Protein AF-A0A7S1WSU9-F1 (afdb_monomer)

Radius of gyration: 31.74 Å; Cα contacts (8 Å, |Δi|>4): 449; chains: 1; bounding box: 96×99×98 Å

Secondary structure (DSSP, 8-state):
------------PPPPPP---------------------------------------------------PPP---------HHHHHHHHHHHHHHHHHHHHHHT-PPPPPPP---------------TT------EEEEEEEEHHHHHHHHHHHHHIIIIITS---TTS--B-TTS-BS--TTHHHHHHHHTTS--GGGS-HHHHHHHHTTGGGS-HHHHHHHHHHHTT-----GGGHHHHHHHHHHHHHHHHHHHHHHB-SSSPPPS-HHHHHHHHHHHHHHHHHHHHHHTT--EEE--S-SSPPPPPPSEEEEE--GGGSGGG--EEEEETTTTEEEEEPSSS--HHHH--SS-EEEEEE--BSSGGG-EEEEEEEEE-TTTS-HHHHHH--HHHHHHHHHHHHHHHHHHHHHHH--

pLDDT: mean 78.35, std 23.26, range [27.81, 98.62]

Structure (mmCIF, N/CA/C/O backbone):
data_AF-A0A7S1WSU9-F1
#
_entry.id   AF-A0A7S1WSU9-F1
#
loop_
_atom_site.group_PDB
_atom_site.id
_atom_site.type_symbol
_atom_site.label_atom_id
_atom_site.label_alt_id
_atom_site.label_comp_id
_atom_site.label_asym_id
_atom_site.label_entity_id
_atom_site.label_seq_id
_atom_site.pdbx_PDB_ins_code
_atom_site.Cartn_x
_atom_site.Cartn_y
_atom_site.Cartn_z
_atom_site.occupancy
_atom_site.B_iso_or_equiv
_atom_site.auth_seq_id
_atom_site.auth_comp_id
_atom_site.auth_asym_id
_atom_site.auth_atom_id
_atom_site.pdbx_PDB_model_num
ATOM 1 N N . ALA A 1 1 ? 26.981 -63.687 -6.842 1.00 51.62 1 ALA A N 1
ATOM 2 C CA . ALA A 1 1 ? 25.520 -63.887 -6.883 1.00 51.62 1 ALA A CA 1
ATOM 3 C C . ALA A 1 1 ? 24.915 -63.196 -5.669 1.00 51.62 1 ALA A C 1
ATOM 5 O O . ALA A 1 1 ? 25.117 -63.660 -4.559 1.00 51.62 1 ALA A O 1
ATOM 6 N N . GLY A 1 2 ? 24.281 -62.041 -5.862 1.00 40.28 2 GLY A N 1
ATOM 7 C CA . GLY A 1 2 ? 23.704 -61.245 -4.779 1.00 40.28 2 GLY A CA 1
ATOM 8 C C . GLY A 1 2 ? 22.573 -60.402 -5.342 1.00 40.28 2 GLY A C 1
ATOM 9 O O . GLY A 1 2 ? 22.814 -59.341 -5.904 1.00 40.28 2 GLY A O 1
ATOM 10 N N . GLY A 1 3 ? 21.357 -60.942 -5.284 1.00 40.66 3 GLY A N 1
ATOM 11 C CA . GLY A 1 3 ? 20.139 -60.265 -5.708 1.00 40.66 3 GLY A CA 1
ATOM 12 C C . GLY A 1 3 ? 19.454 -59.625 -4.507 1.00 40.66 3 GLY A C 1
ATOM 13 O O . GLY A 1 3 ? 18.991 -60.333 -3.620 1.00 40.66 3 GLY A O 1
ATOM 14 N N . GLY A 1 4 ? 19.369 -58.297 -4.503 1.00 46.44 4 GLY A N 1
ATOM 15 C CA . GLY A 1 4 ? 18.530 -57.521 -3.595 1.00 46.44 4 GLY A CA 1
ATOM 16 C C . GLY A 1 4 ? 17.688 -56.551 -4.415 1.00 46.44 4 GLY A C 1
ATOM 17 O O . GLY A 1 4 ? 18.179 -55.511 -4.843 1.00 46.44 4 GLY A O 1
ATOM 18 N N . ARG A 1 5 ? 16.433 -56.921 -4.692 1.00 44.88 5 ARG A N 1
ATOM 19 C CA . ARG A 1 5 ? 15.434 -56.055 -5.334 1.00 44.88 5 ARG A CA 1
ATOM 20 C C . ARG A 1 5 ? 14.827 -55.134 -4.275 1.00 44.88 5 ARG A C 1
ATOM 22 O O . ARG A 1 5 ? 14.141 -55.616 -3.380 1.00 44.88 5 ARG A O 1
ATOM 29 N N . ALA A 1 6 ? 15.046 -53.829 -4.409 1.00 50.38 6 ALA A N 1
ATOM 30 C CA . ALA A 1 6 ? 14.305 -52.804 -3.683 1.00 50.38 6 ALA A CA 1
ATOM 31 C C . ALA A 1 6 ? 13.064 -52.392 -4.493 1.00 50.38 6 ALA A C 1
ATOM 33 O O . ALA A 1 6 ? 13.149 -52.120 -5.691 1.00 50.38 6 ALA A O 1
ATOM 34 N N . ALA A 1 7 ? 11.908 -52.390 -3.831 1.00 46.94 7 ALA A N 1
ATOM 35 C CA . ALA A 1 7 ? 10.624 -51.984 -4.383 1.00 46.94 7 ALA A CA 1
ATOM 36 C C . ALA A 1 7 ? 10.522 -50.451 -4.453 1.00 46.94 7 ALA A C 1
ATOM 38 O O . ALA A 1 7 ? 10.742 -49.764 -3.458 1.00 46.94 7 ALA A O 1
ATOM 39 N N . VAL A 1 8 ? 10.154 -49.922 -5.622 1.00 48.97 8 VAL A N 1
ATOM 40 C CA . VAL A 1 8 ? 9.833 -48.504 -5.828 1.00 48.97 8 VAL A CA 1
ATOM 41 C C . VAL A 1 8 ? 8.315 -48.343 -5.748 1.00 48.97 8 VAL A C 1
ATOM 43 O O . VAL A 1 8 ? 7.575 -48.843 -6.593 1.00 48.97 8 VAL A O 1
ATOM 46 N N . SER A 1 9 ? 7.859 -47.658 -4.700 1.00 47.06 9 SER A N 1
ATOM 47 C CA . SER A 1 9 ? 6.469 -47.259 -4.480 1.00 47.06 9 SER A CA 1
ATOM 48 C C . SER A 1 9 ? 6.135 -46.038 -5.343 1.00 47.06 9 SER A C 1
ATOM 50 O O . SER A 1 9 ? 6.586 -44.929 -5.064 1.00 47.06 9 SER A O 1
ATOM 52 N N . SER A 1 10 ? 5.334 -46.244 -6.389 1.00 40.59 10 SER A N 1
ATOM 53 C CA . SER A 1 10 ? 4.757 -45.188 -7.227 1.00 40.59 10 SER A CA 1
ATOM 54 C C . SER A 1 10 ? 3.541 -44.572 -6.524 1.00 40.59 10 SER A C 1
ATOM 56 O O . SER A 1 10 ? 2.475 -45.185 -6.451 1.00 40.59 10 SER A O 1
ATOM 58 N N . ALA A 1 11 ? 3.703 -43.360 -5.988 1.00 42.50 11 ALA A N 1
ATOM 59 C CA . ALA A 1 11 ? 2.599 -42.551 -5.483 1.00 42.50 11 ALA A CA 1
ATOM 60 C C . ALA A 1 11 ? 1.941 -41.790 -6.646 1.00 42.50 11 ALA A C 1
ATOM 62 O O . ALA A 1 11 ? 2.574 -41.027 -7.374 1.00 42.50 11 ALA A O 1
ATOM 63 N N . LYS A 1 12 ? 0.649 -42.058 -6.825 1.00 41.09 12 LYS A N 1
ATOM 64 C CA . LYS A 1 12 ? -0.222 -41.602 -7.909 1.00 41.09 12 LYS A CA 1
ATOM 65 C C . LYS A 1 12 ? -0.785 -40.218 -7.555 1.00 41.09 12 LYS A C 1
ATOM 67 O O . LYS A 1 12 ? -1.520 -40.095 -6.580 1.00 41.09 12 LYS A O 1
ATOM 72 N N . ALA A 1 13 ? -0.444 -39.188 -8.329 1.00 42.59 13 ALA A N 1
ATOM 73 C CA . ALA A 1 13 ? -0.986 -37.836 -8.165 1.00 42.59 13 ALA A CA 1
ATOM 74 C C . ALA A 1 13 ? -2.451 -37.745 -8.659 1.00 42.59 13 ALA A C 1
ATOM 76 O O . ALA A 1 13 ? -2.798 -38.398 -9.652 1.00 42.59 13 ALA A O 1
ATOM 77 N N . PRO A 1 14 ? -3.322 -36.948 -8.010 1.00 44.00 14 PRO A N 1
ATOM 78 C CA . PRO A 1 14 ? -4.717 -36.811 -8.409 1.00 44.00 14 PRO A CA 1
ATOM 79 C C . PRO A 1 14 ? -4.870 -35.831 -9.581 1.00 44.00 14 PRO A C 1
ATOM 81 O O . PRO A 1 14 ? -4.397 -34.697 -9.545 1.00 44.00 14 PRO A O 1
ATOM 84 N N . ARG A 1 15 ? -5.574 -36.282 -10.625 1.00 36.00 15 ARG A N 1
ATOM 85 C CA . ARG A 1 15 ? -6.076 -35.449 -11.725 1.00 36.00 15 ARG A CA 1
ATOM 86 C C . ARG A 1 15 ? -7.131 -34.483 -11.182 1.00 36.00 15 ARG A C 1
ATOM 88 O O . ARG A 1 15 ? -8.187 -34.930 -10.742 1.00 36.00 15 ARG A O 1
ATOM 95 N N . VAL A 1 16 ? -6.864 -33.182 -11.254 1.00 39.72 16 VAL A N 1
ATOM 96 C CA . VAL A 1 16 ? -7.870 -32.141 -11.011 1.00 39.72 16 VAL A CA 1
ATOM 97 C C . VAL A 1 16 ? -8.612 -31.868 -12.319 1.00 39.72 16 VAL A C 1
ATOM 99 O O . VAL A 1 16 ? -8.013 -31.599 -13.357 1.00 39.72 16 VAL A O 1
ATOM 102 N N . SER A 1 17 ? -9.930 -32.022 -12.240 1.00 37.47 17 SER A N 1
ATOM 103 C CA . SER A 1 17 ? -10.919 -31.823 -13.295 1.00 37.47 17 SER A CA 1
ATOM 104 C C . SER A 1 17 ? -11.050 -30.343 -13.654 1.00 37.47 17 SER A C 1
ATOM 106 O O . SER A 1 17 ? -11.324 -29.519 -12.784 1.00 37.47 17 SER A O 1
ATOM 108 N N . VAL A 1 18 ? -10.912 -30.023 -14.940 1.00 40.66 18 VAL A N 1
ATOM 109 C CA . VAL A 1 18 ? -11.215 -28.707 -15.516 1.00 40.66 18 VAL A CA 1
ATOM 110 C C . VAL A 1 18 ? -12.736 -28.566 -15.616 1.00 40.66 18 VAL A C 1
ATOM 112 O O . VAL A 1 18 ? -13.380 -29.343 -16.315 1.00 40.66 18 VAL A O 1
ATOM 115 N N . TYR A 1 19 ? -13.313 -27.598 -14.903 1.00 39.81 19 TYR A N 1
ATOM 116 C CA . TYR A 1 19 ? -14.682 -27.133 -15.129 1.00 39.81 19 TYR A CA 1
ATOM 117 C C . TYR A 1 19 ? -14.634 -25.940 -16.092 1.00 39.81 19 TYR A C 1
ATOM 119 O O . TYR A 1 19 ? -14.207 -24.849 -15.717 1.00 39.81 19 TYR A O 1
ATOM 127 N N . GLU A 1 20 ? -15.077 -26.149 -17.332 1.00 37.12 20 GLU A N 1
ATOM 128 C CA . GLU A 1 20 ? -15.452 -25.072 -18.250 1.00 37.12 20 GLU A CA 1
ATOM 129 C C . GLU A 1 20 ? -16.800 -24.487 -17.809 1.00 37.12 20 GLU A C 1
ATOM 131 O O . GLU A 1 20 ? -17.837 -25.147 -17.885 1.00 37.12 20 GLU A O 1
ATOM 136 N N . ALA A 1 21 ? -16.802 -23.230 -17.366 1.00 37.34 21 ALA A N 1
ATOM 137 C CA . ALA A 1 21 ? -18.024 -22.464 -17.162 1.00 37.34 21 ALA A CA 1
ATOM 138 C C . ALA A 1 21 ? -18.241 -21.526 -18.356 1.00 37.34 21 ALA A C 1
ATOM 140 O O . ALA A 1 21 ? -17.674 -20.439 -18.445 1.00 37.34 21 ALA A O 1
ATOM 141 N N . SER A 1 22 ? -19.098 -21.970 -19.275 1.00 39.56 22 SER A N 1
ATOM 142 C CA . SER A 1 22 ? -19.767 -21.120 -20.257 1.00 39.56 22 SER A CA 1
ATOM 143 C C . SER A 1 22 ? -20.692 -20.134 -19.545 1.00 39.56 22 SER A C 1
ATOM 145 O O . SER A 1 22 ? -21.674 -20.560 -18.938 1.00 39.56 22 SER A O 1
ATOM 147 N N . LEU A 1 23 ? -20.456 -18.826 -19.679 1.00 37.09 23 LEU A N 1
ATOM 148 C CA . LEU A 1 23 ? -21.467 -17.819 -19.357 1.00 37.09 23 LEU A CA 1
ATOM 149 C C . LEU A 1 23 ? -21.648 -16.817 -20.493 1.00 37.09 23 LEU A C 1
ATOM 151 O O . LEU A 1 23 ? -20.719 -16.242 -21.056 1.00 37.09 23 LEU A O 1
ATOM 155 N N . ARG A 1 24 ? -22.926 -16.717 -20.845 1.00 36.41 24 ARG A N 1
ATOM 156 C CA . ARG A 1 24 ? -23.523 -16.060 -21.993 1.00 36.41 24 ARG A CA 1
ATOM 157 C C . ARG A 1 24 ? -23.464 -14.542 -21.853 1.00 36.41 24 ARG A C 1
ATOM 159 O O . ARG A 1 24 ? -23.697 -13.995 -20.780 1.00 36.41 24 ARG A O 1
ATOM 166 N N . ARG A 1 25 ? -23.254 -13.884 -22.994 1.00 37.94 25 ARG A N 1
ATOM 167 C CA . ARG A 1 25 ? -23.571 -12.470 -23.219 1.00 37.94 25 ARG A CA 1
ATOM 168 C C . ARG A 1 25 ? -25.071 -12.247 -22.993 1.00 37.94 25 ARG A C 1
ATOM 170 O O . ARG A 1 25 ? -25.874 -12.980 -23.567 1.00 37.94 25 ARG A O 1
ATOM 177 N N . SER A 1 26 ? -25.424 -11.214 -22.235 1.00 32.56 26 SER A N 1
ATOM 178 C CA . SER A 1 26 ? -26.741 -10.573 -22.295 1.00 32.56 26 SER A CA 1
ATOM 179 C C . SER A 1 26 ? -26.560 -9.063 -22.471 1.00 32.56 26 SER A C 1
ATOM 181 O O . SER A 1 26 ? -25.598 -8.519 -21.926 1.00 32.56 26 SER A O 1
ATOM 183 N N . PRO A 1 27 ? -27.428 -8.413 -23.264 1.00 50.19 27 PRO A N 1
ATOM 184 C CA . PRO A 1 27 ? -27.171 -7.094 -23.815 1.00 50.19 27 PRO A CA 1
ATOM 185 C C . PRO A 1 27 ? -27.695 -5.952 -22.940 1.00 50.19 27 PRO A C 1
ATOM 187 O O . PRO A 1 27 ? -28.527 -6.124 -22.049 1.00 50.19 27 PRO A O 1
ATOM 190 N N . GLU A 1 28 ? -27.162 -4.788 -23.284 1.00 40.19 28 GLU A N 1
ATOM 191 C CA . GLU A 1 28 ? -27.501 -3.424 -22.901 1.00 40.19 28 GLU A CA 1
ATOM 192 C C . GLU A 1 28 ? -29.002 -3.184 -22.668 1.00 40.19 28 GLU A C 1
ATOM 194 O O . GLU A 1 28 ? -29.852 -3.542 -23.485 1.00 40.19 28 GLU A O 1
ATOM 199 N N . ARG A 1 29 ? -29.318 -2.500 -21.562 1.00 39.53 29 ARG A N 1
ATOM 200 C CA . ARG A 1 29 ? -30.569 -1.755 -21.408 1.00 39.53 29 ARG A CA 1
ATOM 201 C C . ARG A 1 29 ? -30.262 -0.291 -21.124 1.00 39.53 29 ARG A C 1
ATOM 203 O O . ARG A 1 29 ? -29.767 0.056 -20.055 1.00 39.53 29 ARG A O 1
ATOM 210 N N . ASP A 1 30 ? -30.588 0.518 -22.124 1.00 41.75 30 ASP A N 1
ATOM 211 C CA . ASP A 1 30 ? -30.981 1.918 -22.018 1.00 41.75 30 ASP A CA 1
ATOM 212 C C . ASP A 1 30 ? -32.154 2.069 -21.041 1.00 41.75 30 ASP A C 1
ATOM 214 O O . ASP A 1 30 ? -33.203 1.467 -21.256 1.00 41.75 30 ASP A O 1
ATOM 218 N N . GLU A 1 31 ? -32.019 2.933 -20.036 1.00 42.06 31 GLU A N 1
ATOM 219 C CA . GLU A 1 31 ? -33.160 3.532 -19.331 1.00 42.06 31 GLU A CA 1
ATOM 220 C C . GLU A 1 31 ? -32.867 5.015 -19.050 1.00 42.06 31 GLU A C 1
ATOM 222 O O . GLU A 1 31 ? -32.390 5.425 -17.992 1.00 42.06 31 GLU A O 1
ATOM 227 N N . ARG A 1 32 ? -33.174 5.848 -20.051 1.00 39.38 32 ARG A N 1
ATOM 228 C CA . ARG A 1 32 ? -33.708 7.196 -19.826 1.00 39.38 32 ARG A CA 1
ATOM 229 C C . ARG A 1 32 ? -35.211 7.046 -19.607 1.00 39.38 32 ARG A C 1
ATOM 231 O O . ARG A 1 32 ? -35.855 6.477 -20.479 1.00 39.38 32 ARG A O 1
ATOM 238 N N . LEU A 1 33 ? -35.742 7.594 -18.511 1.00 41.19 33 LEU A N 1
ATOM 239 C CA . LEU A 1 33 ? -37.009 8.348 -18.417 1.00 41.19 33 LEU A CA 1
ATOM 240 C C . LEU A 1 33 ? -37.431 8.490 -16.944 1.00 41.19 33 LEU A C 1
ATOM 242 O O . LEU A 1 33 ? -37.894 7.554 -16.302 1.00 41.19 33 LEU A O 1
ATOM 246 N N . THR A 1 34 ? -37.295 9.707 -16.425 1.00 45.00 34 THR A N 1
ATOM 247 C CA . THR A 1 34 ? -38.042 10.218 -15.269 1.00 45.00 34 THR A CA 1
ATOM 248 C C . THR A 1 34 ? -39.538 10.307 -15.580 1.00 45.00 34 THR A C 1
ATOM 250 O O . THR A 1 34 ? -39.889 10.704 -16.695 1.00 45.00 34 THR A O 1
ATOM 253 N N . PRO A 1 35 ? -40.406 10.123 -14.571 1.00 47.28 35 PRO A N 1
ATOM 254 C CA . PRO A 1 35 ? -41.520 11.055 -14.425 1.00 47.28 35 PRO A CA 1
ATOM 255 C C . PRO A 1 35 ? -41.752 11.539 -12.981 1.00 47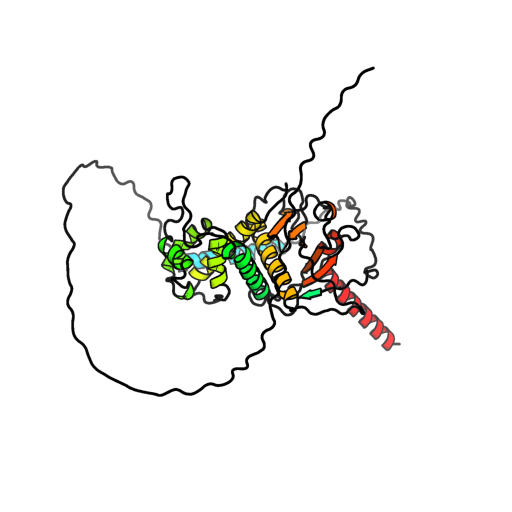.28 35 PRO A C 1
ATOM 257 O O . PRO A 1 35 ? -41.783 10.772 -12.025 1.00 47.28 35 PRO A O 1
ATOM 260 N N . GLU A 1 36 ? -41.881 12.864 -12.900 1.00 33.22 36 GLU A N 1
ATOM 261 C CA . GLU A 1 36 ? -42.784 13.703 -12.095 1.00 33.22 36 GLU A CA 1
ATOM 262 C C . GLU A 1 36 ? -43.545 13.107 -10.885 1.00 33.22 36 GLU A C 1
ATOM 264 O O . GLU A 1 36 ? -44.280 12.125 -10.957 1.00 33.22 36 GLU A O 1
ATOM 269 N N . LEU A 1 37 ? -43.431 13.857 -9.783 1.00 41.12 37 LEU A N 1
ATOM 270 C CA . LEU A 1 37 ? -44.185 13.811 -8.524 1.00 41.12 37 LEU A CA 1
ATOM 271 C C . LEU A 1 37 ? -45.710 13.964 -8.690 1.00 41.12 37 LEU A C 1
ATOM 273 O O . LEU A 1 37 ? -46.165 14.729 -9.539 1.00 41.12 37 LEU A O 1
ATOM 277 N N . PRO A 1 38 ? -46.478 13.517 -7.678 1.00 41.94 38 PRO A N 1
ATOM 278 C CA . PRO A 1 38 ? -47.632 14.269 -7.203 1.00 41.94 38 PRO A CA 1
ATOM 279 C C . PRO A 1 38 ? -47.446 14.785 -5.767 1.00 41.94 38 PRO A C 1
ATOM 281 O O . PRO A 1 38 ? -47.090 14.064 -4.837 1.00 41.94 38 PRO A O 1
ATOM 284 N N . LYS A 1 39 ? -47.744 16.078 -5.608 1.00 40.47 39 LYS A N 1
ATOM 285 C CA . LYS A 1 39 ? -47.887 16.819 -4.349 1.00 40.47 39 LYS A CA 1
ATOM 286 C C . LYS A 1 39 ? -49.215 16.469 -3.669 1.00 40.47 39 LYS A C 1
ATOM 288 O O . LYS A 1 39 ? -50.248 16.781 -4.245 1.00 40.47 39 LYS A O 1
ATOM 293 N N . VAL A 1 40 ? -49.195 15.975 -2.431 1.00 36.59 40 VAL A N 1
ATOM 294 C CA . VAL A 1 40 ? -50.286 16.046 -1.425 1.00 36.59 40 VAL A CA 1
ATOM 295 C C . VAL A 1 40 ? -49.617 15.785 -0.062 1.00 36.59 40 VAL A C 1
ATOM 297 O O . VAL A 1 40 ? -48.761 14.919 0.012 1.00 36.59 40 VAL A O 1
ATOM 300 N N . GLY A 1 41 ? -49.861 16.439 1.069 1.00 32.16 41 GLY A N 1
ATOM 301 C CA . GLY A 1 41 ? -50.737 17.527 1.477 1.00 32.16 41 GLY A CA 1
ATOM 302 C C . GLY A 1 41 ? -50.373 17.861 2.935 1.00 32.16 41 GLY A C 1
ATOM 303 O O . GLY A 1 41 ? -49.947 16.994 3.697 1.00 32.16 41 GLY A O 1
ATOM 304 N N . ARG A 1 42 ? -50.483 19.138 3.309 1.00 35.50 42 ARG A N 1
ATOM 305 C CA . ARG A 1 42 ? -50.337 19.625 4.690 1.00 35.50 42 ARG A CA 1
ATOM 306 C C . ARG A 1 42 ? -51.431 19.022 5.573 1.00 35.50 42 ARG A C 1
ATOM 308 O O . ARG A 1 42 ? -52.602 19.198 5.255 1.00 35.50 42 ARG A O 1
ATOM 315 N N . LEU A 1 43 ? -51.058 18.483 6.732 1.00 38.41 43 LEU A N 1
ATOM 316 C CA . LEU A 1 43 ? -51.929 18.438 7.905 1.00 38.41 43 LEU A CA 1
ATOM 317 C C . LEU A 1 43 ? -51.164 18.914 9.143 1.00 38.41 43 LEU A C 1
ATOM 319 O O . LEU A 1 43 ? -50.037 18.512 9.417 1.00 38.41 43 LEU A O 1
ATOM 323 N N . THR A 1 44 ? -51.806 19.851 9.825 1.00 37.53 44 THR A N 1
ATOM 324 C CA . THR A 1 44 ? -51.458 20.503 11.087 1.00 37.53 44 THR A CA 1
ATOM 325 C C . THR A 1 44 ? -52.113 19.788 12.275 1.00 37.53 44 THR A C 1
ATOM 327 O O . THR A 1 44 ? -53.089 19.070 12.080 1.00 37.53 44 THR A O 1
ATOM 330 N N . THR A 1 45 ? -51.664 20.142 13.493 1.00 34.62 45 THR A N 1
ATOM 331 C CA . THR A 1 45 ? -52.182 19.800 14.850 1.00 34.62 45 THR A CA 1
ATOM 332 C C . THR A 1 45 ? -51.751 18.428 15.385 1.00 34.62 45 THR A C 1
ATOM 334 O O . THR A 1 45 ? -51.662 17.481 14.624 1.00 34.62 45 THR A O 1
ATOM 337 N N . GLY A 1 46 ? -51.444 18.195 16.663 1.00 29.28 46 GLY A N 1
ATOM 338 C CA . GLY A 1 46 ? -51.305 18.996 17.884 1.00 29.28 46 GLY A CA 1
ATOM 339 C C . GLY A 1 46 ? -50.861 18.024 19.003 1.00 29.28 46 GLY A C 1
ATOM 340 O O . GLY A 1 46 ? -51.304 16.884 19.029 1.00 29.28 46 GLY A O 1
ATOM 341 N N . SER A 1 47 ? -49.818 18.348 19.773 1.00 35.81 47 SER A N 1
ATOM 342 C CA . SER A 1 47 ? -49.840 18.484 21.243 1.00 35.81 47 SER A CA 1
ATOM 343 C C . SER A 1 47 ? -50.811 17.563 22.002 1.00 35.81 47 SER A C 1
ATOM 345 O O . SER A 1 47 ? -51.986 17.904 22.067 1.00 35.81 47 SER A O 1
ATOM 347 N N . VAL A 1 48 ? -50.295 16.508 22.664 1.00 35.66 48 VAL A N 1
ATOM 348 C CA . VAL A 1 48 ? -50.720 16.049 24.011 1.00 35.66 48 VAL A CA 1
ATOM 349 C C . VAL A 1 48 ? -49.551 15.351 24.747 1.00 35.66 48 VAL A C 1
ATOM 351 O O . VAL A 1 48 ? -49.005 14.357 24.281 1.00 35.66 48 VAL A O 1
ATOM 354 N N . GLN A 1 49 ? -49.178 15.953 25.885 1.00 31.25 49 GLN A N 1
ATOM 355 C CA . GLN A 1 49 ? -48.709 15.426 27.187 1.00 31.25 49 GLN A CA 1
ATOM 356 C C . GLN A 1 49 ? -48.312 13.936 27.310 1.00 31.25 49 GLN A C 1
ATOM 358 O O . GLN A 1 49 ? -49.061 13.034 26.967 1.00 31.25 49 GLN A O 1
ATOM 363 N N . ALA A 1 50 ? -47.092 13.630 27.766 1.00 31.12 50 ALA A N 1
ATOM 364 C CA . ALA A 1 50 ? -46.666 13.558 29.176 1.00 31.12 50 ALA A CA 1
ATOM 365 C C . ALA A 1 50 ? -47.329 12.420 29.973 1.00 31.12 50 ALA A C 1
ATOM 367 O O . ALA A 1 50 ? -48.464 12.568 30.400 1.00 31.12 50 ALA A O 1
ATOM 368 N N . GLN A 1 51 ? -46.581 11.331 30.214 1.00 30.48 51 GLN A N 1
ATOM 369 C CA . GLN A 1 51 ? -46.660 10.452 31.398 1.00 30.48 51 GLN A CA 1
ATOM 370 C C . GLN A 1 51 ? -45.701 9.254 31.240 1.00 30.48 51 GLN A C 1
ATOM 372 O O . GLN A 1 51 ? -46.031 8.268 30.589 1.00 30.48 51 GLN A O 1
ATOM 377 N N . ARG A 1 52 ? -44.519 9.313 31.865 1.00 31.34 52 ARG A N 1
ATOM 378 C CA . ARG A 1 52 ? -43.922 8.163 32.573 1.00 31.34 52 ARG A CA 1
ATOM 379 C C . ARG A 1 52 ? -42.689 8.607 33.347 1.00 31.34 52 ARG A C 1
ATOM 381 O O . ARG A 1 52 ? -41.608 8.790 32.801 1.00 31.34 52 ARG A O 1
ATOM 388 N N . ALA A 1 53 ? -42.915 8.802 34.636 1.00 31.17 53 ALA A N 1
ATOM 389 C CA . ALA A 1 53 ? -41.907 9.034 35.643 1.00 31.17 53 ALA A CA 1
ATOM 390 C C . ALA A 1 53 ? -41.731 7.738 36.459 1.00 31.17 53 ALA A C 1
ATOM 392 O O . ALA A 1 53 ? -42.710 7.043 36.716 1.00 31.17 53 ALA A O 1
ATOM 393 N N . LEU A 1 54 ? -40.487 7.499 36.882 1.00 30.08 54 LEU A N 1
ATOM 394 C CA . LEU A 1 54 ? -40.083 6.827 38.125 1.00 30.08 54 LEU A CA 1
ATOM 395 C C . LEU A 1 54 ? -40.360 5.321 38.283 1.00 30.08 54 LEU A C 1
ATOM 397 O O . LEU A 1 54 ? -41.446 4.905 38.666 1.00 30.08 54 LEU A O 1
ATOM 401 N N . ALA A 1 55 ? -39.292 4.530 38.157 1.00 31.69 55 ALA A N 1
ATOM 402 C CA . ALA A 1 55 ? -38.965 3.449 39.092 1.00 31.69 55 ALA A CA 1
ATOM 403 C C . ALA A 1 55 ? -37.513 3.009 38.846 1.00 31.69 55 ALA A C 1
ATOM 405 O O . ALA A 1 55 ? -37.232 2.490 37.773 1.00 31.69 55 ALA A O 1
ATOM 406 N N . TYR A 1 56 ? -36.614 3.278 39.798 1.00 30.45 56 TYR A N 1
ATOM 407 C CA . TYR A 1 56 ? -35.544 2.390 40.296 1.00 30.45 56 TYR A CA 1
ATOM 408 C C . TYR A 1 56 ? -34.450 3.204 41.006 1.00 30.45 56 TYR A C 1
ATOM 410 O O . TYR A 1 56 ? -33.373 3.457 40.479 1.00 30.45 56 TYR A O 1
ATOM 418 N N . GLU A 1 57 ? -34.730 3.569 42.254 1.00 31.67 57 GLU A N 1
ATOM 419 C CA . GLU A 1 57 ? -33.712 3.714 43.292 1.00 31.67 57 GLU A CA 1
ATOM 420 C C . GLU A 1 57 ? -34.203 2.921 44.502 1.00 31.67 57 GLU A C 1
ATOM 422 O O . GLU A 1 57 ? -35.322 3.138 44.961 1.00 31.67 57 GLU A O 1
ATOM 427 N N . SER A 1 58 ? -33.374 1.986 44.974 1.00 29.19 58 SER A N 1
ATOM 428 C CA . SER A 1 58 ? -33.192 1.593 46.381 1.00 29.19 58 SER A CA 1
ATOM 429 C C . SER A 1 58 ? -32.876 0.100 46.498 1.00 29.19 58 SER A C 1
ATOM 431 O O . SER A 1 58 ? -33.769 -0.741 46.463 1.00 29.19 58 SER A O 1
ATOM 433 N N . ALA A 1 59 ? -31.590 -0.212 46.664 1.00 31.31 59 ALA A N 1
ATOM 434 C CA . ALA A 1 59 ? -31.111 -1.140 47.689 1.00 31.31 59 ALA A CA 1
ATOM 435 C C . ALA A 1 59 ? -29.574 -1.135 47.695 1.00 31.31 59 ALA A C 1
ATOM 437 O O . ALA A 1 59 ? -28.957 -1.612 46.748 1.00 31.31 59 ALA A O 1
ATOM 438 N N . CYS A 1 60 ? -28.989 -0.539 48.744 1.00 27.81 60 CYS A N 1
ATOM 439 C CA . CYS A 1 60 ? -27.835 -1.035 49.517 1.00 27.81 60 CYS A CA 1
ATOM 440 C C . CYS A 1 60 ? -27.178 0.113 50.315 1.00 27.81 60 CYS A C 1
ATOM 442 O O . CYS A 1 60 ? -26.273 0.800 49.852 1.00 27.81 60 CYS A O 1
ATOM 444 N N . LYS A 1 61 ? -27.636 0.285 51.559 1.00 32.81 61 LYS A N 1
ATOM 445 C CA . LYS A 1 61 ? -26.845 0.730 52.725 1.00 32.81 61 LYS A CA 1
ATOM 446 C C . LYS A 1 61 ? -26.929 -0.456 53.705 1.00 32.81 61 LYS A C 1
ATOM 448 O O . LYS A 1 61 ? -27.982 -1.083 53.742 1.00 32.81 61 LYS A O 1
ATOM 453 N N . THR A 1 62 ? -25.878 -0.924 54.379 1.00 34.28 62 THR A N 1
ATOM 454 C CA . THR A 1 62 ? -25.151 -0.286 55.500 1.00 34.28 62 THR A CA 1
ATOM 455 C C . THR A 1 62 ? -23.929 -1.168 55.875 1.00 34.28 62 THR A C 1
ATOM 457 O O . THR A 1 62 ? -24.098 -2.374 56.002 1.00 34.28 62 THR A O 1
ATOM 460 N N . THR A 1 63 ? -22.684 -0.646 55.910 1.00 40.28 63 THR A N 1
ATOM 461 C CA . THR A 1 63 ? -21.852 -0.215 57.090 1.00 40.28 63 THR A CA 1
ATOM 462 C C . THR A 1 63 ? -20.700 -1.206 57.431 1.00 40.28 63 THR A C 1
ATOM 464 O O . THR A 1 63 ? -20.680 -2.283 56.849 1.00 40.28 63 THR A O 1
ATOM 467 N N . PRO A 1 64 ? -19.730 -0.898 58.328 1.00 48.88 64 PRO A N 1
ATOM 468 C CA . PRO A 1 64 ? -18.581 -0.011 58.089 1.00 48.88 64 PRO A CA 1
ATOM 469 C C . PRO A 1 64 ? -17.226 -0.634 58.534 1.00 48.88 64 PRO A C 1
ATOM 471 O O . PRO A 1 64 ? -17.182 -1.609 59.276 1.00 48.88 64 PRO A O 1
ATOM 474 N N . GLY A 1 65 ? -16.099 -0.026 58.151 1.00 35.62 65 GLY A N 1
ATOM 475 C CA . GLY A 1 65 ? -14.778 -0.399 58.673 1.00 35.62 65 GLY A CA 1
ATOM 476 C C . GLY A 1 65 ? -13.711 0.625 58.302 1.00 35.62 65 GLY A C 1
ATOM 477 O O . GLY A 1 65 ? -13.235 0.648 57.172 1.00 35.62 65 GLY A O 1
ATOM 478 N N . ALA A 1 66 ? -13.390 1.502 59.250 1.00 35.47 66 ALA A N 1
ATOM 479 C CA . ALA A 1 66 ? -12.431 2.589 59.122 1.00 35.47 66 ALA A CA 1
ATOM 480 C C . ALA A 1 66 ? -10.981 2.100 59.276 1.00 35.47 66 ALA A C 1
ATOM 482 O O . ALA A 1 66 ? -10.670 1.396 60.233 1.00 35.47 66 ALA A O 1
ATOM 483 N N . VAL A 1 67 ? -10.088 2.551 58.389 1.00 46.47 67 VAL A N 1
ATOM 484 C CA . VAL A 1 67 ? -8.664 2.753 58.696 1.00 46.47 67 VAL A CA 1
ATOM 485 C C . VAL A 1 67 ? -8.255 4.090 58.090 1.00 46.47 67 VAL A C 1
ATOM 487 O O . VAL A 1 67 ? -8.232 4.278 56.875 1.00 46.47 67 VAL A O 1
ATOM 490 N N . GLU A 1 68 ? -7.986 5.024 58.987 1.00 40.66 68 GLU A N 1
ATOM 491 C CA . GLU A 1 68 ? -7.559 6.393 58.757 1.00 40.66 68 GLU A CA 1
ATOM 492 C C . GLU A 1 68 ? -6.096 6.397 58.280 1.00 40.66 68 GLU A C 1
ATOM 494 O O . GLU A 1 68 ? -5.195 5.939 58.985 1.00 40.66 68 GLU A O 1
ATOM 499 N N . LYS A 1 69 ? -5.850 6.874 57.054 1.00 43.38 69 LYS A N 1
ATOM 500 C CA . LYS A 1 69 ? -4.513 7.251 56.580 1.00 43.38 69 LYS A CA 1
ATOM 501 C C . LYS A 1 69 ? -4.555 8.681 56.057 1.00 43.38 69 LYS A C 1
ATOM 503 O O . LYS A 1 69 ? -5.342 9.025 55.180 1.00 43.38 69 LYS A O 1
ATOM 508 N N . THR A 1 70 ? -3.687 9.481 56.651 1.00 42.34 70 THR A N 1
ATOM 509 C CA . THR A 1 70 ? -3.390 10.891 56.415 1.00 42.34 70 THR A CA 1
ATOM 510 C C . THR A 1 70 ? -3.170 11.198 54.923 1.00 42.34 70 THR A C 1
ATOM 512 O O . THR A 1 70 ? -2.428 10.458 54.271 1.00 42.34 70 THR A O 1
ATOM 515 N N . PRO A 1 71 ? -3.746 12.278 54.355 1.00 42.31 71 PRO A N 1
ATOM 516 C CA . PRO A 1 71 ? -3.502 12.648 52.964 1.00 42.31 71 PRO A CA 1
ATOM 517 C C . PRO A 1 71 ? -2.141 13.332 52.818 1.00 42.31 71 PRO A C 1
ATOM 519 O O . PRO A 1 71 ? -1.884 14.375 53.415 1.00 42.31 71 PRO A O 1
ATOM 522 N N . GLN A 1 72 ? -1.284 12.745 51.989 1.00 40.44 72 GLN A N 1
ATOM 523 C CA . GLN A 1 72 ? -0.057 13.358 51.498 1.00 40.44 72 GLN A CA 1
ATOM 524 C C . GLN A 1 72 ? -0.430 14.374 50.406 1.00 40.44 72 GLN A C 1
ATOM 526 O O . GLN A 1 72 ? -1.112 14.025 49.439 1.00 40.44 72 GLN A O 1
ATOM 531 N N . GLU A 1 73 ? -0.030 15.636 50.584 1.00 38.00 73 GLU A N 1
ATOM 532 C CA . GLU A 1 73 ? -0.254 16.721 49.625 1.00 38.00 73 GLU A CA 1
ATOM 533 C C . GLU A 1 73 ? 0.296 16.357 48.241 1.00 38.00 73 GLU A C 1
ATOM 535 O O . GLU A 1 73 ? 1.501 16.210 48.035 1.00 38.00 73 GLU A O 1
ATOM 540 N N . VAL A 1 74 ? -0.610 16.237 47.271 1.00 42.53 74 VAL A N 1
ATOM 541 C CA . VAL A 1 74 ? -0.271 16.133 45.852 1.00 42.53 74 VAL A CA 1
ATOM 542 C C . VAL A 1 74 ? -0.092 17.558 45.318 1.00 42.53 74 VAL A C 1
ATOM 544 O O . VAL A 1 74 ? -1.007 18.375 45.474 1.00 42.53 74 VAL A O 1
ATOM 547 N N . PRO A 1 75 ? 1.045 17.898 44.683 1.00 38.50 75 PRO A N 1
ATOM 548 C CA . PRO A 1 75 ? 1.261 19.235 44.151 1.00 38.50 75 PRO A CA 1
ATOM 549 C C . PRO A 1 75 ? 0.205 19.556 43.088 1.00 38.50 75 PRO A C 1
ATOM 551 O O . PRO A 1 75 ? 0.006 18.807 42.129 1.00 38.50 75 PRO A O 1
ATOM 554 N N . LYS A 1 76 ? -0.484 20.689 43.271 1.00 38.19 76 LYS A N 1
ATOM 555 C CA . LYS A 1 76 ? -1.422 21.267 42.301 1.00 38.19 76 LYS A CA 1
ATOM 556 C C . LYS A 1 76 ? -0.696 21.497 40.975 1.00 38.19 76 LYS A C 1
ATOM 558 O O . LYS A 1 76 ? -0.023 22.508 40.795 1.00 38.19 76 LYS A O 1
ATOM 563 N N . VAL A 1 77 ? -0.864 20.577 40.029 1.00 43.44 77 VAL A N 1
ATOM 564 C CA . VAL A 1 77 ? -0.482 20.801 38.634 1.00 43.44 77 VAL A CA 1
ATOM 565 C C . VAL A 1 77 ? -1.443 21.846 38.078 1.00 43.44 77 VAL A C 1
ATOM 567 O O . VAL A 1 77 ? -2.634 21.585 37.889 1.00 43.44 77 VAL A O 1
ATOM 570 N N . ALA A 1 78 ? -0.936 23.062 37.884 1.00 47.41 78 ALA A N 1
ATOM 571 C CA . ALA A 1 78 ? -1.680 24.151 37.277 1.00 47.41 78 ALA A CA 1
ATOM 572 C C . ALA A 1 78 ? -2.180 23.703 35.895 1.00 47.41 78 ALA A C 1
ATOM 574 O O . ALA A 1 78 ? -1.389 23.401 35.002 1.00 47.41 78 ALA A O 1
ATOM 575 N N . ARG A 1 79 ? -3.506 23.647 35.720 1.00 43.28 79 ARG A N 1
ATOM 576 C CA . ARG A 1 79 ? -4.133 23.500 34.403 1.00 43.28 79 ARG A CA 1
ATOM 577 C C . ARG A 1 79 ? -3.770 24.734 33.581 1.00 43.28 79 ARG A C 1
ATOM 579 O O . ARG A 1 79 ? -4.415 25.771 33.706 1.00 43.28 79 ARG A O 1
ATOM 586 N N . MET A 1 80 ? -2.717 24.631 32.775 1.00 46.38 80 MET A N 1
ATOM 587 C CA . MET A 1 80 ? -2.400 25.644 31.775 1.00 46.38 80 MET A CA 1
ATOM 588 C C . MET A 1 80 ? -3.577 25.728 30.803 1.00 46.38 80 MET A C 1
ATOM 590 O O . MET A 1 80 ? -4.051 24.708 30.298 1.00 46.38 80 MET A O 1
ATOM 594 N N . SER A 1 81 ? -4.094 26.937 30.583 1.00 56.16 81 SER A N 1
ATOM 595 C CA . SER A 1 81 ? -5.154 27.148 29.600 1.00 56.16 81 SER A CA 1
ATOM 596 C C . SER A 1 81 ? -4.633 26.778 28.209 1.00 56.16 81 SER A C 1
ATOM 598 O O . SER A 1 81 ? -3.452 26.958 27.904 1.00 56.16 81 SER A O 1
ATOM 600 N N . VAL A 1 82 ? -5.514 26.262 27.351 1.00 52.34 82 VAL A N 1
ATOM 601 C CA . VAL A 1 82 ? -5.167 25.803 25.993 1.00 52.34 82 VAL A CA 1
ATOM 602 C C . VAL A 1 82 ? -4.454 26.900 25.180 1.00 52.34 82 VAL A C 1
ATOM 604 O O . VAL A 1 82 ? -3.556 26.597 24.398 1.00 52.34 82 VAL A O 1
ATOM 607 N N . GLY A 1 83 ? -4.755 28.179 25.441 1.00 62.00 83 GLY A N 1
ATOM 608 C CA . GLY A 1 83 ? -4.064 29.312 24.814 1.00 62.00 83 GLY A CA 1
ATOM 609 C C . GLY A 1 83 ? -2.588 29.458 25.214 1.00 62.00 83 GLY A C 1
ATOM 610 O O . GLY A 1 83 ? -1.763 29.839 24.387 1.00 62.00 83 GLY A O 1
ATOM 611 N N . SER A 1 84 ? -2.220 29.091 26.446 1.00 64.81 84 SER A N 1
ATOM 612 C CA . SER A 1 84 ? -0.832 29.166 26.929 1.00 64.81 84 SER A CA 1
ATOM 613 C C . SER A 1 84 ? 0.055 28.078 26.311 1.00 64.81 84 SER A C 1
ATOM 615 O O . SER A 1 84 ? 1.202 28.343 25.951 1.00 64.81 84 SER A O 1
ATOM 617 N N . ALA A 1 85 ? -0.492 26.878 26.089 1.00 54.88 85 ALA A N 1
ATOM 618 C CA . ALA A 1 85 ? 0.222 25.799 25.403 1.00 54.88 85 ALA A CA 1
ATOM 619 C C . ALA A 1 85 ? 0.493 26.128 23.919 1.00 54.88 85 ALA A C 1
ATOM 621 O O . ALA A 1 85 ? 1.564 25.817 23.398 1.00 54.88 85 ALA A O 1
ATOM 622 N N . GLN A 1 86 ? -0.444 26.808 23.248 1.00 60.47 86 GLN A N 1
ATOM 623 C CA . GLN A 1 86 ? -0.285 27.242 21.854 1.00 60.47 86 GLN A CA 1
ATOM 624 C C . GLN A 1 86 ? 0.773 28.344 21.693 1.00 60.47 86 GLN A C 1
ATOM 626 O O . GLN A 1 86 ? 1.569 28.291 20.753 1.00 60.47 86 GLN A O 1
ATOM 631 N N . GLN A 1 87 ? 0.836 29.306 22.622 1.00 75.19 87 GLN A N 1
ATOM 632 C CA . GLN A 1 87 ? 1.896 30.322 22.627 1.00 75.19 87 GLN A CA 1
ATOM 633 C C . GLN A 1 87 ? 3.282 29.707 22.853 1.00 75.19 87 GLN A C 1
ATOM 635 O O . GLN A 1 87 ? 4.200 30.003 22.087 1.00 75.19 87 GLN A O 1
ATOM 640 N N . ALA A 1 88 ? 3.416 28.793 23.820 1.00 72.38 88 ALA A N 1
ATOM 641 C CA . ALA A 1 88 ? 4.682 28.114 24.101 1.00 72.38 88 ALA A CA 1
ATOM 642 C C . ALA A 1 88 ? 5.192 27.304 22.893 1.00 72.38 88 ALA A C 1
ATOM 644 O O . ALA A 1 88 ? 6.384 27.316 22.581 1.00 72.38 88 ALA A O 1
ATOM 645 N N . TYR A 1 89 ? 4.287 26.648 22.159 1.00 65.19 89 TYR A N 1
ATOM 646 C CA . TYR A 1 89 ? 4.642 25.919 20.940 1.00 65.19 89 TYR A CA 1
ATOM 647 C C . TYR A 1 89 ? 5.089 26.855 19.804 1.00 65.19 89 TYR A C 1
ATOM 649 O O . TYR A 1 89 ? 6.105 26.605 19.150 1.00 65.19 89 TYR A O 1
ATOM 657 N N . GLY A 1 90 ? 4.379 27.969 19.598 1.00 78.38 90 GLY A N 1
ATOM 658 C CA . GLY A 1 90 ? 4.743 28.971 18.592 1.00 78.38 90 GLY A CA 1
ATOM 659 C C . GLY A 1 90 ? 6.093 29.648 18.863 1.00 78.38 90 GLY A C 1
ATOM 660 O O . GLY A 1 90 ? 6.820 29.972 17.921 1.00 78.38 90 GLY A O 1
ATOM 661 N N . GLU A 1 91 ? 6.456 29.842 20.131 1.00 81.12 91 GLU A N 1
ATOM 662 C CA . GLU A 1 91 ? 7.776 30.352 20.526 1.00 81.12 91 GLU A CA 1
ATOM 663 C C . GLU A 1 91 ? 8.888 29.316 20.339 1.00 81.12 91 GLU A C 1
ATOM 665 O O . GLU A 1 91 ? 9.957 29.660 19.830 1.00 81.12 91 GLU A O 1
ATOM 670 N N . ALA A 1 92 ? 8.632 28.042 20.651 1.00 77.00 92 ALA A N 1
ATOM 671 C CA . ALA A 1 92 ? 9.600 26.966 20.438 1.00 77.00 92 ALA A CA 1
ATOM 672 C C . ALA A 1 92 ? 9.971 26.796 18.951 1.00 77.00 92 ALA A C 1
ATOM 674 O O . ALA A 1 92 ? 11.145 26.610 18.624 1.00 77.00 92 ALA A O 1
ATOM 675 N N . ILE A 1 93 ? 9.001 26.923 18.036 1.00 73.69 93 ILE A N 1
ATOM 676 C CA . ILE A 1 93 ? 9.266 26.876 16.587 1.00 73.69 93 ILE A CA 1
ATOM 677 C C . ILE A 1 93 ? 10.098 28.078 16.130 1.00 73.69 93 ILE A C 1
ATOM 679 O O . ILE A 1 93 ? 11.081 27.892 15.409 1.00 73.69 93 ILE A O 1
ATOM 683 N N . ARG A 1 94 ? 9.752 29.297 16.567 1.00 85.00 94 ARG A N 1
ATOM 684 C CA . ARG A 1 94 ? 10.521 30.508 16.226 1.00 85.00 94 ARG A CA 1
ATOM 685 C C . ARG A 1 94 ? 11.964 30.423 16.715 1.00 85.00 94 ARG A C 1
ATOM 687 O O . ARG A 1 94 ? 12.875 30.759 15.963 1.00 85.00 94 ARG A O 1
ATOM 694 N N . ARG A 1 95 ? 12.182 29.907 17.927 1.00 86.50 95 ARG A N 1
ATOM 695 C CA . ARG A 1 95 ? 13.522 29.707 18.491 1.00 86.50 95 ARG A CA 1
ATOM 696 C C . ARG A 1 95 ? 14.351 28.725 17.662 1.00 86.50 95 ARG A C 1
ATOM 698 O O . ARG A 1 95 ? 15.492 29.022 17.332 1.00 86.50 95 ARG A O 1
ATOM 705 N N . ARG A 1 96 ? 13.753 27.612 17.228 1.00 74.19 96 ARG A N 1
ATOM 706 C CA . ARG A 1 96 ? 14.430 26.616 16.382 1.00 74.19 96 ARG A CA 1
ATOM 707 C C . ARG A 1 96 ? 14.779 27.158 14.992 1.00 74.19 96 ARG A C 1
ATOM 709 O O . ARG A 1 96 ? 15.823 26.817 14.446 1.00 74.19 96 ARG A O 1
ATOM 716 N N . GLN A 1 97 ? 13.924 28.012 14.425 1.00 76.06 97 GLN A N 1
ATOM 717 C CA . GLN A 1 97 ? 14.193 28.693 13.153 1.00 76.06 97 GLN A CA 1
ATOM 718 C C . GLN A 1 97 ? 15.309 29.739 13.282 1.00 76.06 97 GLN A C 1
ATOM 720 O O . GLN A 1 97 ? 16.147 29.841 12.390 1.00 76.06 97 GLN A O 1
ATOM 725 N N . GLN A 1 98 ? 15.359 30.472 14.397 1.00 81.75 98 GLN A N 1
ATOM 726 C CA . GLN A 1 98 ? 16.454 31.402 14.688 1.00 81.75 98 GLN A CA 1
ATOM 727 C C . GLN A 1 98 ? 17.783 30.665 14.900 1.00 81.75 98 GLN A C 1
ATOM 729 O O . GLN A 1 98 ? 18.781 31.049 14.301 1.00 81.75 98 GLN A O 1
ATOM 734 N N . GLU A 1 99 ? 17.789 29.562 15.655 1.00 79.44 99 GLU A N 1
ATOM 735 C CA . GLU A 1 99 ? 18.979 28.721 15.858 1.00 79.44 99 GLU A CA 1
ATOM 736 C C . GLU A 1 99 ? 19.493 28.119 14.536 1.00 79.44 99 GLU A C 1
ATOM 738 O O . GLU A 1 99 ? 20.695 28.139 14.271 1.00 79.44 99 GLU A O 1
ATOM 743 N N . ALA A 1 100 ? 18.595 27.659 13.657 1.00 70.25 100 ALA A N 1
ATOM 744 C CA . ALA A 1 100 ? 18.964 27.157 12.331 1.00 70.25 100 ALA A CA 1
ATOM 745 C C . ALA A 1 100 ? 19.545 28.253 11.418 1.00 70.25 100 ALA A C 1
ATOM 747 O O . ALA A 1 100 ? 20.493 27.998 10.676 1.00 70.25 100 ALA A O 1
ATOM 748 N N . ALA A 1 101 ? 19.017 29.479 11.490 1.00 71.38 101 ALA A N 1
ATOM 749 C CA . ALA A 1 101 ? 19.544 30.615 10.736 1.00 71.38 101 ALA A CA 1
ATOM 750 C C . ALA A 1 101 ? 20.927 31.060 11.248 1.00 71.38 101 ALA A C 1
ATOM 752 O O . ALA A 1 101 ? 21.795 31.404 10.448 1.00 71.38 101 ALA A O 1
ATOM 753 N N . SER A 1 102 ? 21.168 31.001 12.562 1.00 76.12 102 SER A N 1
ATOM 754 C CA . SER A 1 102 ? 22.473 31.325 13.156 1.00 76.12 102 SER A CA 1
ATOM 755 C C . SER A 1 102 ? 23.570 30.320 12.787 1.00 76.12 102 SER A C 1
ATOM 757 O O . SER A 1 102 ? 24.724 30.714 12.642 1.00 76.12 102 SER A O 1
ATOM 759 N N . LEU A 1 103 ? 23.226 29.046 12.572 1.00 74.25 103 LEU A N 1
ATOM 760 C CA . LEU A 1 103 ? 24.184 28.010 12.157 1.00 74.25 103 LEU A CA 1
ATOM 761 C C . LEU A 1 103 ? 24.662 28.154 10.702 1.00 74.25 103 LEU A C 1
ATOM 763 O O . LEU A 1 103 ? 25.722 27.639 10.359 1.00 74.25 103 LEU A O 1
ATOM 767 N N . LEU A 1 104 ? 23.918 28.870 9.854 1.00 69.12 104 LEU A N 1
ATOM 768 C CA . LEU A 1 104 ? 24.258 29.080 8.440 1.00 69.12 104 LEU A CA 1
ATOM 769 C C . LEU A 1 104 ? 25.011 30.398 8.172 1.00 69.12 104 LEU A C 1
ATOM 771 O O . LEU A 1 104 ? 25.413 30.640 7.037 1.00 69.12 104 LEU A O 1
ATOM 775 N N . GLY A 1 105 ? 25.203 31.250 9.188 1.00 52.59 105 GLY A N 1
ATOM 776 C CA . GLY A 1 105 ? 25.725 32.617 9.028 1.00 52.59 105 GLY A CA 1
ATOM 777 C C . GLY A 1 105 ? 27.155 32.875 9.519 1.00 52.59 105 GLY A C 1
ATOM 778 O O . GLY A 1 105 ? 27.581 34.028 9.531 1.00 52.59 105 GLY A O 1
ATOM 779 N N . GLY A 1 106 ? 27.901 31.858 9.960 1.00 58.75 106 GLY A N 1
ATOM 780 C CA . GLY A 1 106 ? 29.264 32.042 10.472 1.00 58.75 106 GLY A CA 1
ATOM 781 C C . GLY A 1 106 ? 30.331 32.071 9.362 1.00 58.75 106 GLY A C 1
ATOM 782 O O . GLY A 1 106 ? 30.314 31.190 8.502 1.00 58.75 106 GLY A O 1
ATOM 783 N N . PRO A 1 107 ? 31.295 33.015 9.367 1.00 49.66 107 PRO A N 1
ATOM 784 C CA . PRO A 1 107 ? 32.460 32.950 8.486 1.00 49.66 107 PRO A CA 1
ATOM 785 C C . PRO A 1 107 ? 33.306 31.713 8.833 1.00 49.66 107 PRO A C 1
ATOM 787 O O . PRO A 1 107 ? 33.754 31.559 9.969 1.00 49.66 107 PRO A O 1
ATOM 790 N N . SER A 1 108 ? 33.497 30.813 7.862 1.00 42.88 108 SER A N 1
ATOM 791 C CA . SER A 1 108 ? 34.273 29.582 8.043 1.00 42.88 108 SER A CA 1
ATOM 792 C C . SER A 1 108 ? 35.724 29.884 8.447 1.00 42.88 108 SER A C 1
ATOM 794 O O . SER A 1 108 ? 36.419 30.583 7.707 1.00 42.88 108 SER A O 1
ATOM 796 N N . PRO A 1 109 ? 36.228 29.327 9.563 1.00 50.16 109 PRO A N 1
ATOM 797 C CA . PRO A 1 109 ? 37.658 29.311 9.830 1.00 50.16 109 PRO A CA 1
ATOM 798 C C . PRO A 1 109 ? 38.332 28.347 8.844 1.00 50.16 109 PRO A C 1
ATOM 800 O O . PRO A 1 109 ? 37.814 27.266 8.558 1.00 50.16 109 PRO A O 1
ATOM 803 N N . GLY A 1 110 ? 39.459 28.781 8.277 1.00 50.72 110 GLY A N 1
ATOM 804 C CA . GLY A 1 110 ? 40.185 28.078 7.222 1.00 50.72 110 GLY A CA 1
ATOM 805 C C . GLY A 1 110 ? 40.536 26.642 7.604 1.00 50.72 110 GLY A C 1
ATOM 806 O O . GLY A 1 110 ? 41.294 26.409 8.541 1.00 50.72 110 GLY A O 1
ATOM 807 N N . PHE A 1 111 ? 39.997 25.689 6.844 1.00 48.47 111 PHE A N 1
ATOM 808 C CA . PHE A 1 111 ? 40.376 24.286 6.924 1.00 48.47 111 PHE A CA 1
ATOM 809 C C . PHE A 1 111 ? 41.577 24.012 6.019 1.00 48.47 111 PHE A C 1
ATOM 811 O O . PHE A 1 111 ? 41.548 24.253 4.809 1.00 48.47 111 PHE A O 1
ATOM 818 N N . GLU A 1 112 ? 42.635 23.501 6.642 1.00 46.22 112 GLU A N 1
ATOM 819 C CA . GLU A 1 112 ? 43.820 22.963 5.991 1.00 46.22 112 GLU A CA 1
ATOM 820 C C . GLU A 1 112 ? 43.471 21.794 5.062 1.00 46.22 112 GLU A C 1
ATOM 822 O O . GLU A 1 112 ? 42.634 20.936 5.347 1.00 46.22 112 GLU A O 1
ATOM 827 N N . LYS A 1 113 ? 44.160 21.783 3.920 1.00 51.22 113 LYS A N 1
ATOM 828 C CA . LYS A 1 113 ? 44.031 20.821 2.827 1.00 51.22 113 LYS A CA 1
ATOM 829 C C . LYS A 1 113 ? 44.406 19.410 3.288 1.00 51.22 113 LYS A C 1
ATOM 831 O O . LYS A 1 113 ? 45.580 19.050 3.292 1.00 51.22 113 LYS A O 1
ATOM 836 N N . THR A 1 114 ? 43.414 18.580 3.588 1.00 51.09 114 THR A N 1
ATOM 837 C CA . THR A 1 114 ? 43.589 17.120 3.612 1.00 51.09 114 THR A CA 1
ATOM 838 C C . THR A 1 114 ? 43.403 16.576 2.187 1.00 51.09 114 THR A C 1
ATOM 840 O O . THR A 1 114 ? 42.414 16.927 1.537 1.00 51.09 114 THR A O 1
ATOM 843 N N . PRO A 1 115 ? 44.326 15.757 1.648 1.00 48.66 115 PRO A N 1
ATOM 844 C CA . PRO A 1 115 ? 44.189 15.212 0.302 1.00 48.66 115 PRO A CA 1
ATOM 845 C C . PRO A 1 115 ? 43.039 14.187 0.251 1.00 48.66 115 PRO A C 1
ATOM 847 O O . PRO A 1 115 ? 42.911 13.367 1.164 1.00 48.66 115 PRO A O 1
ATOM 850 N N . PRO A 1 116 ? 42.195 14.200 -0.797 1.00 53.12 116 PRO A N 1
ATOM 851 C CA . PRO A 1 116 ? 41.074 13.279 -0.901 1.00 53.12 116 PRO A CA 1
ATOM 852 C C . PRO A 1 116 ? 41.585 11.875 -1.236 1.00 53.12 116 PRO A C 1
ATOM 854 O O . PRO A 1 116 ? 42.115 11.628 -2.320 1.00 53.12 116 PRO A O 1
ATOM 857 N N . LEU A 1 117 ? 41.395 10.936 -0.309 1.00 48.94 117 LEU A N 1
ATOM 858 C CA . LEU A 1 117 ? 41.492 9.511 -0.606 1.00 48.94 117 LEU A CA 1
ATOM 859 C C . LEU A 1 117 ? 40.403 9.154 -1.625 1.00 48.94 117 LEU A C 1
ATOM 861 O O . LEU A 1 117 ? 39.208 9.343 -1.389 1.00 48.94 117 LEU A O 1
ATOM 865 N N . GLY A 1 118 ? 40.854 8.684 -2.786 1.00 43.38 118 GLY A N 1
ATOM 866 C CA . GLY A 1 118 ? 40.042 8.414 -3.961 1.00 43.38 118 GLY A CA 1
ATOM 867 C C . GLY A 1 118 ? 38.935 7.399 -3.700 1.00 43.38 118 GLY A C 1
ATOM 868 O O . GLY A 1 118 ? 39.162 6.192 -3.671 1.00 43.38 118 GLY A O 1
ATOM 869 N N . ARG A 1 119 ? 37.696 7.888 -3.618 1.00 47.41 119 ARG A N 1
ATOM 870 C CA . ARG A 1 119 ? 36.529 7.098 -4.010 1.00 47.41 119 ARG A CA 1
ATOM 871 C C . ARG A 1 119 ? 36.523 7.038 -5.533 1.00 47.41 119 ARG A C 1
ATOM 873 O O . ARG A 1 119 ? 36.003 7.937 -6.192 1.00 47.41 119 ARG A O 1
ATOM 880 N N . SER A 1 120 ? 37.138 5.987 -6.071 1.00 42.25 120 SER A N 1
ATOM 881 C CA . SER A 1 120 ? 37.077 5.590 -7.479 1.00 42.25 120 SER A CA 1
ATOM 882 C C . SER A 1 120 ? 35.624 5.370 -7.903 1.00 42.25 120 SER A C 1
ATOM 884 O O . SER A 1 120 ? 35.104 4.259 -7.896 1.00 42.25 120 SER A O 1
ATOM 886 N N . SER A 1 121 ? 34.956 6.458 -8.271 1.00 44.62 121 SER A N 1
ATOM 887 C CA . SER A 1 121 ? 33.671 6.462 -8.957 1.00 44.62 121 SER A CA 1
ATOM 888 C C . SER A 1 121 ? 33.911 6.193 -10.441 1.00 44.62 121 SER A C 1
ATOM 890 O O . SER A 1 121 ? 33.700 7.036 -11.304 1.00 44.62 121 SER A O 1
ATOM 892 N N . LEU A 1 122 ? 34.336 4.969 -10.760 1.00 47.69 122 LEU A N 1
ATOM 893 C CA . LEU A 1 122 ? 34.246 4.429 -12.116 1.00 47.69 122 LEU A CA 1
ATOM 894 C C . LEU A 1 122 ? 32.775 4.107 -12.441 1.00 47.69 122 LEU A C 1
ATOM 896 O O . LEU A 1 122 ? 32.436 2.982 -12.794 1.00 47.69 122 LEU A O 1
ATOM 900 N N . ARG A 1 123 ? 31.873 5.092 -12.337 1.00 50.62 123 ARG A N 1
ATOM 901 C CA . ARG A 1 123 ? 30.588 5.036 -13.042 1.00 50.62 123 ARG A CA 1
ATOM 902 C C . ARG A 1 123 ? 30.892 5.422 -14.482 1.00 50.62 123 ARG A C 1
ATOM 904 O O . ARG A 1 123 ? 30.753 6.574 -14.879 1.00 50.62 123 ARG A O 1
ATOM 911 N N . ARG A 1 124 ? 31.423 4.439 -15.216 1.00 44.78 124 ARG A N 1
ATOM 912 C CA . ARG A 1 124 ? 31.595 4.457 -16.669 1.00 44.78 124 ARG A CA 1
ATOM 913 C C . ARG A 1 124 ? 30.291 5.000 -17.253 1.00 44.78 124 ARG A C 1
ATOM 915 O O . ARG A 1 124 ? 29.245 4.383 -17.064 1.00 44.78 124 ARG A O 1
ATOM 922 N N . GLY A 1 125 ? 30.356 6.191 -17.846 1.00 44.44 125 GLY A N 1
ATOM 923 C CA . GLY A 1 125 ? 29.233 6.825 -18.519 1.00 44.44 125 GLY A CA 1
ATOM 924 C C . GLY A 1 125 ? 28.808 5.937 -19.674 1.00 44.44 125 GLY A C 1
ATOM 925 O O . GLY A 1 125 ? 29.366 6.026 -20.757 1.00 44.44 125 GLY A O 1
ATOM 926 N N . LEU A 1 126 ? 27.887 5.018 -19.405 1.00 52.41 126 LEU A N 1
ATOM 927 C CA . LEU A 1 126 ? 27.119 4.367 -20.447 1.00 52.41 126 LEU A CA 1
ATOM 928 C C . LEU A 1 126 ? 26.243 5.465 -21.036 1.00 52.41 126 LEU A C 1
ATOM 930 O O . LEU A 1 126 ? 25.381 6.022 -20.345 1.00 52.41 126 LEU A O 1
ATOM 934 N N . ASP A 1 127 ? 26.559 5.835 -22.272 1.00 52.94 127 ASP A N 1
ATOM 935 C CA . ASP A 1 127 ? 25.854 6.852 -23.029 1.00 52.94 127 ASP A CA 1
ATOM 936 C C . ASP A 1 127 ? 24.351 6.584 -22.949 1.00 52.94 127 ASP A C 1
ATOM 938 O O . ASP A 1 127 ? 23.855 5.511 -23.292 1.00 52.94 127 ASP A O 1
ATOM 942 N N . ALA A 1 128 ? 23.595 7.578 -22.4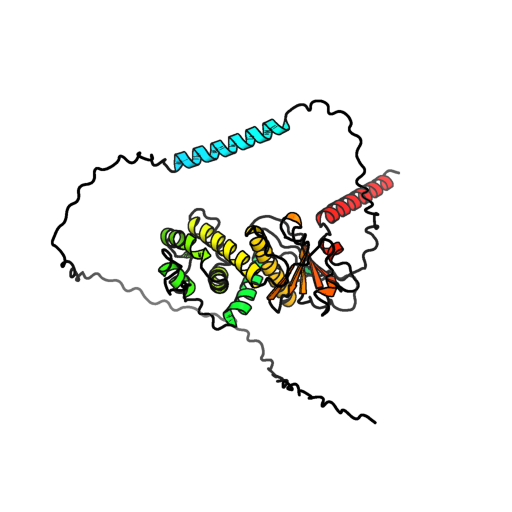81 1.00 55.03 128 ALA A N 1
ATOM 943 C CA . ALA A 1 128 ? 22.150 7.486 -22.266 1.00 55.03 128 ALA A CA 1
ATOM 944 C C . ALA A 1 128 ? 21.331 7.241 -23.559 1.00 55.03 128 ALA A C 1
ATOM 946 O O . ALA A 1 128 ? 20.097 7.206 -23.490 1.00 55.03 128 ALA A O 1
ATOM 947 N N . SER A 1 129 ? 22.026 7.094 -24.692 1.00 55.25 129 SER A N 1
ATOM 948 C CA . SER A 1 129 ? 21.540 6.929 -26.059 1.00 55.25 129 SER A CA 1
ATOM 949 C C . SER A 1 129 ? 21.187 5.481 -26.415 1.00 55.25 129 SER A C 1
ATOM 951 O O . SER A 1 129 ? 20.307 5.277 -27.243 1.00 55.25 129 SER A O 1
ATOM 953 N N . GLU A 1 130 ? 21.790 4.469 -25.787 1.00 64.69 130 GLU A N 1
ATOM 954 C CA . GLU A 1 130 ? 21.470 3.061 -26.081 1.00 64.69 130 GLU A CA 1
ATOM 955 C C . GLU A 1 130 ? 20.432 2.519 -25.102 1.00 64.69 130 GLU A C 1
ATOM 957 O O . GLU A 1 130 ? 20.664 1.591 -24.327 1.00 64.69 130 GLU A O 1
ATOM 962 N N . ARG A 1 131 ? 19.248 3.133 -25.096 1.00 65.50 131 ARG A N 1
ATOM 963 C CA . ARG A 1 131 ? 18.105 2.461 -24.481 1.00 65.50 131 ARG A CA 1
ATOM 964 C C . ARG A 1 131 ? 17.586 1.445 -25.485 1.00 65.50 131 ARG A C 1
ATOM 966 O O . ARG A 1 131 ? 17.262 1.858 -26.597 1.00 65.50 131 ARG A O 1
ATOM 973 N N . PRO A 1 132 ? 17.439 0.164 -25.111 1.00 72.44 132 PRO A N 1
ATOM 974 C CA . PRO A 1 132 ? 16.565 -0.701 -25.879 1.00 72.44 132 PRO A CA 1
ATOM 975 C C . PRO A 1 132 ? 15.196 -0.021 -25.929 1.00 72.44 132 PRO A C 1
ATOM 977 O O . PRO A 1 132 ? 14.698 0.472 -24.909 1.00 72.44 132 PRO A O 1
ATOM 980 N N . ASP A 1 133 ? 14.651 0.085 -27.135 1.00 78.19 133 ASP A N 1
ATOM 981 C CA . ASP A 1 133 ? 13.398 0.770 -27.417 1.00 78.19 133 ASP A CA 1
ATOM 982 C C . ASP A 1 133 ? 12.251 -0.083 -26.860 1.00 78.19 133 ASP A C 1
ATOM 984 O O . ASP A 1 133 ? 11.664 -0.929 -27.532 1.00 78.19 133 ASP A O 1
ATOM 988 N N . ARG A 1 134 ? 12.055 0.015 -25.542 1.00 83.81 134 ARG A N 1
ATOM 989 C CA . ARG A 1 134 ? 11.144 -0.845 -24.792 1.00 83.81 134 ARG A CA 1
ATOM 990 C C . ARG A 1 134 ? 9.757 -0.213 -24.742 1.00 83.81 134 ARG A C 1
ATOM 992 O O . ARG A 1 134 ? 9.641 0.983 -24.455 1.00 83.81 134 ARG A O 1
ATOM 999 N N . PRO A 1 135 ? 8.692 -1.011 -24.902 1.00 83.31 135 PRO A N 1
ATOM 1000 C CA . PRO A 1 135 ? 7.342 -0.537 -24.657 1.00 83.31 135 PRO A CA 1
ATOM 1001 C C . PRO A 1 135 ? 7.182 -0.110 -23.189 1.00 83.31 135 PRO A C 1
ATOM 1003 O O . PRO A 1 135 ? 7.308 -0.923 -22.273 1.00 83.31 135 PRO A O 1
ATOM 1006 N N . LEU A 1 136 ? 6.879 1.171 -22.960 1.00 89.56 136 LEU A N 1
ATOM 1007 C CA . LEU A 1 136 ? 6.594 1.720 -21.632 1.00 89.56 136 LEU A CA 1
ATOM 1008 C C . LEU A 1 136 ? 5.100 1.992 -21.479 1.00 89.56 136 LEU A C 1
ATOM 1010 O O . LEU A 1 136 ? 4.475 2.674 -22.296 1.00 89.56 136 LEU A O 1
ATOM 1014 N N . ARG A 1 137 ? 4.526 1.511 -20.377 1.00 91.44 137 ARG A N 1
ATOM 1015 C CA . ARG A 1 137 ? 3.146 1.834 -20.002 1.00 91.44 137 ARG A CA 1
ATOM 1016 C C . ARG A 1 137 ? 3.140 3.081 -19.133 1.00 91.44 137 ARG A C 1
ATOM 1018 O O . ARG A 1 137 ? 3.899 3.169 -18.172 1.00 91.44 137 ARG A O 1
ATOM 1025 N N . LYS A 1 138 ? 2.266 4.041 -19.438 1.00 93.00 138 LYS A N 1
ATOM 1026 C CA . LYS A 1 138 ? 2.149 5.275 -18.656 1.00 93.00 138 LYS A CA 1
ATOM 1027 C C . LYS A 1 138 ? 0.822 5.334 -17.915 1.00 93.00 138 LYS A C 1
ATOM 1029 O O . LYS A 1 138 ? -0.239 5.450 -18.535 1.00 93.00 138 LYS A O 1
ATOM 1034 N N . LEU A 1 139 ? 0.892 5.345 -16.589 1.00 94.62 139 LEU A N 1
ATOM 1035 C CA . LEU A 1 139 ? -0.225 5.685 -15.714 1.00 94.62 139 LEU A CA 1
ATOM 1036 C C . LEU A 1 139 ? -0.048 7.142 -15.275 1.00 94.62 139 LEU A C 1
ATOM 1038 O O . LEU A 1 139 ? 0.810 7.455 -14.457 1.00 94.62 139 LEU A O 1
ATOM 1042 N N . SER A 1 140 ? -0.808 8.054 -15.879 1.00 93.94 140 SER A N 1
ATOM 1043 C CA . SER A 1 140 ? -0.696 9.500 -15.635 1.00 93.94 140 SER A CA 1
ATOM 1044 C C . SER A 1 140 ? -2.070 10.160 -15.633 1.00 93.94 140 SER A C 1
ATOM 1046 O O . SER A 1 140 ? -3.046 9.554 -16.071 1.00 93.94 140 SER A O 1
ATOM 1048 N N . ASN A 1 141 ? -2.139 11.409 -15.163 1.00 91.94 141 ASN A N 1
ATOM 1049 C CA . ASN A 1 141 ? -3.382 12.177 -15.024 1.00 91.94 141 ASN A CA 1
ATOM 1050 C C . ASN A 1 141 ? -4.404 11.507 -14.090 1.00 91.94 141 ASN A C 1
ATOM 1052 O O . ASN A 1 141 ? -5.612 11.621 -14.289 1.00 91.94 141 ASN A O 1
ATOM 1056 N N . ILE A 1 142 ? -3.914 10.808 -13.067 1.00 95.06 142 ILE A N 1
ATOM 1057 C CA . ILE A 1 142 ? -4.732 10.205 -12.022 1.00 95.06 142 ILE A CA 1
ATOM 1058 C C . ILE A 1 142 ? -4.198 10.632 -10.660 1.00 95.06 142 ILE A C 1
ATOM 1060 O O . ILE A 1 142 ? -2.989 10.688 -10.453 1.00 95.06 142 ILE A O 1
ATOM 1064 N N . THR A 1 143 ? -5.090 10.972 -9.734 1.00 95.56 143 THR A N 1
ATOM 1065 C CA . THR A 1 143 ? -4.680 11.297 -8.367 1.00 95.56 143 THR A CA 1
ATOM 1066 C C . THR A 1 143 ? -4.183 10.034 -7.674 1.00 95.56 143 THR A C 1
ATOM 1068 O O . THR A 1 143 ? -4.755 8.952 -7.843 1.00 95.56 143 THR A O 1
ATOM 1071 N N . GLU A 1 144 ? -3.137 10.154 -6.861 1.00 95.31 144 GLU A N 1
ATOM 1072 C CA . GLU A 1 144 ? -2.640 9.028 -6.064 1.00 95.31 144 GLU A CA 1
ATOM 1073 C C . GLU A 1 144 ? -3.734 8.489 -5.139 1.00 95.31 144 GLU A C 1
ATOM 1075 O O . GLU A 1 144 ? -3.901 7.278 -5.031 1.00 95.31 144 GLU A O 1
ATOM 1080 N N . GLN A 1 145 ? -4.559 9.372 -4.562 1.00 94.75 145 GLN A N 1
ATOM 1081 C CA . GLN A 1 145 ? -5.694 8.980 -3.726 1.00 94.75 145 GLN A CA 1
ATOM 1082 C C . GLN A 1 145 ? -6.659 8.037 -4.457 1.00 94.75 145 GLN A C 1
ATOM 1084 O O . GLN A 1 145 ? -7.163 7.091 -3.855 1.00 94.75 145 GLN A O 1
ATOM 1089 N N . ARG A 1 146 ? -6.907 8.241 -5.758 1.00 96.12 146 ARG A N 1
ATOM 1090 C CA . ARG A 1 146 ? -7.774 7.351 -6.545 1.00 96.12 146 ARG A CA 1
ATOM 1091 C C . ARG A 1 146 ? -7.141 5.978 -6.759 1.00 96.12 146 ARG A C 1
ATOM 1093 O O . ARG A 1 146 ? -7.844 4.965 -6.708 1.00 96.12 146 ARG A O 1
ATOM 1100 N N . VAL A 1 147 ? -5.834 5.939 -6.993 1.00 97.38 147 VAL A N 1
ATOM 1101 C CA . VAL A 1 147 ? -5.091 4.681 -7.138 1.00 97.38 147 VAL A CA 1
ATOM 1102 C C . VAL A 1 147 ? -5.070 3.930 -5.811 1.00 97.38 147 VAL A C 1
ATOM 1104 O O . VAL A 1 147 ? -5.472 2.770 -5.764 1.00 97.38 147 VAL A O 1
ATOM 1107 N N . LEU A 1 148 ? -4.741 4.619 -4.718 1.00 97.19 148 LEU A N 1
ATOM 1108 C CA . LEU A 1 148 ? -4.770 4.077 -3.364 1.00 97.19 148 LEU A CA 1
ATOM 1109 C C . LEU A 1 148 ? -6.164 3.556 -2.986 1.00 97.19 148 LEU A C 1
ATOM 1111 O O . LEU A 1 148 ? -6.285 2.433 -2.502 1.00 97.19 148 LEU A O 1
ATOM 1115 N N . LYS A 1 149 ? -7.226 4.323 -3.274 1.00 97.19 149 LYS A N 1
ATOM 1116 C CA . LYS A 1 149 ? -8.625 3.904 -3.083 1.00 97.19 149 LYS A CA 1
ATOM 1117 C C . LYS A 1 149 ? -8.906 2.586 -3.801 1.00 97.19 149 LYS A C 1
ATOM 1119 O O . LYS A 1 149 ? -9.472 1.672 -3.208 1.00 97.19 149 LYS A O 1
ATOM 1124 N N . THR A 1 150 ? -8.494 2.482 -5.063 1.00 98.12 150 THR A N 1
ATOM 1125 C CA . THR A 1 150 ? -8.685 1.266 -5.868 1.00 98.12 150 THR A CA 1
ATOM 1126 C C . THR A 1 150 ? -7.943 0.077 -5.255 1.00 98.12 150 THR A C 1
ATOM 1128 O O . THR A 1 150 ? -8.518 -1.002 -5.133 1.00 98.12 150 THR A O 1
ATOM 1131 N N . GLY A 1 151 ? -6.707 0.285 -4.798 1.00 98.25 151 GLY A N 1
ATOM 1132 C CA . GLY A 1 151 ? -5.913 -0.738 -4.122 1.00 98.25 151 GLY A CA 1
ATOM 1133 C C . GLY A 1 151 ? -6.533 -1.229 -2.816 1.00 98.25 151 GLY A C 1
ATOM 1134 O O . GLY A 1 151 ? -6.644 -2.432 -2.610 1.00 98.25 151 GLY A O 1
ATOM 1135 N N . ILE A 1 152 ? -7.002 -0.317 -1.961 1.00 98.19 152 ILE A N 1
ATOM 1136 C CA . ILE A 1 152 ? -7.651 -0.663 -0.685 1.00 98.19 152 ILE A CA 1
ATOM 1137 C C . ILE A 1 152 ? -8.923 -1.477 -0.924 1.00 98.19 152 ILE A C 1
ATOM 1139 O O . ILE A 1 152 ? -9.116 -2.500 -0.272 1.00 98.19 152 ILE A O 1
ATOM 1143 N N . LEU A 1 153 ? -9.763 -1.069 -1.881 1.00 97.75 153 LEU A N 1
ATOM 1144 C CA . LEU A 1 153 ? -10.969 -1.823 -2.237 1.00 97.75 153 LEU A CA 1
ATOM 1145 C C . LEU A 1 153 ? -10.622 -3.219 -2.768 1.00 97.75 153 LEU A C 1
ATOM 1147 O O . LEU A 1 153 ? -11.285 -4.188 -2.407 1.00 97.75 153 LEU A O 1
ATOM 1151 N N . LYS A 1 154 ? -9.553 -3.343 -3.565 1.00 97.88 154 LYS A N 1
ATOM 1152 C CA . LYS A 1 154 ? -9.107 -4.642 -4.075 1.00 97.88 154 LYS A CA 1
ATOM 1153 C C . LYS A 1 154 ? -8.543 -5.546 -2.974 1.00 97.88 154 LYS A C 1
ATOM 1155 O O . LYS A 1 154 ? -8.843 -6.736 -2.954 1.00 97.88 154 LYS A O 1
ATOM 1160 N N . MET A 1 155 ? -7.784 -4.992 -2.025 1.00 97.75 155 MET A N 1
ATOM 1161 C CA . MET A 1 155 ? -7.331 -5.730 -0.838 1.00 97.75 155 MET A CA 1
ATOM 1162 C C . MET A 1 155 ? -8.507 -6.157 0.039 1.00 97.75 155 MET A C 1
ATOM 1164 O O . MET A 1 155 ? -8.507 -7.272 0.549 1.00 97.75 155 MET A O 1
ATOM 1168 N N . GLN A 1 156 ? -9.519 -5.302 0.203 1.00 97.25 156 GLN A N 1
ATOM 1169 C CA . GLN A 1 156 ? -10.731 -5.639 0.945 1.00 97.25 156 GLN A CA 1
ATOM 1170 C C . GLN A 1 156 ? -11.489 -6.794 0.280 1.00 97.25 156 GLN A C 1
ATOM 1172 O O . GLN A 1 156 ? -11.872 -7.738 0.963 1.00 97.25 156 GLN A O 1
ATOM 1177 N N . GLU A 1 157 ? -11.669 -6.761 -1.040 1.00 96.62 157 GLU A N 1
ATOM 1178 C CA . GLU A 1 157 ? -12.284 -7.861 -1.791 1.00 96.62 157 GLU A CA 1
ATOM 1179 C C . GLU A 1 157 ? -11.525 -9.179 -1.565 1.00 96.62 157 GLU A C 1
ATOM 1181 O O . GLU A 1 157 ? -12.116 -10.178 -1.163 1.00 96.62 157 GLU A O 1
ATOM 1186 N N . ALA A 1 158 ? -10.203 -9.167 -1.741 1.00 96.06 158 ALA A N 1
ATOM 1187 C CA . ALA A 1 158 ? -9.388 -10.375 -1.659 1.00 96.06 158 ALA A CA 1
ATOM 1188 C C . ALA A 1 158 ? -9.236 -10.935 -0.233 1.00 96.06 158 ALA A C 1
ATOM 1190 O O . ALA A 1 158 ? -9.220 -12.150 -0.045 1.00 96.06 158 ALA A O 1
ATOM 1191 N N . LEU A 1 159 ? -9.107 -10.066 0.774 1.00 95.69 159 LEU A N 1
ATOM 1192 C CA . LEU A 1 159 ? -8.809 -10.470 2.153 1.00 95.69 159 LEU A CA 1
ATOM 1193 C C . LEU A 1 159 ? -10.045 -10.570 3.048 1.00 95.69 159 LEU A C 1
ATOM 1195 O O . LEU A 1 159 ? -9.949 -11.179 4.109 1.00 95.69 159 LEU A O 1
ATOM 1199 N N . VAL A 1 160 ? -11.170 -9.960 2.664 1.00 94.38 160 VAL A N 1
ATOM 1200 C CA . VAL A 1 160 ? -12.395 -9.927 3.479 1.00 94.38 160 VAL A CA 1
ATOM 1201 C C . VAL A 1 160 ? -13.543 -10.660 2.795 1.00 94.38 160 VAL A C 1
ATOM 1203 O O . VAL A 1 160 ? -14.166 -11.501 3.427 1.00 94.38 160 VAL A O 1
ATOM 1206 N N . ALA A 1 161 ? -13.831 -10.390 1.516 1.00 85.75 161 ALA A N 1
ATOM 1207 C CA . ALA A 1 161 ? -15.024 -10.953 0.868 1.00 85.75 161 ALA A CA 1
ATOM 1208 C C . ALA A 1 161 ? -14.918 -12.464 0.584 1.00 85.75 161 ALA A C 1
ATOM 1210 O O . ALA A 1 161 ? -15.936 -13.143 0.501 1.00 85.75 161 ALA A O 1
ATOM 1211 N N . GLY A 1 162 ? -13.697 -12.991 0.448 1.00 79.00 162 GLY A N 1
ATOM 1212 C CA . GLY A 1 162 ? -13.445 -14.415 0.201 1.00 79.00 162 GLY A CA 1
ATOM 1213 C C . GLY A 1 162 ? -13.209 -15.268 1.451 1.00 79.00 162 GLY A C 1
ATOM 1214 O O . GLY A 1 162 ? -12.937 -16.458 1.311 1.00 79.00 162 GLY A O 1
ATOM 1215 N N . GLN A 1 163 ? -13.250 -14.691 2.656 1.00 85.62 163 GLN A N 1
ATOM 1216 C CA . GLN A 1 163 ? -12.925 -15.395 3.901 1.00 85.62 163 GLN A CA 1
ATOM 1217 C C . GLN A 1 163 ? -14.086 -15.293 4.896 1.00 85.62 163 GLN A C 1
ATOM 1219 O O . GLN A 1 163 ? -14.713 -14.245 5.013 1.00 85.62 163 GLN A O 1
ATOM 1224 N N . ASP A 1 164 ? -14.344 -16.366 5.650 1.00 89.31 164 ASP A N 1
ATOM 1225 C CA . ASP A 1 164 ? -15.326 -16.388 6.747 1.00 89.31 164 ASP A CA 1
ATOM 1226 C C . ASP A 1 164 ? -14.767 -15.669 7.991 1.00 89.31 164 ASP A C 1
ATOM 1228 O O . ASP A 1 164 ? -14.557 -16.246 9.057 1.00 89.31 164 ASP A O 1
ATOM 1232 N N . VAL A 1 165 ? -14.390 -14.400 7.818 1.00 91.56 165 VAL A N 1
ATOM 1233 C CA . VAL A 1 165 ? -13.825 -13.559 8.875 1.00 91.56 165 VAL A CA 1
ATOM 1234 C C . VAL A 1 165 ? -14.933 -12.671 9.419 1.00 91.56 165 VAL A C 1
ATOM 1236 O O . VAL A 1 165 ? -15.418 -11.765 8.741 1.00 91.56 165 VAL A O 1
ATOM 1239 N N . SER A 1 166 ? -15.302 -12.892 10.680 1.00 93.19 166 SER A N 1
ATOM 1240 C CA . SER A 1 166 ? -16.269 -12.055 11.392 1.00 93.19 166 SER A CA 1
ATOM 1241 C C . SER A 1 166 ? -15.681 -10.667 11.672 1.00 93.19 166 SER A C 1
ATOM 1243 O O . SER A 1 166 ? -15.052 -10.412 12.698 1.00 93.19 166 SER A O 1
ATOM 1245 N N . VAL A 1 167 ? -15.874 -9.733 10.737 1.00 95.56 167 VAL A N 1
ATOM 1246 C CA . VAL A 1 167 ? -15.379 -8.347 10.844 1.00 95.56 167 VAL A CA 1
ATOM 1247 C C . VAL A 1 167 ? -15.977 -7.617 12.055 1.00 95.56 167 VAL A C 1
ATOM 1249 O O . VAL A 1 167 ? -15.328 -6.742 12.628 1.00 95.56 167 VAL A O 1
ATOM 1252 N N . ALA A 1 168 ? -17.193 -7.975 12.471 1.00 95.62 168 ALA A N 1
ATOM 1253 C CA . ALA A 1 168 ? -17.883 -7.350 13.599 1.00 95.62 168 ALA A CA 1
ATOM 1254 C C . ALA A 1 168 ? -17.323 -7.772 14.971 1.00 95.62 168 ALA A C 1
ATOM 1256 O O . ALA A 1 168 ? -17.456 -7.027 15.946 1.00 95.62 168 ALA A O 1
ATOM 1257 N N . GLU A 1 169 ? -16.675 -8.936 15.065 1.00 96.19 169 GLU A N 1
ATOM 1258 C CA . GLU A 1 169 ? -16.167 -9.462 16.330 1.00 96.19 169 GLU A CA 1
ATOM 1259 C C . GLU A 1 169 ? -14.867 -8.779 16.757 1.00 96.19 169 GLU A C 1
ATOM 1261 O O . GLU A 1 169 ? -13.820 -8.878 16.116 1.00 96.19 169 GLU A O 1
ATOM 1266 N N . LEU A 1 170 ? -14.919 -8.074 17.887 1.00 96.88 170 LEU A N 1
ATOM 1267 C CA . LEU A 1 170 ? -13.748 -7.380 18.412 1.00 96.88 170 LEU A CA 1
ATOM 1268 C C . LEU A 1 170 ? -12.702 -8.367 18.963 1.00 96.88 170 LEU A C 1
ATOM 1270 O O . LEU A 1 170 ? -13.064 -9.334 19.641 1.00 96.88 170 LEU A O 1
ATOM 1274 N N . PRO A 1 171 ? -11.398 -8.093 18.762 1.00 95.69 171 PRO A N 1
ATOM 1275 C CA . PRO A 1 171 ? -10.323 -8.956 19.238 1.00 95.69 171 PRO A CA 1
ATOM 1276 C C . PRO A 1 171 ? -10.364 -9.208 20.751 1.00 95.69 171 PRO A C 1
ATOM 1278 O O . PRO A 1 171 ? -10.467 -8.281 21.565 1.00 95.69 171 PRO A O 1
ATOM 1281 N N . ARG A 1 172 ? -10.191 -10.476 21.132 1.00 96.75 172 ARG A N 1
ATOM 1282 C CA . ARG A 1 172 ? -10.082 -10.928 22.526 1.00 96.75 172 ARG A CA 1
ATOM 1283 C C . ARG A 1 172 ? -8.655 -11.379 22.847 1.00 96.75 172 ARG A C 1
ATOM 1285 O O . ARG A 1 172 ? -7.865 -11.719 21.965 1.00 96.75 172 ARG A O 1
ATOM 1292 N N . GLY A 1 173 ? -8.279 -11.294 24.118 1.00 95.19 173 GLY A N 1
ATOM 1293 C CA . GLY A 1 173 ? -7.035 -11.850 24.645 1.00 95.19 173 GLY A CA 1
ATOM 1294 C C . GLY A 1 173 ? -7.080 -13.380 24.741 1.00 95.19 173 GLY A C 1
ATOM 1295 O O . GLY A 1 173 ? -8.143 -13.970 24.555 1.00 95.19 173 GLY A O 1
ATOM 1296 N N . PRO A 1 174 ? -5.955 -14.029 25.094 1.00 95.00 174 PRO A N 1
ATOM 1297 C CA . PRO A 1 174 ? -5.896 -15.486 25.261 1.00 95.00 174 PRO A CA 1
ATOM 1298 C C . PRO A 1 174 ? -6.860 -16.012 26.340 1.00 95.00 174 PRO A C 1
ATOM 1300 O O . PRO A 1 174 ? -7.327 -17.137 26.243 1.00 95.00 174 PRO A O 1
ATOM 1303 N N . GLY A 1 175 ? -7.210 -15.188 27.336 1.00 95.19 175 GLY A N 1
ATOM 1304 C CA . GLY A 1 175 ? -8.215 -15.508 28.360 1.00 95.19 175 GLY A CA 1
ATOM 1305 C C . GLY A 1 175 ? -9.646 -15.068 28.024 1.00 95.19 175 GLY A C 1
ATOM 1306 O O . GLY A 1 175 ? -10.465 -14.950 28.927 1.00 95.19 175 GLY A O 1
ATOM 1307 N N . GLY A 1 176 ? -9.949 -14.707 26.772 1.00 94.88 176 GLY A N 1
ATOM 1308 C CA . GLY A 1 176 ? -11.286 -14.258 26.348 1.00 94.88 176 GLY A CA 1
ATOM 1309 C C . GLY A 1 176 ? -11.662 -12.819 26.737 1.00 94.88 176 GLY A C 1
ATOM 1310 O O . GLY A 1 176 ? -12.671 -12.295 26.249 1.00 94.88 176 GLY A O 1
ATOM 1311 N N . ALA A 1 177 ? -10.844 -12.154 27.561 1.00 94.50 177 ALA A N 1
ATOM 1312 C CA . ALA A 1 177 ? -11.023 -10.752 27.931 1.00 94.50 177 ALA A CA 1
ATOM 1313 C C . ALA A 1 177 ? -10.961 -9.828 26.692 1.00 94.50 177 ALA A C 1
ATOM 1315 O O . ALA A 1 177 ? -10.117 -10.052 25.816 1.00 94.50 177 ALA A O 1
ATOM 1316 N N . PRO A 1 178 ? -11.812 -8.790 26.589 1.00 94.31 178 PRO A N 1
ATOM 1317 C CA . PRO A 1 178 ? -11.760 -7.834 25.482 1.00 94.31 178 PRO A CA 1
ATOM 1318 C C . PRO A 1 178 ? -10.417 -7.092 25.453 1.00 94.31 178 PRO A C 1
ATOM 1320 O O . PRO A 1 178 ? -9.973 -6.594 26.486 1.00 94.31 178 PRO A O 1
ATOM 1323 N N . LYS A 1 179 ? -9.770 -6.991 24.282 1.00 94.69 179 LYS A N 1
ATOM 1324 C CA . LYS A 1 179 ? -8.575 -6.131 24.123 1.00 94.69 179 LYS A CA 1
ATOM 1325 C C . LYS A 1 179 ? -8.935 -4.657 23.947 1.00 94.69 179 LYS A C 1
ATOM 1327 O O . LYS A 1 179 ? -8.150 -3.790 24.306 1.00 94.69 179 LYS A O 1
ATOM 1332 N N . VAL A 1 180 ? -10.102 -4.411 23.362 1.00 91.44 180 VAL A N 1
ATOM 1333 C CA . VAL A 1 180 ? -10.670 -3.085 23.122 1.00 91.44 180 VAL A CA 1
ATOM 1334 C C . VAL A 1 180 ? -11.445 -2.676 24.368 1.00 91.44 180 VAL A C 1
ATOM 1336 O O . VAL A 1 180 ? -12.373 -3.385 24.764 1.00 91.44 180 VAL A O 1
ATOM 1339 N N . LEU A 1 181 ? -11.063 -1.560 24.985 1.00 91.50 181 LEU A N 1
ATOM 1340 C CA . LEU A 1 181 ? -11.625 -1.138 26.267 1.00 91.50 181 LEU A CA 1
ATOM 1341 C C . LEU A 1 181 ? -12.681 -0.047 26.068 1.00 91.50 181 LEU A C 1
ATOM 1343 O O . LEU A 1 181 ? -13.882 -0.312 26.150 1.00 91.50 181 LEU A O 1
ATOM 1347 N N . GLN A 1 182 ? -12.235 1.177 25.796 1.00 91.69 182 GLN A N 1
ATOM 1348 C CA . GLN A 1 182 ? -13.067 2.381 25.854 1.00 91.69 182 GLN A CA 1
ATOM 1349 C C . GLN A 1 182 ? -13.952 2.526 24.613 1.00 91.69 182 GLN A C 1
ATOM 1351 O O . GLN A 1 182 ? -15.129 2.859 24.723 1.00 91.69 182 GLN A O 1
ATOM 1356 N N . GLY A 1 183 ? -13.414 2.206 23.437 1.00 94.06 183 GLY A N 1
ATOM 1357 C CA . GLY A 1 183 ? -14.087 2.355 22.152 1.00 94.06 183 GLY A CA 1
ATOM 1358 C C . GLY A 1 183 ? -14.901 1.148 21.699 1.00 94.06 183 GLY A C 1
ATOM 1359 O O . GLY A 1 183 ? -15.316 1.119 20.545 1.00 94.06 183 GLY A O 1
ATOM 1360 N N . SER A 1 184 ? -15.119 0.134 22.542 1.00 95.88 184 SER A N 1
ATOM 1361 C CA . SER A 1 184 ? -15.704 -1.152 22.118 1.00 95.88 184 SER A CA 1
ATOM 1362 C C . SER A 1 184 ? -17.082 -1.010 21.464 1.00 95.88 184 SER A C 1
ATOM 1364 O O . SER A 1 184 ? -17.281 -1.466 20.341 1.00 95.88 184 SER A O 1
ATOM 1366 N N . SER A 1 185 ? -18.019 -0.315 22.113 1.00 96.88 185 SER A N 1
ATOM 1367 C CA . SER A 1 185 ? -19.365 -0.079 21.568 1.00 96.88 185 SER A CA 1
ATOM 1368 C C . SER A 1 185 ? -19.326 0.715 20.257 1.00 96.88 185 SER A C 1
ATOM 1370 O O . SER A 1 185 ? -20.002 0.362 19.289 1.00 96.88 185 SER A O 1
ATOM 1372 N N . PHE A 1 186 ? -18.487 1.754 20.198 1.00 97.62 186 PHE A N 1
ATOM 1373 C CA . PHE A 1 186 ? -18.301 2.576 19.003 1.00 97.62 186 PHE A CA 1
ATOM 1374 C C . PHE A 1 186 ? -17.740 1.758 17.832 1.00 97.62 186 PHE A C 1
ATOM 1376 O O . PHE A 1 186 ? -18.333 1.739 16.754 1.00 97.62 186 PHE A O 1
ATOM 1383 N N . LEU A 1 187 ? -16.635 1.041 18.051 1.00 97.94 187 LEU A N 1
ATOM 1384 C CA . LEU A 1 187 ? -15.974 0.228 17.031 1.00 97.94 187 LEU A CA 1
ATOM 1385 C C . LEU A 1 187 ? -16.865 -0.922 16.567 1.00 97.94 187 LEU A C 1
ATOM 1387 O O . LEU A 1 187 ? -16.931 -1.174 15.369 1.00 97.94 187 LEU A O 1
ATOM 1391 N N . HIS A 1 188 ? -17.602 -1.571 17.471 1.00 97.44 188 HIS A N 1
ATOM 1392 C CA . HIS A 1 188 ? -18.557 -2.616 17.104 1.00 97.44 188 HIS A CA 1
ATOM 1393 C C . HIS A 1 188 ? -19.659 -2.075 16.185 1.00 97.44 188 HIS A C 1
ATOM 1395 O O . HIS A 1 188 ? -19.929 -2.662 15.137 1.00 97.44 188 HIS A O 1
ATOM 1401 N N . LYS A 1 189 ? -20.277 -0.935 16.532 1.00 97.62 189 LYS A N 1
ATOM 1402 C CA . LYS A 1 189 ? -21.295 -0.289 15.684 1.00 97.62 189 LYS A CA 1
ATOM 1403 C C . LYS A 1 189 ? -20.718 0.142 14.339 1.00 97.62 189 LYS A C 1
ATOM 1405 O O . LYS A 1 189 ? -21.353 -0.076 13.308 1.00 97.62 189 LYS A O 1
ATOM 1410 N N . LEU A 1 190 ? -19.511 0.711 14.344 1.00 97.25 190 LEU A N 1
ATOM 1411 C CA . LEU A 1 190 ? -18.807 1.108 13.130 1.00 97.25 190 LEU A CA 1
ATOM 1412 C C . LEU A 1 190 ? -18.544 -0.113 12.241 1.00 97.25 190 LEU A C 1
ATOM 1414 O O . LEU A 1 190 ? -18.894 -0.089 11.068 1.00 97.25 190 LEU A O 1
ATOM 1418 N N . LEU A 1 191 ? -17.991 -1.206 12.766 1.00 97.25 191 LEU A N 1
ATOM 1419 C CA . LEU A 1 191 ? -17.689 -2.434 12.014 1.00 97.25 191 LEU A CA 1
ATOM 1420 C C . LEU A 1 191 ? -18.948 -3.169 11.535 1.00 97.25 191 LEU A C 1
ATOM 1422 O O . LEU A 1 191 ? -18.956 -3.672 10.417 1.00 97.25 191 LEU A O 1
ATOM 1426 N N . SER A 1 192 ? -20.025 -3.135 12.319 1.00 96.75 192 SER A N 1
ATOM 1427 C CA . SER A 1 192 ? -21.331 -3.728 11.982 1.00 96.75 192 SER A CA 1
ATOM 1428 C C . SER A 1 192 ? -22.174 -2.871 11.032 1.00 96.75 192 SER A C 1
ATOM 1430 O O . SER A 1 192 ? -23.339 -3.178 10.798 1.00 96.75 192 SER A O 1
ATOM 1432 N N . ASN A 1 193 ? -21.620 -1.769 10.520 1.00 95.75 193 ASN A N 1
ATOM 1433 C CA . ASN A 1 193 ? -22.315 -0.826 9.642 1.00 95.75 193 ASN A CA 1
ATOM 1434 C C . ASN A 1 193 ? -23.593 -0.212 10.248 1.00 95.75 193 ASN A C 1
ATOM 1436 O O . ASN A 1 193 ? -24.511 0.169 9.530 1.00 95.75 193 ASN A O 1
ATOM 1440 N N . GLN A 1 194 ? -23.644 -0.099 11.576 1.00 97.31 194 GLN A N 1
ATOM 1441 C CA . GLN A 1 194 ? -24.733 0.554 12.312 1.00 97.31 194 GLN A CA 1
ATOM 1442 C C . GLN A 1 194 ? -24.470 2.050 12.535 1.00 97.31 194 GLN A C 1
ATOM 1444 O O . GLN A 1 194 ? -25.327 2.762 13.051 1.00 97.31 194 GLN A O 1
ATOM 1449 N N . LEU A 1 195 ? -23.262 2.516 12.211 1.00 96.75 195 LEU A N 1
ATOM 1450 C CA . LEU A 1 195 ? -22.808 3.876 12.457 1.00 96.75 195 LEU A CA 1
ATOM 1451 C C . LEU A 1 195 ? -21.886 4.341 11.326 1.00 96.75 195 LEU A C 1
ATOM 1453 O O . LEU A 1 195 ? -20.969 3.619 10.932 1.00 96.75 195 LEU A O 1
ATOM 1457 N N . GLU A 1 196 ? -22.097 5.566 10.848 1.00 96.12 196 GLU A N 1
ATOM 1458 C CA . GLU A 1 196 ? -21.210 6.237 9.898 1.00 96.12 196 GLU A CA 1
ATOM 1459 C C . GLU A 1 196 ? -20.297 7.231 10.616 1.00 96.12 196 GLU A C 1
ATOM 1461 O O . GLU A 1 196 ? -20.778 8.110 11.331 1.00 96.12 196 GLU A O 1
ATOM 1466 N N . LEU A 1 197 ? -18.985 7.170 10.352 1.00 95.69 197 LEU A N 1
ATOM 1467 C CA . LEU A 1 197 ? -17.981 8.024 11.007 1.00 95.69 197 LEU A CA 1
ATOM 1468 C C . LEU A 1 197 ? -18.296 9.533 10.915 1.00 95.69 197 LEU A C 1
ATOM 1470 O O . LEU A 1 197 ? -17.977 10.298 11.827 1.00 95.69 197 LEU A O 1
ATOM 1474 N N . LYS A 1 198 ? -18.947 9.965 9.826 1.00 93.81 198 LYS A N 1
ATOM 1475 C CA . LYS A 1 198 ? -19.297 11.374 9.585 1.00 93.81 198 LYS A CA 1
ATOM 1476 C C . LYS A 1 198 ? -20.265 11.918 10.642 1.00 93.81 198 LYS A C 1
ATOM 1478 O O . LYS A 1 198 ? -20.123 13.066 11.054 1.00 93.81 198 LYS A O 1
ATOM 1483 N N . GLY A 1 199 ? -21.202 11.090 11.106 1.00 93.00 199 GLY A N 1
ATOM 1484 C CA . GLY A 1 199 ? -22.241 11.464 12.073 1.00 93.00 199 GLY A CA 1
ATOM 1485 C C . GLY A 1 199 ? -21.852 11.280 13.542 1.00 93.00 199 GLY A C 1
ATOM 1486 O O . GLY A 1 199 ? -22.640 11.606 14.425 1.00 93.00 199 GLY A O 1
ATOM 1487 N N . CYS A 1 200 ? -20.660 10.754 13.826 1.00 95.06 200 CYS A N 1
ATOM 1488 C CA . CYS A 1 200 ? -20.242 10.419 15.187 1.00 95.06 200 CYS A CA 1
ATOM 1489 C C . CYS A 1 200 ? -19.849 11.644 16.016 1.00 95.06 200 CYS A C 1
ATOM 1491 O O . CYS A 1 200 ? -19.325 12.621 15.476 1.00 95.06 200 CYS A O 1
ATOM 1493 N N . MET A 1 201 ? -20.019 11.551 17.337 1.00 95.56 201 MET A N 1
ATOM 1494 C CA . MET A 1 201 ? -19.510 12.544 18.286 1.00 95.56 201 MET A CA 1
ATOM 1495 C C . MET A 1 201 ? -17.982 12.466 18.386 1.00 95.56 201 MET A C 1
ATOM 1497 O O . MET A 1 201 ? -17.409 11.378 18.404 1.00 95.56 201 MET A O 1
ATOM 1501 N N . GLU A 1 202 ? -17.313 13.620 18.485 1.00 95.62 202 GLU A N 1
ATOM 1502 C CA . GLU A 1 202 ? -15.842 13.690 18.575 1.00 95.62 202 GLU A CA 1
ATOM 1503 C C . GLU A 1 202 ? -15.303 12.932 19.799 1.00 95.62 202 GLU A C 1
ATOM 1505 O O . GLU A 1 202 ? -14.250 12.305 19.720 1.00 95.62 202 GLU A O 1
ATOM 1510 N N . THR A 1 203 ? -16.049 12.933 20.909 1.00 96.31 203 THR A N 1
ATOM 1511 C CA . THR A 1 203 ? -15.701 12.216 22.145 1.00 96.31 203 THR A CA 1
ATOM 1512 C C . THR A 1 203 ? -15.634 10.707 21.941 1.00 96.31 203 THR A C 1
ATOM 1514 O O . THR A 1 203 ? -14.691 10.068 22.407 1.00 96.31 203 THR A O 1
ATOM 1517 N N . ASP A 1 204 ? -16.593 10.141 21.205 1.00 97.00 204 ASP A N 1
ATOM 1518 C CA . ASP A 1 204 ? -16.648 8.703 20.937 1.00 97.00 204 ASP A CA 1
ATOM 1519 C C . ASP A 1 204 ? -15.484 8.295 20.031 1.00 97.00 204 ASP A C 1
ATOM 1521 O O . ASP A 1 204 ? -14.770 7.333 20.321 1.00 97.00 204 ASP A O 1
ATOM 1525 N N . VAL A 1 205 ? -15.237 9.086 18.981 1.00 97.00 205 VAL A N 1
ATOM 1526 C CA . VAL A 1 205 ? -14.126 8.880 18.042 1.00 97.00 205 VAL A CA 1
ATOM 1527 C C . VAL A 1 205 ? -12.778 8.937 18.768 1.00 97.00 205 VAL A C 1
ATOM 1529 O O . VAL A 1 205 ? -11.953 8.037 18.601 1.00 97.00 205 VAL A O 1
ATOM 1532 N N . ALA A 1 206 ? -12.569 9.950 19.615 1.00 96.31 206 ALA A N 1
ATOM 1533 C CA . ALA A 1 206 ? -11.341 10.108 20.390 1.00 96.31 206 ALA A CA 1
ATOM 1534 C C . ALA A 1 206 ? -11.130 8.950 21.380 1.00 96.31 206 ALA A C 1
ATOM 1536 O O . ALA A 1 206 ? -10.023 8.419 21.481 1.00 96.31 206 ALA A O 1
ATOM 1537 N N . SER A 1 207 ? -12.192 8.504 22.065 1.00 96.50 207 SER A N 1
ATOM 1538 C CA . SER A 1 207 ? -12.118 7.382 23.015 1.00 96.50 207 SER A CA 1
ATOM 1539 C C . SER A 1 207 ? -11.713 6.060 22.348 1.00 96.50 207 SER A C 1
ATOM 1541 O O . SER A 1 207 ? -11.002 5.253 22.944 1.00 96.50 207 SER A O 1
ATOM 1543 N N . ALA A 1 208 ? -12.098 5.861 21.084 1.00 97.50 208 ALA A N 1
ATOM 1544 C CA . ALA A 1 208 ? -11.789 4.655 20.326 1.00 97.50 208 ALA A CA 1
ATOM 1545 C C . ALA A 1 208 ? -10.407 4.666 19.659 1.00 97.50 208 ALA A C 1
ATOM 1547 O O . ALA A 1 208 ? -9.931 3.614 19.231 1.00 97.50 208 ALA A O 1
ATOM 1548 N N . GLN A 1 209 ? -9.745 5.822 19.559 1.00 97.06 209 GLN A N 1
ATOM 1549 C CA . GLN A 1 209 ? -8.504 5.965 18.793 1.00 97.06 209 GLN A CA 1
ATOM 1550 C C . GLN A 1 209 ? -7.378 5.060 19.317 1.00 97.06 209 GLN A C 1
ATOM 1552 O O . GLN A 1 209 ? -6.670 4.432 18.530 1.00 97.06 209 GLN A O 1
ATOM 1557 N N . SER A 1 210 ? -7.235 4.935 20.640 1.00 96.62 210 SER A N 1
ATOM 1558 C CA . SER A 1 210 ? -6.202 4.081 21.247 1.00 96.62 210 SER A CA 1
ATOM 1559 C C . SER A 1 210 ? -6.444 2.582 21.024 1.00 96.62 210 SER A C 1
ATOM 1561 O O . SER A 1 210 ? -5.492 1.796 21.000 1.00 96.62 210 SER A O 1
ATOM 1563 N N . ASP A 1 211 ? -7.700 2.192 20.795 1.00 97.81 211 ASP A N 1
ATOM 1564 C CA . ASP A 1 211 ? -8.108 0.807 20.585 1.00 97.81 211 ASP A CA 1
ATOM 1565 C C . ASP A 1 211 ? -7.897 0.327 19.136 1.00 97.81 211 ASP A C 1
ATOM 1567 O O . ASP A 1 211 ? -7.797 -0.880 18.892 1.00 97.81 211 ASP A O 1
ATOM 1571 N N . VAL A 1 212 ? -7.748 1.245 18.170 1.00 98.06 212 VAL A N 1
ATOM 1572 C CA . VAL A 1 212 ? -7.530 0.936 16.738 1.00 98.06 212 VAL A CA 1
ATOM 1573 C C . VAL A 1 212 ? -6.345 -0.011 16.529 1.00 98.0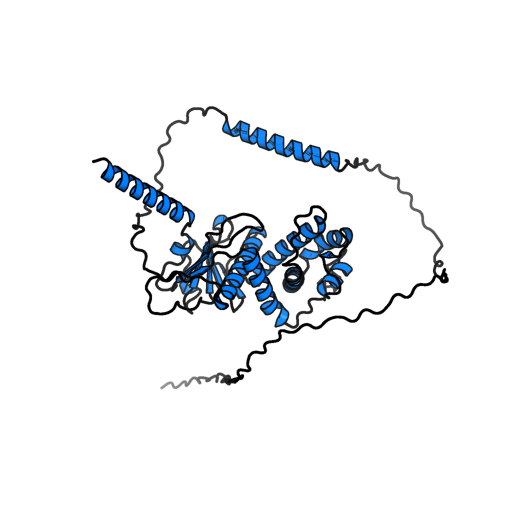6 212 VAL A C 1
ATOM 1575 O O . VAL A 1 212 ? -6.396 -0.908 15.686 1.00 98.06 212 VAL A O 1
ATOM 1578 N N . ARG A 1 213 ? -5.289 0.119 17.342 1.00 97.62 213 ARG A N 1
ATOM 1579 C CA . ARG A 1 213 ? -4.091 -0.734 17.270 1.00 97.62 213 ARG A CA 1
ATOM 1580 C C . ARG A 1 213 ? -4.377 -2.221 17.475 1.00 97.62 213 ARG A C 1
ATOM 1582 O O . ARG A 1 213 ? -3.575 -3.054 17.045 1.00 97.62 213 ARG A O 1
ATOM 1589 N N . TYR A 1 214 ? -5.487 -2.576 18.119 1.00 97.75 214 TYR A N 1
ATOM 1590 C CA . TYR A 1 214 ? -5.856 -3.967 18.376 1.00 97.75 214 TYR A CA 1
ATOM 1591 C C . TYR A 1 214 ? -6.610 -4.612 17.214 1.00 97.75 214 TYR A C 1
ATOM 1593 O O . TYR A 1 214 ? -6.549 -5.832 17.093 1.00 97.75 214 TYR A O 1
ATOM 1601 N N . LEU A 1 215 ? -7.241 -3.822 16.341 1.00 98.00 215 LEU A N 1
ATOM 1602 C CA . LEU A 1 215 ? -8.074 -4.308 15.236 1.00 98.00 215 LEU A CA 1
ATOM 1603 C C . LEU A 1 215 ? -7.280 -5.109 14.203 1.00 98.00 215 LEU A C 1
ATOM 1605 O O . LEU A 1 215 ? -6.111 -4.816 13.939 1.00 98.00 215 LEU A O 1
ATOM 1609 N N . THR A 1 216 ? -7.903 -6.114 13.597 1.00 97.69 216 THR A N 1
ATOM 1610 C CA . THR A 1 216 ? -7.269 -6.911 12.537 1.00 97.69 216 THR A CA 1
ATOM 1611 C C . THR A 1 216 ? -7.154 -6.115 11.223 1.00 97.69 216 THR A C 1
ATOM 1613 O O . THR A 1 216 ? -7.843 -5.103 11.056 1.00 97.69 216 THR A O 1
ATOM 1616 N N . PRO A 1 217 ? -6.293 -6.521 10.267 1.00 98.12 217 PRO A N 1
ATOM 1617 C CA . PRO A 1 217 ? -6.224 -5.874 8.953 1.00 98.12 217 PRO A CA 1
ATOM 1618 C C . PRO A 1 217 ? -7.573 -5.821 8.228 1.00 98.12 217 PRO A C 1
ATOM 1620 O O . PRO A 1 217 ? -7.882 -4.816 7.603 1.00 98.12 217 PRO A O 1
ATOM 1623 N N . GLU A 1 218 ? -8.400 -6.860 8.345 1.00 97.94 218 GLU A N 1
ATOM 1624 C CA . GLU A 1 218 ? -9.732 -6.959 7.732 1.00 97.94 218 GLU A CA 1
ATOM 1625 C C . GLU A 1 218 ? -10.693 -5.917 8.313 1.00 97.94 218 GLU A C 1
ATOM 1627 O O . GLU A 1 218 ? -11.418 -5.244 7.579 1.00 97.94 218 GLU A O 1
ATOM 1632 N N . GLN A 1 219 ? -10.655 -5.731 9.634 1.00 97.88 219 GLN A N 1
ATOM 1633 C CA . GLN A 1 219 ? -11.428 -4.702 10.328 1.00 97.88 219 GLN A CA 1
ATOM 1634 C C . GLN A 1 219 ? -10.990 -3.300 9.912 1.00 97.88 219 GLN A C 1
ATOM 1636 O O . GLN A 1 219 ? -11.827 -2.448 9.608 1.00 97.88 219 GLN A O 1
ATOM 1641 N N . LEU A 1 220 ? -9.677 -3.071 9.843 1.00 98.44 220 LEU A N 1
ATOM 1642 C CA . LEU A 1 220 ? -9.107 -1.801 9.400 1.00 98.44 220 LEU A CA 1
ATOM 1643 C C . LEU A 1 220 ? -9.442 -1.516 7.925 1.00 98.44 220 LEU A C 1
ATOM 1645 O O . LEU A 1 220 ? -9.834 -0.395 7.610 1.00 98.44 220 LEU A O 1
ATOM 1649 N N . LEU A 1 221 ? -9.386 -2.523 7.044 1.00 98.06 221 LEU A N 1
ATOM 1650 C CA . LEU A 1 221 ? -9.828 -2.429 5.646 1.00 98.06 221 LEU A CA 1
ATOM 1651 C C . LEU A 1 221 ? -11.319 -2.102 5.548 1.00 98.06 221 LEU A C 1
ATOM 1653 O O . LEU A 1 221 ? -11.694 -1.236 4.765 1.00 98.06 221 LEU A O 1
ATOM 1657 N N . SER A 1 222 ? -12.170 -2.736 6.359 1.00 97.12 222 SER A N 1
ATOM 1658 C CA . SER A 1 222 ? -13.613 -2.460 6.386 1.00 97.12 222 SER A CA 1
ATOM 1659 C C . SER A 1 222 ? -13.931 -1.028 6.823 1.00 97.12 222 SER A C 1
ATOM 1661 O O . SER A 1 222 ? -14.783 -0.365 6.220 1.00 97.12 222 SER A O 1
ATOM 1663 N N . ILE A 1 223 ? -13.250 -0.520 7.857 1.00 97.31 223 ILE A N 1
ATOM 1664 C CA . ILE A 1 223 ? -13.376 0.882 8.283 1.00 97.31 223 ILE A CA 1
ATOM 1665 C C . ILE A 1 223 ? -12.881 1.802 7.167 1.00 97.31 223 ILE A C 1
ATOM 1667 O O . ILE A 1 223 ? -13.568 2.761 6.798 1.00 97.31 223 ILE A O 1
ATOM 1671 N N . ARG A 1 224 ? -11.699 1.513 6.611 1.00 97.25 224 ARG A N 1
ATOM 1672 C CA . ARG A 1 224 ? -11.075 2.400 5.638 1.00 97.25 224 ARG A CA 1
ATOM 1673 C C . ARG A 1 224 ? -11.859 2.442 4.338 1.00 97.25 224 ARG A C 1
ATOM 1675 O O . ARG A 1 224 ? -12.197 3.535 3.909 1.00 97.25 224 ARG A O 1
ATOM 1682 N N . GLY A 1 225 ? -12.250 1.293 3.789 1.00 96.31 225 GLY A N 1
ATOM 1683 C CA . GLY A 1 225 ? -13.049 1.153 2.567 1.00 96.31 225 GLY A CA 1
ATOM 1684 C C . GLY A 1 225 ? -14.293 2.041 2.546 1.00 96.31 225 GLY A C 1
ATOM 1685 O O . GLY A 1 225 ? -14.558 2.721 1.556 1.00 96.31 225 GLY A O 1
ATOM 1686 N N . ARG A 1 226 ? -15.000 2.128 3.678 1.00 95.56 226 ARG A N 1
ATOM 1687 C CA . ARG A 1 226 ? -16.212 2.954 3.834 1.00 95.56 226 ARG A CA 1
ATOM 1688 C C . ARG A 1 226 ? -15.938 4.440 4.066 1.00 95.56 226 ARG A C 1
ATOM 1690 O O . ARG A 1 226 ? -16.840 5.262 3.943 1.00 95.56 226 ARG A O 1
ATOM 1697 N N . THR A 1 227 ? -14.702 4.799 4.393 1.00 95.94 227 THR A N 1
ATOM 1698 C CA . THR A 1 227 ? -14.281 6.176 4.690 1.00 95.94 227 THR A CA 1
ATOM 1699 C C . THR A 1 227 ? -13.309 6.738 3.650 1.00 95.94 227 THR A C 1
ATOM 1701 O O . THR A 1 227 ? -12.793 7.835 3.840 1.00 95.94 227 THR A O 1
ATOM 1704 N N . LEU A 1 228 ? -13.072 6.046 2.526 1.00 93.38 228 LEU A N 1
ATOM 1705 C CA . LEU A 1 228 ? -12.153 6.501 1.466 1.00 93.38 228 LEU A CA 1
ATOM 1706 C C . LEU A 1 228 ? -12.562 7.844 0.844 1.00 93.38 228 LEU A C 1
ATOM 1708 O O . LEU A 1 228 ? -11.695 8.631 0.469 1.00 93.38 228 LEU A O 1
ATOM 1712 N N . ASP A 1 229 ? -13.866 8.116 0.776 1.00 90.12 229 ASP A N 1
ATOM 1713 C CA . ASP A 1 229 ? -14.422 9.379 0.265 1.00 90.12 229 ASP A CA 1
ATOM 1714 C C . ASP A 1 229 ? -14.630 10.429 1.364 1.00 90.12 229 ASP A C 1
ATOM 1716 O O . ASP A 1 229 ? -15.150 11.518 1.119 1.00 90.12 229 ASP A O 1
ATOM 1720 N N . PHE A 1 230 ? -14.252 10.110 2.602 1.00 86.69 230 PHE A N 1
ATOM 1721 C CA . PHE A 1 230 ? -14.292 11.046 3.712 1.00 86.69 230 PHE A CA 1
ATOM 1722 C C . PHE A 1 230 ? -12.915 11.688 3.886 1.00 86.69 230 PHE A C 1
ATOM 1724 O O . PHE A 1 230 ? -12.086 11.227 4.665 1.00 86.69 230 PHE A O 1
AT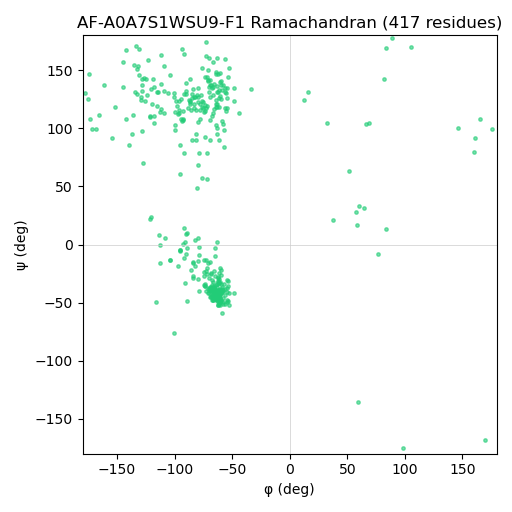OM 1731 N N . ALA A 1 231 ? -12.680 12.757 3.129 1.00 76.19 231 ALA A N 1
ATOM 1732 C CA . ALA A 1 231 ? -11.568 13.672 3.340 1.00 76.19 231 ALA A CA 1
ATOM 1733 C C . ALA A 1 231 ? -12.153 15.049 3.656 1.00 76.19 231 ALA A C 1
ATOM 1735 O O . ALA A 1 231 ? -12.767 15.680 2.796 1.00 76.19 231 ALA A O 1
ATOM 1736 N N . THR A 1 232 ? -12.009 15.502 4.900 1.00 78.56 232 THR A N 1
ATOM 1737 C CA . THR A 1 232 ? -12.445 16.841 5.305 1.00 78.56 232 THR A CA 1
ATOM 1738 C C . THR A 1 232 ? -11.257 17.639 5.811 1.00 78.56 232 THR A C 1
ATOM 1740 O O . THR A 1 232 ? -10.635 17.266 6.802 1.00 78.56 232 THR A O 1
ATOM 1743 N N . GLU A 1 233 ? -10.980 18.771 5.170 1.00 80.12 233 GLU A N 1
ATOM 1744 C CA . GLU A 1 233 ? -9.937 19.717 5.602 1.00 80.12 233 GLU A CA 1
ATOM 1745 C C . GLU A 1 233 ? -10.393 20.609 6.766 1.00 80.12 233 GLU A C 1
ATOM 1747 O O . GLU A 1 233 ? -9.627 21.425 7.272 1.00 80.12 233 GLU A O 1
ATOM 1752 N N . SER A 1 234 ? -11.648 20.466 7.206 1.00 83.44 234 SER A N 1
ATOM 1753 C CA . SER A 1 234 ? -12.179 21.272 8.300 1.00 83.44 234 SER A CA 1
ATOM 1754 C C . SER A 1 234 ? -11.539 20.892 9.634 1.00 83.44 234 SER A C 1
ATOM 1756 O O . SER A 1 234 ? -11.547 19.729 10.044 1.00 83.44 234 SER A O 1
ATOM 1758 N N . GLN A 1 235 ? -11.080 21.907 10.367 1.00 81.44 235 GLN A N 1
ATOM 1759 C CA . GLN A 1 235 ? -10.557 21.766 11.729 1.00 81.44 235 GLN A CA 1
ATOM 1760 C C . GLN A 1 235 ? -11.611 21.228 12.711 1.00 81.44 235 GLN A C 1
ATOM 1762 O O . GLN A 1 235 ? -11.264 20.569 13.689 1.00 81.44 235 GLN A O 1
ATOM 1767 N N . SER A 1 236 ? -12.901 21.428 12.413 1.00 85.38 236 SER A N 1
ATOM 1768 C CA . SER A 1 236 ? -14.030 20.881 13.183 1.00 85.38 236 SER A CA 1
ATOM 1769 C C . SER A 1 236 ? -14.131 19.350 13.152 1.00 85.38 236 SER A C 1
ATOM 1771 O O . SER A 1 236 ? -15.046 18.791 13.751 1.00 85.38 236 SER A O 1
ATOM 1773 N N . HIS A 1 237 ? -13.251 18.681 12.402 1.00 88.50 237 HIS A N 1
ATOM 1774 C CA . HIS A 1 237 ? -13.182 17.228 12.277 1.00 88.50 237 HIS A CA 1
ATOM 1775 C C . HIS A 1 237 ? -11.818 16.668 12.710 1.00 88.50 237 HIS A C 1
ATOM 1777 O O . HIS A 1 237 ? -11.448 15.565 12.308 1.00 88.50 237 HIS A O 1
ATOM 1783 N N . SER A 1 238 ? -11.065 17.409 13.532 1.00 92.31 238 SER A N 1
ATOM 1784 C CA . SER A 1 238 ? -9.711 17.028 13.959 1.00 92.31 238 SER A CA 1
ATOM 1785 C C . SER A 1 238 ? -9.640 15.633 14.597 1.00 92.31 238 SER A C 1
ATOM 1787 O O . SER A 1 238 ? -8.742 14.858 14.254 1.00 92.31 238 SER A O 1
ATOM 1789 N N . ALA A 1 239 ? -10.616 15.258 15.436 1.00 94.38 239 ALA A N 1
ATOM 1790 C CA . ALA A 1 239 ? -10.678 13.926 16.041 1.00 94.38 239 ALA A CA 1
ATOM 1791 C C . ALA A 1 239 ? -10.890 12.825 14.988 1.00 94.38 239 ALA A C 1
ATOM 1793 O O . ALA A 1 239 ? -10.271 11.765 15.055 1.00 94.38 239 ALA A O 1
ATOM 1794 N N . ARG A 1 240 ? -11.724 13.083 13.971 1.00 94.94 240 ARG A N 1
ATOM 1795 C CA . ARG A 1 240 ? -11.993 12.128 12.881 1.00 94.94 240 ARG A CA 1
ATOM 1796 C C . ARG A 1 240 ? -10.784 11.951 11.971 1.00 94.94 240 ARG A C 1
ATOM 1798 O O . ARG A 1 240 ? -10.465 10.820 11.612 1.00 94.94 240 ARG A O 1
ATOM 1805 N N . ASN A 1 241 ? -10.097 13.042 11.643 1.00 93.94 241 ASN A N 1
ATOM 1806 C CA . ASN A 1 241 ? -8.870 12.994 10.851 1.00 93.94 241 ASN A CA 1
ATOM 1807 C C . ASN A 1 241 ? -7.773 12.231 11.610 1.00 93.94 241 ASN A C 1
ATOM 1809 O O . ASN A 1 241 ? -7.213 11.286 11.067 1.00 93.94 241 ASN A O 1
ATOM 1813 N N . SER A 1 242 ? -7.576 12.530 12.900 1.00 95.44 242 SER A N 1
ATOM 1814 C CA . SER A 1 242 ? -6.616 11.818 13.762 1.00 95.44 242 SER A CA 1
ATOM 1815 C C . SER A 1 242 ? -6.940 10.323 13.891 1.00 95.44 242 SER A C 1
ATOM 1817 O O . SER A 1 242 ? -6.046 9.471 13.891 1.00 95.44 242 SER A O 1
ATOM 1819 N N . PHE A 1 243 ? -8.229 9.978 13.973 1.00 97.12 243 PHE A N 1
ATOM 1820 C CA . PHE A 1 243 ? -8.687 8.591 13.966 1.00 97.12 243 PHE A CA 1
ATOM 1821 C C . PHE A 1 243 ? -8.348 7.893 12.645 1.00 97.12 243 PHE A C 1
ATOM 1823 O O . PHE A 1 243 ? -7.780 6.803 12.674 1.00 97.12 243 PHE A O 1
ATOM 1830 N N . LEU A 1 244 ? -8.634 8.513 11.494 1.00 96.81 244 LEU A N 1
ATOM 1831 C CA . LEU A 1 244 ? -8.313 7.938 10.184 1.00 96.81 244 LEU A CA 1
ATOM 1832 C C . LEU A 1 244 ? -6.808 7.824 9.934 1.00 96.81 244 LEU A C 1
ATOM 1834 O O . LEU A 1 244 ? -6.373 6.809 9.402 1.00 96.81 244 LEU A O 1
ATOM 1838 N N . GLU A 1 245 ? -6.007 8.789 10.379 1.00 95.88 245 GLU A N 1
ATOM 1839 C CA . GLU A 1 245 ? -4.543 8.692 10.354 1.00 95.88 245 GLU A CA 1
ATOM 1840 C C . GLU A 1 245 ? -4.048 7.503 11.189 1.00 95.88 245 GLU A C 1
ATOM 1842 O O . GLU A 1 245 ? -3.160 6.760 10.771 1.00 95.88 245 GLU A O 1
ATOM 1847 N N . THR A 1 246 ? -4.660 7.274 12.356 1.00 97.81 246 THR A N 1
ATOM 1848 C CA . THR A 1 246 ? -4.348 6.122 13.216 1.00 97.81 246 THR A CA 1
ATOM 1849 C C . THR A 1 246 ? -4.763 4.802 12.555 1.00 97.81 246 THR A C 1
ATOM 1851 O O . THR A 1 246 ? -4.019 3.818 12.623 1.00 97.81 246 THR A O 1
ATOM 1854 N N . VAL A 1 247 ? -5.921 4.775 11.883 1.00 98.00 247 VAL A N 1
ATOM 1855 C CA . VAL A 1 247 ? -6.381 3.629 11.082 1.00 98.00 247 VAL A CA 1
ATOM 1856 C C . VAL A 1 247 ? -5.396 3.345 9.956 1.00 98.00 247 VAL A C 1
ATOM 1858 O O . VAL A 1 247 ? -4.928 2.215 9.874 1.00 98.00 247 VAL A O 1
ATOM 1861 N N . ASP A 1 248 ? -5.028 4.342 9.148 1.00 97.94 248 ASP A N 1
ATOM 1862 C CA . ASP A 1 248 ? -4.097 4.192 8.023 1.00 97.94 248 ASP A CA 1
ATOM 1863 C C . ASP A 1 248 ? -2.720 3.711 8.511 1.00 97.94 248 ASP A C 1
ATOM 1865 O O . ASP A 1 248 ? -2.192 2.717 7.998 1.00 97.94 248 ASP A O 1
ATOM 1869 N N . LYS A 1 249 ? -2.189 4.311 9.589 1.00 98.06 249 LYS A N 1
ATOM 1870 C CA . LYS A 1 249 ? -0.922 3.889 10.208 1.00 98.06 249 LYS A CA 1
ATOM 1871 C C . LYS A 1 249 ? -0.926 2.396 10.536 1.00 98.06 249 LYS A C 1
ATOM 1873 O O . LYS A 1 249 ? -0.005 1.668 10.153 1.00 98.06 249 LYS A O 1
ATOM 1878 N N . HIS A 1 250 ? -1.948 1.924 11.248 1.00 98.44 250 HIS A N 1
ATOM 1879 C CA . HIS A 1 250 ? -2.034 0.518 11.642 1.00 98.44 250 HIS A CA 1
ATOM 1880 C C . HIS A 1 250 ? -2.399 -0.406 10.483 1.00 98.44 250 HIS A C 1
ATOM 1882 O O . HIS A 1 250 ? -1.871 -1.517 10.423 1.00 98.44 250 HIS A O 1
ATOM 1888 N N . LEU A 1 251 ? -3.251 0.042 9.563 1.00 98.56 251 LEU A N 1
ATOM 1889 C CA . LEU A 1 251 ? -3.682 -0.716 8.396 1.00 98.56 251 LEU A CA 1
ATOM 1890 C C . LEU A 1 251 ? -2.481 -1.092 7.536 1.00 98.56 251 LEU A C 1
ATOM 1892 O O . LEU A 1 251 ? -2.208 -2.278 7.358 1.00 98.56 251 LEU A O 1
ATOM 1896 N N . PHE A 1 252 ? -1.723 -0.104 7.058 1.00 98.62 252 PHE A N 1
ATOM 1897 C CA . PHE A 1 252 ? -0.619 -0.366 6.137 1.00 98.62 252 PHE A CA 1
ATOM 1898 C C . PHE A 1 252 ? 0.536 -1.106 6.812 1.00 98.62 252 PHE A C 1
ATOM 1900 O O . PHE A 1 252 ? 1.094 -2.019 6.211 1.00 98.62 252 PHE A O 1
ATOM 1907 N N . THR A 1 253 ? 0.825 -0.810 8.084 1.00 98.44 253 THR A N 1
ATOM 1908 C CA . THR A 1 253 ? 1.830 -1.565 8.852 1.00 98.44 253 THR A CA 1
ATOM 1909 C C . THR A 1 253 ? 1.458 -3.047 8.944 1.00 98.44 253 THR A C 1
ATOM 1911 O O . THR A 1 253 ? 2.287 -3.921 8.694 1.00 98.44 253 THR A O 1
ATOM 1914 N N . LYS A 1 254 ? 0.208 -3.357 9.317 1.00 98.50 254 LYS A N 1
ATOM 1915 C CA . LYS A 1 254 ? -0.227 -4.750 9.487 1.00 98.50 254 LYS A CA 1
ATOM 1916 C C . LYS A 1 254 ? -0.407 -5.471 8.156 1.00 98.50 254 LYS A C 1
ATOM 1918 O O . LYS A 1 254 ? -0.131 -6.664 8.105 1.00 98.50 254 LYS A O 1
ATOM 1923 N N . LEU A 1 255 ? -0.839 -4.776 7.103 1.00 98.38 255 LEU A N 1
ATOM 1924 C CA . LEU A 1 255 ? -0.888 -5.338 5.755 1.00 98.38 255 LEU A CA 1
ATOM 1925 C C . LEU A 1 255 ? 0.510 -5.710 5.274 1.00 98.38 255 LEU A C 1
ATOM 1927 O O . LEU A 1 255 ? 0.714 -6.860 4.910 1.00 98.38 255 LEU A O 1
ATOM 1931 N N . ALA A 1 256 ? 1.478 -4.793 5.348 1.00 98.25 256 ALA A N 1
ATOM 1932 C CA . ALA A 1 256 ? 2.854 -5.086 4.958 1.00 98.25 256 ALA A CA 1
ATOM 1933 C C . ALA A 1 256 ? 3.390 -6.319 5.693 1.00 98.25 256 ALA A C 1
ATOM 1935 O O . ALA A 1 256 ? 3.852 -7.249 5.044 1.00 98.25 256 ALA A O 1
ATOM 1936 N N . ARG A 1 257 ? 3.223 -6.378 7.022 1.00 97.94 257 ARG A N 1
ATOM 1937 C CA . ARG A 1 257 ? 3.628 -7.539 7.829 1.00 97.94 257 ARG A CA 1
ATOM 1938 C C . ARG A 1 257 ? 2.911 -8.831 7.427 1.00 97.94 257 ARG A C 1
ATOM 1940 O O . ARG A 1 257 ? 3.543 -9.873 7.354 1.00 97.94 257 ARG A O 1
ATOM 1947 N N . ARG A 1 258 ? 1.598 -8.780 7.176 1.00 97.75 258 ARG A N 1
ATOM 1948 C CA . ARG A 1 258 ? 0.803 -9.959 6.787 1.00 97.75 258 ARG A CA 1
ATOM 1949 C C . ARG A 1 258 ? 1.213 -10.504 5.421 1.00 97.75 258 ARG A C 1
ATOM 1951 O O . ARG A 1 258 ? 1.176 -11.714 5.228 1.00 97.75 258 ARG A O 1
ATOM 1958 N N . LEU A 1 259 ? 1.525 -9.618 4.478 1.00 98.00 259 LEU A N 1
ATOM 1959 C CA . LEU A 1 259 ? 1.890 -10.005 3.118 1.00 98.00 259 LEU A CA 1
ATOM 1960 C C . LEU A 1 259 ? 3.376 -10.377 2.998 1.00 98.00 259 LEU A C 1
ATOM 1962 O O . LEU A 1 259 ? 3.750 -10.990 2.001 1.00 98.00 259 LEU A O 1
ATOM 1966 N N . LEU A 1 260 ? 4.208 -10.016 3.983 1.00 97.81 260 LEU A N 1
ATOM 1967 C CA . LEU A 1 260 ? 5.641 -10.298 3.995 1.00 97.81 260 LEU A CA 1
ATOM 1968 C C . LEU A 1 260 ? 5.913 -11.808 3.993 1.00 97.81 260 LEU A C 1
ATOM 1970 O O . LEU A 1 260 ? 5.346 -12.561 4.786 1.00 97.81 260 LEU A O 1
ATOM 1974 N N . ARG A 1 261 ? 6.806 -12.240 3.106 1.00 96.81 261 ARG A N 1
ATOM 1975 C CA . ARG A 1 261 ? 7.345 -13.600 3.015 1.00 96.81 261 ARG A CA 1
ATOM 1976 C C . ARG A 1 261 ? 8.866 -13.549 2.860 1.00 96.81 261 ARG A C 1
ATOM 1978 O O . ARG A 1 261 ? 9.440 -12.486 2.642 1.00 96.81 261 ARG A O 1
ATOM 1985 N N . GLY A 1 262 ? 9.493 -14.719 2.957 1.00 94.12 262 GLY A N 1
ATOM 1986 C CA . GLY A 1 262 ? 10.940 -14.886 2.838 1.00 94.12 262 GLY A CA 1
ATOM 1987 C C . GLY A 1 262 ? 11.642 -14.978 4.193 1.00 94.12 262 GLY A C 1
ATOM 1988 O O . GLY A 1 262 ? 11.005 -15.043 5.244 1.00 94.12 262 GLY A O 1
ATOM 1989 N N . SER A 1 263 ? 12.973 -15.034 4.150 1.00 91.69 263 SER A N 1
ATOM 1990 C CA . SER A 1 263 ? 13.835 -15.177 5.332 1.00 91.69 263 SER A CA 1
ATOM 1991 C C . SER A 1 263 ? 14.375 -13.854 5.876 1.00 91.69 263 SER A C 1
ATOM 1993 O O . SER A 1 263 ? 15.061 -13.861 6.895 1.00 91.69 263 SER A O 1
ATOM 1995 N N . VAL A 1 264 ? 14.118 -12.738 5.189 1.00 94.38 264 VAL A N 1
ATOM 1996 C CA . VAL A 1 264 ? 14.596 -11.411 5.595 1.00 94.38 264 VAL A CA 1
ATOM 1997 C C . VAL A 1 264 ? 13.893 -10.988 6.882 1.00 94.38 264 VAL A C 1
ATOM 1999 O O . VAL A 1 264 ? 12.674 -11.125 7.009 1.00 94.38 264 VAL A O 1
ATOM 2002 N N . ALA A 1 265 ? 14.664 -10.468 7.838 1.00 95.69 265 ALA A N 1
ATOM 2003 C CA . ALA A 1 265 ? 14.116 -9.975 9.093 1.00 95.69 265 ALA A CA 1
ATOM 2004 C C . ALA A 1 265 ? 13.123 -8.820 8.859 1.00 95.69 265 ALA A C 1
ATOM 2006 O O . ALA A 1 265 ? 13.261 -8.014 7.941 1.00 95.69 265 ALA A O 1
ATOM 2007 N N . GLU A 1 266 ? 12.105 -8.720 9.711 1.00 95.62 266 GLU A N 1
ATOM 2008 C CA . GLU A 1 266 ? 11.185 -7.586 9.669 1.00 95.62 266 GLU A CA 1
ATOM 2009 C C . GLU A 1 266 ? 11.914 -6.299 10.110 1.00 95.62 266 GLU A C 1
ATOM 2011 O O . GLU A 1 266 ? 12.637 -6.334 11.110 1.00 95.62 266 GLU A O 1
ATOM 2016 N N . PRO A 1 267 ? 11.719 -5.152 9.429 1.00 95.81 267 PRO A N 1
ATOM 2017 C CA . PRO A 1 267 ? 12.242 -3.876 9.905 1.00 95.81 267 PRO A CA 1
ATOM 2018 C C . PRO A 1 267 ? 11.742 -3.555 11.319 1.00 95.81 267 PRO A C 1
ATOM 2020 O O . PRO A 1 267 ? 10.540 -3.581 11.582 1.00 95.81 267 PRO A O 1
ATOM 2023 N N . GLU A 1 268 ? 12.649 -3.169 12.220 1.00 94.94 268 GLU A N 1
ATOM 2024 C CA . GLU A 1 268 ? 12.292 -2.807 13.603 1.00 94.94 268 GLU A CA 1
ATOM 2025 C C . GLU A 1 268 ? 11.363 -1.583 13.667 1.00 94.94 268 GLU A C 1
ATOM 2027 O O . GLU A 1 268 ? 10.552 -1.429 14.584 1.00 94.94 268 GLU A O 1
ATOM 2032 N N . ARG A 1 269 ? 11.482 -0.692 12.677 1.00 96.44 269 ARG A N 1
ATOM 2033 C CA . ARG A 1 269 ? 10.749 0.571 12.614 1.00 96.44 269 ARG A CA 1
ATOM 2034 C C . ARG A 1 269 ? 9.396 0.391 11.916 1.00 96.44 269 ARG A C 1
ATOM 2036 O O . ARG A 1 269 ? 9.360 0.114 10.714 1.00 96.44 269 ARG A O 1
ATOM 2043 N N . PRO A 1 270 ? 8.263 0.635 12.599 1.00 96.56 270 PRO A N 1
ATOM 2044 C CA . PRO A 1 270 ? 6.938 0.455 12.006 1.00 96.56 270 PRO A CA 1
ATOM 2045 C C . PRO A 1 270 ? 6.655 1.435 10.860 1.00 96.56 270 PRO A C 1
ATOM 2047 O O . PRO A 1 270 ? 5.832 1.138 9.996 1.00 96.56 270 PRO A O 1
ATOM 2050 N N . GLU A 1 271 ? 7.335 2.583 10.813 1.00 97.00 271 GLU A N 1
ATOM 2051 C CA . GLU A 1 271 ? 7.204 3.558 9.725 1.00 97.00 271 GLU A CA 1
ATOM 2052 C C . GLU A 1 271 ? 7.619 2.968 8.369 1.00 97.00 271 GLU A C 1
ATOM 2054 O O . GLU A 1 271 ? 7.010 3.289 7.348 1.00 97.00 271 GLU A O 1
ATOM 2059 N N . VAL A 1 272 ? 8.602 2.064 8.366 1.00 97.00 272 VAL A N 1
ATOM 2060 C CA . VAL A 1 272 ? 9.123 1.404 7.160 1.00 97.00 272 VAL A CA 1
ATOM 2061 C C . VAL A 1 272 ? 8.082 0.440 6.594 1.00 97.00 272 VAL A C 1
ATOM 2063 O O . VAL A 1 272 ? 7.774 0.461 5.401 1.00 97.00 272 VAL A O 1
ATOM 2066 N N . LEU A 1 273 ? 7.457 -0.352 7.467 1.00 97.81 273 LEU A N 1
ATOM 2067 C CA . LEU A 1 273 ? 6.354 -1.242 7.101 1.00 97.81 273 LEU A CA 1
ATOM 2068 C C . LEU A 1 273 ? 5.117 -0.469 6.661 1.00 97.81 273 LEU A C 1
ATOM 2070 O O . LEU A 1 273 ? 4.459 -0.864 5.704 1.00 97.81 273 LEU A O 1
ATOM 2074 N N . HIS A 1 274 ? 4.803 0.643 7.324 1.00 98.00 274 HIS A N 1
ATOM 2075 C CA . HIS A 1 274 ? 3.739 1.534 6.882 1.00 98.00 274 HIS A CA 1
ATOM 2076 C C . HIS A 1 274 ? 4.000 2.035 5.453 1.00 98.00 274 HIS A C 1
ATOM 2078 O O . HIS A 1 274 ? 3.126 1.911 4.594 1.00 98.00 274 HIS A O 1
ATOM 2084 N N . ALA A 1 275 ? 5.206 2.541 5.175 1.00 97.00 275 ALA A N 1
ATOM 2085 C CA . ALA A 1 275 ? 5.585 3.012 3.845 1.00 97.00 275 ALA A CA 1
ATOM 2086 C C . ALA A 1 275 ? 5.495 1.898 2.790 1.00 97.00 275 ALA A C 1
ATOM 2088 O O . ALA A 1 275 ? 4.962 2.131 1.701 1.00 97.00 275 ALA A O 1
ATOM 2089 N N . LEU A 1 276 ? 5.945 0.681 3.117 1.00 98.00 276 LEU A N 1
ATOM 2090 C CA . LEU A 1 276 ? 5.768 -0.479 2.247 1.00 98.00 276 LEU A CA 1
ATOM 2091 C C . LEU A 1 276 ? 4.282 -0.769 2.013 1.00 98.00 276 LEU A C 1
ATOM 2093 O O . LEU A 1 276 ? 3.867 -0.870 0.865 1.00 98.00 276 LEU A O 1
ATOM 2097 N N . GLY A 1 277 ? 3.461 -0.841 3.060 1.00 98.38 277 GLY A N 1
ATOM 2098 C CA . GLY A 1 277 ? 2.031 -1.135 2.945 1.00 98.38 277 GLY A CA 1
ATOM 2099 C C . GLY A 1 277 ? 1.283 -0.144 2.051 1.00 98.38 277 GLY A C 1
ATOM 2100 O O . GLY A 1 277 ? 0.453 -0.562 1.241 1.00 98.38 277 GLY A O 1
ATOM 2101 N N . VAL A 1 278 ? 1.627 1.147 2.123 1.00 98.06 278 VAL A N 1
ATOM 2102 C CA . VAL A 1 278 ? 1.115 2.166 1.192 1.00 98.06 278 VAL A CA 1
ATOM 2103 C C . VAL A 1 278 ? 1.542 1.846 -0.243 1.00 98.06 278 VAL A C 1
ATOM 2105 O O . VAL A 1 278 ? 0.693 1.817 -1.134 1.00 98.06 278 VAL A O 1
ATOM 2108 N N . ARG A 1 279 ? 2.828 1.546 -0.484 1.00 97.81 279 ARG A N 1
ATOM 2109 C CA . ARG A 1 279 ? 3.335 1.184 -1.824 1.00 97.81 279 ARG A CA 1
ATOM 2110 C C . ARG A 1 279 ? 2.650 -0.063 -2.387 1.00 97.81 279 ARG A C 1
ATOM 2112 O O . ARG A 1 279 ? 2.304 -0.057 -3.564 1.00 97.81 279 ARG A O 1
ATOM 2119 N N . LEU A 1 280 ? 2.398 -1.086 -1.567 1.00 98.56 280 LEU A N 1
ATOM 2120 C CA . LEU A 1 280 ? 1.668 -2.297 -1.972 1.00 98.56 280 LEU A CA 1
ATOM 2121 C C . LEU A 1 280 ? 0.239 -1.961 -2.414 1.00 98.56 280 LEU A C 1
ATOM 2123 O O . LEU A 1 280 ? -0.211 -2.417 -3.465 1.00 98.56 280 LEU A O 1
ATOM 2127 N N . ALA A 1 281 ? -0.466 -1.126 -1.646 1.00 98.44 281 ALA A N 1
ATOM 2128 C CA . ALA A 1 281 ? -1.816 -0.695 -1.993 1.00 98.44 281 ALA A CA 1
ATOM 2129 C C . ALA A 1 281 ? -1.834 0.138 -3.285 1.00 98.44 281 ALA A C 1
ATOM 2131 O O . ALA A 1 281 ? -2.667 -0.106 -4.157 1.00 98.44 281 ALA A O 1
ATOM 2132 N N . VAL A 1 282 ? -0.892 1.069 -3.463 1.00 98.19 282 VAL A N 1
ATOM 2133 C CA . VAL A 1 282 ? -0.778 1.853 -4.705 1.00 98.19 282 VAL A CA 1
ATOM 2134 C C . VAL A 1 282 ? -0.433 0.955 -5.898 1.00 98.19 282 VAL A C 1
ATOM 2136 O O . VAL A 1 282 ? -1.076 1.080 -6.936 1.00 98.19 282 VAL A O 1
ATOM 2139 N N . ALA A 1 283 ? 0.508 0.017 -5.763 1.00 98.25 283 ALA A N 1
ATOM 2140 C CA . ALA A 1 283 ? 0.874 -0.914 -6.834 1.00 98.25 283 ALA A CA 1
ATOM 2141 C C . ALA A 1 283 ? -0.300 -1.813 -7.247 1.00 98.25 283 ALA A C 1
ATOM 2143 O O . ALA A 1 283 ? -0.580 -1.966 -8.438 1.00 98.25 283 ALA A O 1
ATOM 2144 N N . LEU A 1 284 ? -1.052 -2.338 -6.274 1.00 98.38 284 LEU A N 1
ATOM 2145 C CA . LEU A 1 284 ? -2.258 -3.117 -6.548 1.00 98.38 284 LEU A CA 1
ATOM 2146 C C . LEU A 1 284 ? -3.328 -2.272 -7.252 1.00 98.38 284 LEU A C 1
ATOM 2148 O O . LEU A 1 284 ? -3.920 -2.710 -8.237 1.00 98.38 284 LEU A O 1
ATOM 2152 N N . GLY A 1 285 ? -3.550 -1.043 -6.779 1.00 98.31 285 GLY A N 1
ATOM 2153 C CA . GLY A 1 285 ? -4.477 -0.104 -7.404 1.00 98.31 285 GLY A CA 1
ATOM 2154 C C . GLY A 1 285 ? -4.074 0.261 -8.832 1.00 98.31 285 GLY A C 1
ATOM 2155 O O . GLY A 1 285 ? -4.929 0.324 -9.713 1.00 98.31 285 GLY A O 1
ATOM 2156 N N . ALA A 1 286 ? -2.778 0.460 -9.081 1.00 97.81 286 ALA A N 1
ATOM 2157 C CA . ALA A 1 286 ? -2.237 0.747 -10.404 1.00 97.81 286 ALA A CA 1
ATOM 2158 C C . ALA A 1 286 ? -2.449 -0.439 -11.353 1.00 97.81 286 ALA A C 1
ATOM 2160 O O . ALA A 1 286 ? -2.959 -0.244 -12.456 1.00 97.81 286 ALA A O 1
ATOM 2161 N N . SER A 1 287 ? -2.134 -1.659 -10.907 1.00 97.56 287 SER A N 1
ATOM 2162 C CA . SER A 1 287 ? -2.383 -2.898 -11.656 1.00 97.56 287 SER A CA 1
ATOM 2163 C C . SER A 1 287 ? -3.856 -3.025 -12.060 1.00 97.56 287 SER A C 1
ATOM 2165 O O . SER A 1 287 ? -4.169 -3.203 -13.238 1.00 97.56 287 SER A O 1
ATOM 2167 N N . GLU A 1 288 ? -4.775 -2.827 -11.113 1.00 97.81 288 GLU A N 1
ATOM 2168 C CA . GLU A 1 288 ? -6.218 -2.911 -11.357 1.00 97.81 288 GLU A CA 1
ATOM 2169 C C . GLU A 1 288 ? -6.719 -1.831 -12.330 1.00 97.81 288 GLU A C 1
ATOM 2171 O O . GLU A 1 288 ? -7.509 -2.106 -13.234 1.00 97.81 288 GLU A O 1
ATOM 2176 N N . LEU A 1 289 ? -6.242 -0.594 -12.196 1.00 96.81 289 LEU A N 1
ATOM 2177 C CA . LEU A 1 289 ? -6.605 0.492 -13.108 1.00 96.81 289 LEU A CA 1
ATOM 2178 C C . LEU A 1 289 ? -6.105 0.231 -14.532 1.00 96.81 289 LEU A C 1
ATOM 2180 O O . LEU A 1 289 ? -6.845 0.461 -15.490 1.00 96.81 289 LEU A O 1
ATOM 2184 N N . ILE A 1 290 ? -4.892 -0.301 -14.683 1.00 95.25 290 ILE A N 1
ATOM 2185 C CA . ILE A 1 290 ? -4.345 -0.666 -15.994 1.00 95.25 290 ILE A CA 1
ATOM 2186 C C . ILE A 1 290 ? -5.151 -1.809 -16.618 1.00 95.25 290 ILE A C 1
ATOM 2188 O O . ILE A 1 290 ? -5.491 -1.720 -17.798 1.00 95.25 290 ILE A O 1
ATOM 2192 N N . LYS A 1 291 ? -5.534 -2.828 -15.834 1.00 94.56 291 LYS A N 1
ATOM 2193 C CA . LYS A 1 291 ? -6.434 -3.910 -16.282 1.00 94.56 291 LYS A CA 1
ATOM 2194 C C . LYS A 1 291 ? -7.780 -3.367 -16.786 1.00 94.56 291 LYS A C 1
ATOM 2196 O O . LYS A 1 291 ? -8.326 -3.888 -17.752 1.00 94.56 291 LYS A O 1
ATOM 2201 N N . ARG A 1 292 ? -8.278 -2.273 -16.197 1.00 95.19 292 ARG A N 1
ATOM 2202 C CA . ARG A 1 292 ? -9.498 -1.555 -16.627 1.00 95.19 292 ARG A CA 1
ATOM 2203 C C . ARG A 1 292 ? -9.287 -0.573 -17.787 1.00 95.19 292 ARG A C 1
ATOM 2205 O O . ARG A 1 292 ? -10.213 0.160 -18.123 1.00 95.19 292 ARG A O 1
ATOM 2212 N N . GLY A 1 293 ? -8.089 -0.502 -18.365 1.00 93.19 293 GLY A N 1
ATOM 2213 C CA . GLY A 1 293 ? -7.785 0.381 -19.495 1.00 93.19 293 GLY A CA 1
ATOM 2214 C C . GLY A 1 293 ? -7.434 1.827 -19.125 1.00 93.19 293 GLY A C 1
ATOM 2215 O O . GLY A 1 293 ? -7.374 2.677 -20.007 1.00 93.19 293 GLY A O 1
ATOM 2216 N N . TRP A 1 294 ? -7.164 2.142 -17.852 1.00 89.50 294 TRP A N 1
ATOM 2217 C CA . TRP A 1 294 ? -6.750 3.488 -17.415 1.00 89.50 294 TRP A CA 1
ATOM 2218 C C . TRP A 1 294 ? -5.257 3.758 -17.660 1.00 89.50 294 TRP A C 1
ATOM 2220 O O . TRP A 1 294 ? -4.549 4.222 -16.770 1.00 89.50 294 TRP A O 1
ATOM 2230 N N . PHE A 1 295 ? -4.746 3.480 -18.855 1.00 86.56 295 PHE A N 1
ATOM 2231 C CA . PHE A 1 295 ? -3.360 3.782 -19.214 1.00 86.56 295 PHE A CA 1
ATOM 2232 C C . PHE A 1 295 ? -3.288 4.493 -20.560 1.00 86.56 295 PHE A C 1
ATOM 2234 O O . PHE A 1 295 ? -4.163 4.344 -21.411 1.00 86.56 295 PHE A O 1
ATOM 2241 N N . LYS A 1 296 ? -2.228 5.279 -20.750 1.00 79.44 296 LYS A N 1
ATOM 2242 C CA . LYS A 1 296 ? -1.848 5.770 -22.072 1.00 79.44 296 LYS A CA 1
ATOM 2243 C C . LYS A 1 296 ? -0.702 4.916 -22.577 1.00 79.44 296 LYS A C 1
ATOM 2245 O O . LYS A 1 296 ? 0.309 4.747 -21.891 1.00 79.44 296 LYS A O 1
ATOM 2250 N N . GLU A 1 297 ? -0.880 4.382 -23.769 1.00 72.94 297 GLU A N 1
ATOM 2251 C CA . GLU A 1 297 ? 0.190 3.739 -24.508 1.00 72.94 297 GLU A CA 1
ATOM 2252 C C . GLU A 1 297 ? 1.125 4.821 -25.050 1.00 72.94 297 GLU A C 1
ATOM 2254 O O . GLU A 1 297 ? 0.700 5.726 -25.770 1.00 72.94 297 GLU A O 1
ATOM 2259 N N . ILE A 1 298 ? 2.397 4.765 -24.654 1.00 68.75 298 ILE A N 1
ATOM 2260 C CA . ILE A 1 298 ? 3.443 5.502 -25.355 1.00 68.75 298 ILE A CA 1
ATOM 2261 C C . ILE A 1 298 ? 3.847 4.582 -26.501 1.00 68.75 298 ILE A C 1
ATOM 2263 O O . ILE A 1 298 ? 4.669 3.688 -26.320 1.00 68.75 298 ILE A O 1
ATOM 2267 N N . ALA A 1 299 ? 3.174 4.740 -27.641 1.00 56.56 299 ALA A N 1
ATOM 2268 C CA . ALA A 1 299 ? 3.422 3.930 -28.821 1.00 56.56 299 ALA A CA 1
ATOM 2269 C C . ALA A 1 299 ? 4.843 4.198 -29.327 1.00 56.56 299 ALA A C 1
ATOM 2271 O O . ALA A 1 299 ? 5.124 5.214 -29.959 1.00 56.56 299 ALA A O 1
ATOM 2272 N N . VAL A 1 300 ? 5.738 3.268 -29.031 1.00 60.72 300 VAL A N 1
ATOM 2273 C CA . VAL A 1 300 ? 7.052 3.172 -29.652 1.00 60.72 300 VAL A CA 1
ATOM 2274 C C . VAL A 1 300 ? 6.890 2.236 -30.843 1.00 60.72 300 VAL A C 1
ATOM 2276 O O . VAL A 1 300 ? 7.120 1.045 -30.691 1.00 60.72 300 VAL A O 1
ATOM 2279 N N . ASN A 1 301 ? 6.351 2.737 -31.965 1.00 62.59 301 ASN A N 1
ATOM 2280 C CA . ASN A 1 301 ? 6.262 2.105 -33.303 1.00 62.59 301 ASN A CA 1
ATOM 2281 C C . ASN A 1 301 ? 5.990 0.580 -33.393 1.00 62.59 301 ASN A C 1
ATOM 2283 O O . ASN A 1 301 ? 6.263 -0.048 -34.415 1.00 62.59 301 ASN A O 1
ATOM 2287 N N . SER A 1 302 ? 5.436 -0.035 -32.353 1.00 63.94 302 SER A N 1
ATOM 2288 C CA . SER A 1 302 ? 5.346 -1.481 -32.227 1.00 63.94 302 SER A CA 1
ATOM 2289 C C . SER A 1 302 ? 4.000 -1.906 -32.780 1.00 63.94 302 SER A C 1
ATOM 2291 O O . SER A 1 302 ? 2.963 -1.682 -32.168 1.00 63.94 302 SER A O 1
ATOM 2293 N N . ALA A 1 303 ? 4.011 -2.513 -33.965 1.00 76.88 303 ALA A N 1
ATOM 2294 C CA . ALA A 1 303 ? 2.807 -3.043 -34.605 1.00 76.88 303 ALA A CA 1
ATOM 2295 C C . ALA A 1 303 ? 2.166 -4.218 -33.824 1.00 76.88 303 ALA A C 1
ATOM 2297 O O . ALA A 1 303 ? 1.055 -4.633 -34.143 1.00 76.88 303 ALA A O 1
ATOM 2298 N N . GLY A 1 304 ? 2.849 -4.754 -32.804 1.00 76.25 304 GLY A N 1
ATOM 2299 C CA . GLY A 1 304 ? 2.305 -5.725 -31.856 1.00 76.25 304 GLY A CA 1
ATOM 2300 C C . GLY A 1 304 ? 1.821 -5.020 -30.591 1.00 76.25 304 GLY A C 1
ATOM 2301 O O . GLY A 1 304 ? 2.597 -4.311 -29.957 1.00 76.25 304 GLY A O 1
ATOM 2302 N N . GLY A 1 305 ? 0.547 -5.201 -30.230 1.00 79.56 305 GLY A N 1
ATOM 2303 C CA . GLY A 1 305 ? -0.032 -4.594 -29.028 1.00 79.56 305 GLY A CA 1
ATOM 2304 C C . GLY A 1 305 ? 0.777 -4.879 -27.755 1.00 79.56 305 GLY A C 1
ATOM 2305 O O . GLY A 1 305 ? 1.453 -5.902 -27.643 1.00 79.56 305 GLY A O 1
ATOM 2306 N N . LEU A 1 306 ? 0.707 -3.965 -26.785 1.00 79.25 306 LEU A N 1
ATOM 2307 C CA . LEU A 1 306 ? 1.517 -4.035 -25.567 1.00 79.25 306 LEU A CA 1
ATOM 2308 C C . LEU A 1 306 ? 1.296 -5.333 -24.767 1.00 79.25 306 LEU A C 1
ATOM 2310 O O . LEU A 1 306 ? 0.143 -5.683 -24.487 1.00 79.25 306 LEU A O 1
ATOM 2314 N N . PRO A 1 307 ? 2.369 -5.965 -24.251 1.00 84.81 307 PRO A N 1
ATOM 2315 C CA . PRO A 1 307 ? 2.252 -7.129 -23.378 1.00 84.81 307 PRO A CA 1
ATOM 2316 C C . PRO A 1 307 ? 1.457 -6.772 -22.123 1.00 84.81 307 PRO A C 1
ATOM 2318 O O . PRO A 1 307 ? 1.635 -5.685 -21.560 1.00 84.81 307 PRO A O 1
ATOM 2321 N N . GLN A 1 308 ? 0.555 -7.656 -21.695 1.00 90.88 308 GLN A N 1
ATOM 2322 C CA . GLN A 1 308 ? -0.238 -7.477 -20.476 1.00 90.88 308 GLN A CA 1
ATOM 2323 C C . GLN A 1 308 ? 0.681 -7.208 -19.274 1.00 90.88 308 GLN A C 1
ATOM 2325 O O . GLN A 1 308 ? 1.782 -7.747 -19.193 1.00 90.88 308 GLN A O 1
ATOM 2330 N N . VAL A 1 309 ? 0.242 -6.350 -18.346 1.00 94.69 309 VAL A N 1
ATOM 2331 C CA . VAL A 1 309 ? 1.024 -6.074 -17.134 1.00 94.69 309 VAL A CA 1
ATOM 2332 C C . VAL A 1 309 ? 1.138 -7.358 -16.311 1.00 94.69 309 VAL A C 1
ATOM 2334 O O . VAL A 1 309 ? 0.094 -7.930 -15.977 1.00 94.69 309 VAL A O 1
ATOM 2337 N N . PRO A 1 310 ? 2.361 -7.812 -15.986 1.00 97.00 310 PRO A N 1
ATOM 2338 C CA . PRO A 1 310 ? 2.536 -9.020 -15.201 1.00 97.00 310 PRO A CA 1
ATOM 2339 C C . PRO A 1 310 ? 2.020 -8.841 -13.767 1.00 97.00 310 PRO A C 1
ATOM 2341 O O . PRO A 1 310 ? 1.945 -7.719 -13.250 1.00 97.00 310 PRO A O 1
ATOM 2344 N N . PRO A 1 311 ? 1.677 -9.947 -13.090 1.00 97.56 311 PRO A N 1
AT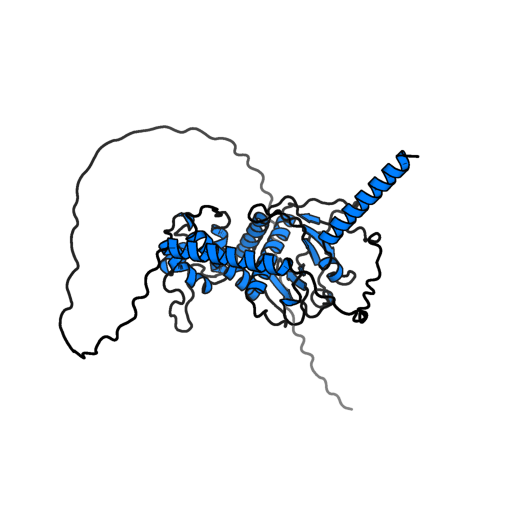OM 2345 C CA . PRO A 1 311 ? 1.200 -9.894 -11.717 1.00 97.56 311 PRO A CA 1
ATOM 2346 C C . PRO A 1 311 ? 2.313 -9.567 -10.713 1.00 97.56 311 PRO A C 1
ATOM 2348 O O . PRO A 1 311 ? 1.997 -9.058 -9.638 1.00 97.56 311 PRO A O 1
ATOM 2351 N N . CYS A 1 312 ? 3.583 -9.821 -11.052 1.00 98.19 312 CYS A N 1
ATOM 2352 C CA . CYS A 1 312 ? 4.748 -9.568 -10.204 1.00 98.19 312 CYS A CA 1
ATOM 2353 C C . CYS A 1 312 ? 5.342 -8.175 -10.460 1.00 98.19 312 CYS A C 1
ATOM 2355 O O . CYS A 1 312 ? 5.587 -7.797 -11.607 1.00 98.19 312 CYS A O 1
ATOM 2357 N N . TRP A 1 313 ? 5.558 -7.412 -9.390 1.00 98.25 313 TRP A N 1
ATOM 2358 C CA . TRP A 1 313 ? 6.040 -6.032 -9.413 1.00 98.25 313 TRP A CA 1
ATOM 2359 C C . TRP A 1 313 ? 7.307 -5.899 -8.573 1.00 98.25 313 TRP A C 1
ATOM 2361 O O . TRP A 1 313 ? 7.299 -6.275 -7.404 1.00 98.25 313 TRP A O 1
ATOM 2371 N N . ALA A 1 314 ? 8.369 -5.315 -9.121 1.00 97.88 314 ALA A N 1
ATOM 2372 C CA . ALA A 1 314 ? 9.547 -4.954 -8.343 1.00 97.88 314 ALA A CA 1
ATOM 2373 C C . ALA A 1 314 ? 9.356 -3.556 -7.750 1.00 97.88 314 ALA A C 1
ATOM 2375 O O . ALA A 1 314 ? 9.107 -2.593 -8.470 1.00 97.88 314 ALA A O 1
ATOM 2376 N N . LEU A 1 315 ? 9.469 -3.431 -6.434 1.00 97.62 315 LEU A N 1
ATOM 2377 C CA . LEU A 1 315 ? 9.314 -2.180 -5.704 1.00 97.62 315 LEU A CA 1
ATOM 2378 C C . LEU A 1 315 ? 10.645 -1.804 -5.064 1.00 97.62 315 LEU A C 1
ATOM 2380 O O . LEU A 1 315 ? 11.259 -2.616 -4.378 1.00 97.62 315 LEU A O 1
ATOM 2384 N N . LYS A 1 316 ? 11.068 -0.552 -5.239 1.00 96.69 316 LYS A N 1
ATOM 2385 C CA . LYS A 1 316 ? 12.258 -0.021 -4.570 1.00 96.69 316 LYS A CA 1
ATOM 2386 C C . LYS A 1 316 ? 12.034 0.034 -3.059 1.00 96.69 316 LYS A C 1
ATOM 2388 O O . LYS A 1 316 ? 10.969 0.470 -2.613 1.00 96.69 316 LYS A O 1
ATOM 2393 N N . LEU A 1 317 ? 13.042 -0.338 -2.283 1.00 96.06 317 LEU A N 1
ATOM 2394 C CA . LEU A 1 317 ? 13.136 -0.153 -0.835 1.00 96.06 317 LEU A CA 1
ATOM 2395 C C . LEU A 1 317 ? 14.241 0.867 -0.517 1.00 96.06 317 LEU A C 1
ATOM 2397 O O . LEU A 1 317 ? 15.049 1.214 -1.377 1.00 96.06 317 LEU A O 1
ATOM 2401 N N . LEU A 1 318 ? 14.235 1.408 0.701 1.00 93.56 318 LEU A N 1
ATOM 2402 C CA . LEU A 1 318 ? 15.299 2.295 1.175 1.00 93.56 318 LEU A CA 1
ATOM 2403 C C . LEU A 1 318 ? 16.347 1.441 1.900 1.00 93.56 318 LEU A C 1
ATOM 2405 O O . LEU A 1 318 ? 16.020 0.859 2.930 1.00 93.56 318 LEU A O 1
ATOM 2409 N N . GLU A 1 319 ? 17.572 1.369 1.362 1.00 92.00 319 GLU A N 1
ATOM 2410 C CA . GLU A 1 319 ? 18.652 0.495 1.871 1.00 92.00 319 GLU A CA 1
ATOM 2411 C C . GLU A 1 319 ? 18.908 0.701 3.371 1.00 92.00 319 GLU A C 1
ATOM 2413 O O . GLU A 1 319 ? 19.036 -0.267 4.109 1.00 92.00 319 GLU A O 1
ATOM 2418 N N . ASP A 1 320 ? 18.905 1.955 3.832 1.00 92.75 320 ASP A N 1
ATOM 2419 C CA . ASP A 1 320 ? 19.207 2.311 5.227 1.00 92.75 320 ASP A CA 1
ATOM 2420 C C . ASP A 1 320 ? 18.086 1.947 6.219 1.00 92.75 320 ASP A C 1
ATOM 2422 O O . ASP A 1 320 ? 18.277 2.005 7.434 1.00 92.75 320 ASP A O 1
ATOM 2426 N N . GLU A 1 321 ? 16.893 1.619 5.719 1.00 94.25 321 GLU A N 1
ATOM 2427 C CA . GLU A 1 321 ? 15.713 1.334 6.541 1.00 94.25 321 GLU A CA 1
ATOM 2428 C C . GLU A 1 321 ? 15.388 -0.160 6.637 1.00 94.25 321 GLU A C 1
ATOM 2430 O O . GLU A 1 321 ? 14.577 -0.555 7.480 1.00 94.25 321 GLU A O 1
ATOM 2435 N N . TRP A 1 322 ? 15.999 -0.981 5.781 1.00 95.88 322 TRP A N 1
ATOM 2436 C CA . TRP A 1 322 ? 15.738 -2.412 5.697 1.00 95.88 322 TRP A CA 1
ATOM 2437 C C . TRP A 1 322 ? 16.942 -3.233 6.171 1.00 95.88 322 TRP A C 1
ATOM 2439 O O . TRP A 1 322 ? 18.082 -2.917 5.826 1.00 95.88 322 TRP A O 1
ATOM 2449 N N . PRO A 1 323 ? 16.716 -4.313 6.939 1.00 93.88 323 PRO A N 1
ATOM 2450 C CA . PRO A 1 323 ? 17.793 -5.213 7.328 1.00 93.88 323 PRO A CA 1
ATOM 2451 C C . PRO A 1 323 ? 18.412 -5.894 6.099 1.00 93.88 323 PRO A C 1
ATOM 2453 O O . PRO A 1 323 ? 17.828 -5.923 5.013 1.00 93.88 323 PRO A O 1
ATOM 2456 N N . ASP A 1 324 ? 19.628 -6.413 6.271 1.00 92.94 324 ASP A N 1
ATOM 2457 C CA . ASP A 1 324 ? 20.383 -7.146 5.242 1.00 92.94 324 ASP A CA 1
ATOM 2458 C C . ASP A 1 324 ? 20.658 -6.351 3.949 1.00 92.94 324 ASP A C 1
ATOM 2460 O O . ASP A 1 324 ? 21.010 -6.918 2.910 1.00 92.94 324 ASP A O 1
ATOM 2464 N N . GLY A 1 325 ? 20.514 -5.021 4.012 1.00 93.25 325 GLY A N 1
ATOM 2465 C CA . GLY A 1 325 ? 20.730 -4.116 2.887 1.00 93.25 325 GLY A CA 1
ATOM 2466 C C . GLY A 1 325 ? 19.739 -4.325 1.744 1.00 93.25 325 GLY A C 1
ATOM 2467 O O . GLY A 1 325 ? 20.120 -4.150 0.588 1.00 93.25 325 GLY A O 1
ATOM 2468 N N . CYS A 1 326 ? 18.499 -4.735 2.036 1.00 96.06 326 CYS A N 1
ATOM 2469 C CA . CYS A 1 326 ? 17.488 -4.957 1.002 1.00 96.06 326 CYS A CA 1
ATOM 2470 C C . CYS A 1 326 ? 17.161 -3.651 0.264 1.00 96.06 326 CYS A C 1
ATOM 2472 O O . CYS A 1 326 ? 16.669 -2.687 0.854 1.00 96.06 326 CYS A O 1
ATOM 2474 N N . GLN A 1 327 ? 17.372 -3.638 -1.050 1.00 95.75 327 GLN A N 1
ATOM 2475 C CA . GLN A 1 327 ? 17.093 -2.474 -1.901 1.00 95.75 327 GLN A CA 1
ATOM 2476 C C . GLN A 1 327 ? 15.813 -2.615 -2.735 1.00 95.75 327 GLN A C 1
ATOM 2478 O O . GLN A 1 327 ? 15.318 -1.629 -3.287 1.00 95.75 327 GLN A O 1
ATOM 2483 N N . ALA A 1 328 ? 15.259 -3.823 -2.830 1.00 97.25 328 ALA A N 1
ATOM 2484 C CA . ALA A 1 328 ? 14.059 -4.105 -3.605 1.00 97.25 328 ALA A CA 1
ATOM 2485 C C . ALA A 1 328 ? 13.187 -5.169 -2.930 1.00 97.25 328 ALA A C 1
ATOM 2487 O O . ALA A 1 328 ? 13.671 -5.988 -2.152 1.00 97.25 328 ALA A O 1
ATOM 2488 N N . ALA A 1 329 ? 11.899 -5.163 -3.256 1.00 97.88 329 ALA A N 1
ATOM 2489 C CA . ALA A 1 329 ? 10.958 -6.225 -2.925 1.00 97.88 329 ALA A CA 1
ATOM 2490 C C . ALA A 1 329 ? 10.165 -6.639 -4.164 1.00 97.88 329 ALA A C 1
ATOM 2492 O O . ALA A 1 329 ? 9.821 -5.791 -4.989 1.00 97.88 329 ALA A O 1
ATOM 2493 N N . LEU A 1 330 ? 9.821 -7.919 -4.262 1.00 98.06 330 LEU A N 1
ATOM 2494 C CA . LEU A 1 330 ? 8.870 -8.424 -5.248 1.00 98.06 330 LEU A CA 1
ATOM 2495 C C . LEU A 1 330 ? 7.486 -8.492 -4.631 1.00 98.06 330 LEU A C 1
ATOM 2497 O O . LEU A 1 330 ? 7.306 -9.114 -3.593 1.00 98.06 330 LEU A O 1
ATOM 2501 N N . PHE A 1 331 ? 6.510 -7.860 -5.267 1.00 98.50 331 PHE A N 1
ATOM 2502 C CA . PHE A 1 331 ? 5.114 -7.885 -4.864 1.00 98.50 331 PHE A CA 1
ATOM 2503 C C . PHE A 1 331 ? 4.268 -8.583 -5.925 1.00 98.50 331 PHE A C 1
ATOM 2505 O O . PHE A 1 331 ? 4.159 -8.111 -7.057 1.00 98.50 331 PHE A O 1
ATOM 2512 N N . HIS A 1 332 ? 3.622 -9.682 -5.549 1.00 98.31 332 HIS A N 1
ATOM 2513 C CA . HIS A 1 332 ? 2.708 -10.400 -6.424 1.00 98.31 332 HIS A CA 1
ATOM 2514 C C . HIS A 1 332 ? 1.268 -9.943 -6.185 1.00 98.31 332 HIS A C 1
ATOM 2516 O O . HIS A 1 332 ? 0.648 -10.259 -5.171 1.00 98.31 332 HIS A O 1
ATOM 2522 N N . THR A 1 333 ? 0.712 -9.204 -7.141 1.00 98.12 333 THR A N 1
ATOM 2523 C CA . THR A 1 333 ? -0.592 -8.531 -7.009 1.00 98.12 333 THR A CA 1
ATOM 2524 C C . THR A 1 333 ? -1.792 -9.479 -6.949 1.00 98.12 333 THR A C 1
ATOM 2526 O O . THR A 1 333 ? -2.815 -9.109 -6.381 1.00 98.12 333 THR A O 1
ATOM 2529 N N . GLU A 1 334 ? -1.691 -10.686 -7.512 1.00 97.00 334 GLU A N 1
ATOM 2530 C CA . GLU A 1 334 ? -2.808 -11.649 -7.538 1.00 97.00 334 GLU A CA 1
ATOM 2531 C C . GLU A 1 334 ? -2.821 -12.563 -6.305 1.00 97.00 334 GLU A C 1
ATOM 2533 O O . GLU A 1 334 ? -3.839 -12.673 -5.633 1.00 97.00 334 GLU A O 1
ATOM 2538 N N . GLU A 1 335 ? -1.678 -13.154 -5.954 1.00 97.25 335 GLU A N 1
ATOM 2539 C CA . GLU A 1 335 ? -1.508 -13.965 -4.739 1.00 97.25 335 GLU A CA 1
ATOM 2540 C C . GLU A 1 335 ? -1.323 -13.161 -3.439 1.00 97.25 335 GLU A C 1
ATOM 2542 O O . GLU A 1 335 ? -1.327 -13.747 -2.357 1.00 97.25 335 GLU A O 1
ATOM 2547 N N . LEU A 1 336 ? -1.149 -11.839 -3.534 1.00 97.69 336 LEU A N 1
ATOM 2548 C CA . LEU A 1 336 ? -0.957 -10.919 -2.410 1.00 97.69 336 LEU A CA 1
ATOM 2549 C C . LEU A 1 336 ? 0.149 -11.363 -1.448 1.00 97.69 336 LEU A C 1
ATOM 2551 O O . LEU A 1 336 ? -0.083 -11.607 -0.268 1.00 97.69 336 LEU A O 1
ATOM 2555 N N . TRP A 1 337 ? 1.379 -11.415 -1.940 1.00 98.00 337 TRP A N 1
ATOM 2556 C CA . TRP A 1 337 ? 2.562 -11.556 -1.095 1.00 98.00 337 TRP A CA 1
ATOM 2557 C C . TRP A 1 337 ? 3.655 -10.596 -1.531 1.00 98.00 337 TRP A C 1
ATOM 2559 O O . TRP A 1 337 ? 3.701 -10.187 -2.692 1.00 98.00 337 TRP A O 1
ATOM 2569 N N . VAL A 1 338 ? 4.525 -10.236 -0.593 1.00 98.19 338 VAL A N 1
ATOM 2570 C CA . VAL A 1 338 ? 5.710 -9.423 -0.838 1.00 98.19 338 VAL A CA 1
ATOM 2571 C C . VAL A 1 338 ? 6.950 -10.105 -0.270 1.00 98.19 338 VAL A C 1
ATOM 2573 O O . VAL A 1 338 ? 6.948 -10.542 0.877 1.00 98.19 338 VAL A O 1
ATOM 2576 N N . GLU A 1 339 ? 8.008 -10.184 -1.066 1.00 97.88 339 GLU A N 1
ATOM 2577 C CA . GLU A 1 339 ? 9.289 -10.779 -0.690 1.00 97.88 339 GLU A CA 1
ATOM 2578 C C . GLU A 1 339 ? 10.407 -9.733 -0.827 1.00 97.88 339 GLU A C 1
ATOM 2580 O O . GLU A 1 339 ? 10.728 -9.326 -1.948 1.00 97.88 339 GLU A O 1
ATOM 2585 N N . PRO A 1 340 ? 10.982 -9.245 0.288 1.00 97.69 340 PRO A N 1
ATOM 2586 C CA . PRO A 1 340 ? 12.176 -8.409 0.261 1.00 97.69 340 PRO A CA 1
ATOM 2587 C C . PRO A 1 340 ? 13.364 -9.222 -0.242 1.00 97.69 340 PRO A C 1
ATOM 2589 O O . PRO A 1 340 ? 13.576 -10.353 0.191 1.00 97.69 340 PRO A O 1
ATOM 2592 N N . LEU A 1 341 ? 14.152 -8.636 -1.137 1.00 97.00 341 LEU A N 1
ATOM 2593 C CA . LEU A 1 341 ? 15.300 -9.310 -1.722 1.00 97.00 341 LEU A CA 1
ATOM 2594 C C . LEU A 1 341 ? 16.587 -8.899 -0.988 1.00 97.00 341 LEU A C 1
ATOM 2596 O O . LEU A 1 341 ? 16.919 -7.708 -0.996 1.00 97.00 341 LEU A O 1
ATOM 2600 N N . PRO A 1 342 ? 17.318 -9.848 -0.373 1.00 95.81 342 PRO A N 1
ATOM 2601 C CA . PRO A 1 342 ? 18.506 -9.538 0.412 1.00 95.81 342 PRO A CA 1
ATOM 2602 C C . PRO A 1 342 ? 19.687 -9.093 -0.455 1.00 95.81 342 PRO A C 1
ATOM 2604 O O . PRO A 1 342 ? 19.884 -9.566 -1.579 1.00 95.81 342 PRO A O 1
ATOM 2607 N N . GLY A 1 343 ? 20.529 -8.236 0.127 1.00 92.88 343 GLY A N 1
ATOM 2608 C CA . GLY A 1 343 ? 21.765 -7.755 -0.479 1.00 92.88 343 GLY A CA 1
ATOM 2609 C C . GLY A 1 343 ? 21.595 -6.567 -1.432 1.00 92.88 343 GLY A C 1
ATOM 2610 O O . GLY A 1 343 ? 20.500 -6.190 -1.839 1.00 92.88 343 GLY A O 1
ATOM 2611 N N . ARG A 1 344 ? 22.739 -5.981 -1.809 1.00 88.62 344 ARG A N 1
ATOM 2612 C CA . ARG A 1 344 ? 22.813 -4.783 -2.669 1.00 88.62 344 ARG A CA 1
ATOM 2613 C C . ARG A 1 344 ? 22.511 -5.046 -4.140 1.00 88.62 344 ARG A C 1
ATOM 2615 O O . ARG A 1 344 ? 22.098 -4.148 -4.855 1.00 88.62 344 ARG A O 1
ATOM 2622 N N . SER A 1 345 ? 22.760 -6.265 -4.603 1.00 88.25 345 SER A N 1
ATOM 2623 C CA . SER A 1 345 ? 22.506 -6.691 -5.981 1.00 88.25 345 SER A CA 1
ATOM 2624 C C . SER A 1 345 ? 21.656 -7.961 -5.951 1.00 88.25 345 SER A C 1
ATOM 2626 O O . SER A 1 345 ? 22.182 -9.057 -6.179 1.00 88.25 345 SER A O 1
ATOM 2628 N N . PRO A 1 346 ? 20.376 -7.848 -5.563 1.00 92.00 346 PRO A N 1
ATOM 2629 C CA . PRO A 1 346 ? 19.524 -9.010 -5.401 1.00 92.00 346 PRO A CA 1
ATOM 2630 C C . PRO A 1 346 ? 19.329 -9.740 -6.731 1.00 92.00 346 PRO A C 1
ATOM 2632 O O . PRO A 1 346 ? 19.074 -9.129 -7.770 1.00 92.00 346 PRO A O 1
ATOM 2635 N N . ASN A 1 347 ? 19.412 -11.070 -6.695 1.00 93.62 347 ASN A N 1
ATOM 2636 C CA . ASN A 1 347 ? 19.120 -11.901 -7.856 1.00 93.62 347 ASN A CA 1
ATOM 2637 C C . ASN A 1 347 ? 17.602 -12.102 -7.980 1.00 93.62 347 ASN A C 1
ATOM 2639 O O . ASN A 1 347 ? 17.038 -13.046 -7.422 1.00 93.62 347 ASN A O 1
ATOM 2643 N N . VAL A 1 348 ? 16.943 -11.202 -8.713 1.00 94.94 348 VAL A N 1
ATOM 2644 C CA . VAL A 1 348 ? 15.489 -11.248 -8.929 1.00 94.94 348 VAL A CA 1
ATOM 2645 C C . VAL A 1 348 ? 15.060 -12.559 -9.597 1.00 94.94 348 VAL A C 1
ATOM 2647 O O . VAL A 1 348 ? 14.079 -13.161 -9.168 1.00 94.94 348 VAL A O 1
ATOM 2650 N N . ALA A 1 349 ? 15.826 -13.047 -10.579 1.00 95.12 349 ALA A N 1
ATOM 2651 C CA . ALA A 1 349 ? 15.529 -14.287 -11.300 1.00 95.12 349 ALA A CA 1
ATOM 2652 C C . ALA A 1 349 ? 15.523 -15.528 -10.395 1.00 95.12 349 ALA A C 1
ATOM 2654 O O . ALA A 1 349 ? 14.759 -16.462 -10.630 1.00 95.12 349 ALA A O 1
ATOM 2655 N N . ALA A 1 350 ? 16.341 -15.533 -9.335 1.00 94.44 350 ALA A N 1
ATOM 2656 C CA . ALA A 1 350 ? 16.353 -16.624 -8.361 1.00 94.44 350 ALA A CA 1
ATOM 2657 C C . ALA A 1 350 ? 15.087 -16.664 -7.491 1.00 94.44 350 ALA A C 1
ATOM 2659 O O . ALA A 1 350 ? 14.696 -17.741 -7.049 1.00 94.44 350 ALA A O 1
ATOM 2660 N N . SER A 1 351 ? 14.456 -15.510 -7.253 1.00 93.31 351 SER A N 1
ATOM 2661 C CA . SER A 1 351 ? 13.248 -15.407 -6.418 1.00 93.31 351 SER A CA 1
ATOM 2662 C C . SER A 1 351 ? 11.972 -15.549 -7.251 1.00 93.31 351 SER A C 1
ATOM 2664 O O . SER A 1 351 ? 10.979 -16.110 -6.796 1.00 93.31 351 SER A O 1
ATOM 2666 N N . TYR A 1 352 ? 11.998 -15.083 -8.504 1.00 94.50 352 TYR A N 1
ATOM 2667 C CA . TYR A 1 352 ? 10.865 -15.160 -9.418 1.00 94.50 352 TYR A CA 1
ATOM 2668 C C . TYR A 1 352 ? 11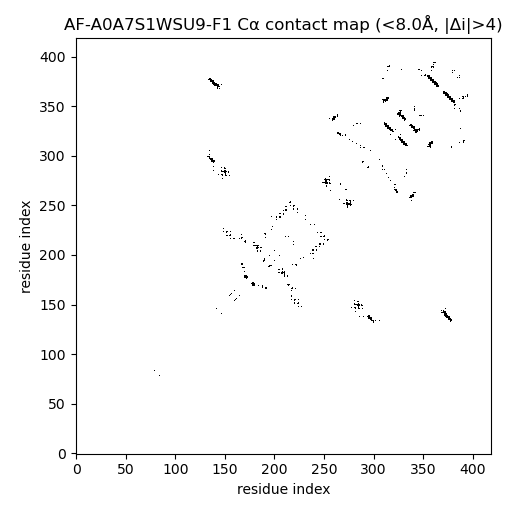.318 -15.451 -10.850 1.00 94.50 352 TYR A C 1
ATOM 2670 O O . TYR A 1 352 ? 11.850 -14.586 -11.542 1.00 94.50 352 TYR A O 1
ATOM 2678 N N . SER A 1 353 ? 11.049 -16.675 -11.306 1.00 92.44 353 SER A N 1
ATOM 2679 C CA . SER A 1 353 ? 11.368 -17.155 -12.659 1.00 92.44 353 SER A CA 1
ATOM 2680 C C . SER A 1 353 ? 10.130 -17.421 -13.524 1.00 92.44 353 SER A C 1
ATOM 2682 O O . SER A 1 353 ? 10.256 -17.814 -14.680 1.00 92.44 353 SER A O 1
ATOM 2684 N N . ALA A 1 354 ? 8.926 -17.211 -12.980 1.00 94.19 354 ALA A N 1
ATOM 2685 C CA . ALA A 1 354 ? 7.672 -17.581 -13.637 1.00 94.19 354 ALA A CA 1
ATOM 2686 C C . ALA A 1 354 ? 7.273 -16.656 -14.802 1.00 94.19 354 ALA A C 1
ATOM 2688 O O . ALA A 1 354 ? 6.380 -17.005 -15.574 1.00 94.19 354 ALA A O 1
ATOM 2689 N N . GLY A 1 355 ? 7.899 -15.485 -14.943 1.00 95.50 355 GLY A N 1
ATOM 2690 C CA . GLY A 1 355 ? 7.580 -14.556 -16.021 1.00 95.50 355 GLY A CA 1
ATOM 2691 C C . GLY A 1 355 ? 8.216 -13.176 -15.859 1.00 95.50 355 GLY A C 1
ATOM 2692 O O . GLY A 1 355 ? 9.088 -12.988 -15.008 1.00 95.50 355 GLY A O 1
ATOM 2693 N N . PRO A 1 356 ? 7.776 -12.199 -16.672 1.00 96.69 356 PRO A N 1
ATOM 2694 C CA . PRO A 1 356 ? 8.282 -10.840 -16.597 1.00 96.69 356 PRO A CA 1
ATOM 2695 C C . PRO A 1 356 ? 7.811 -10.127 -15.324 1.00 96.69 356 PRO A C 1
ATOM 2697 O O . PRO A 1 356 ? 6.814 -10.497 -14.702 1.00 96.69 356 PRO A O 1
ATOM 2700 N N . VAL A 1 357 ? 8.518 -9.061 -14.965 1.00 97.31 357 VAL A N 1
ATOM 2701 C CA . VAL A 1 357 ? 8.300 -8.256 -13.763 1.00 97.31 357 VAL A CA 1
ATOM 2702 C C . VAL A 1 357 ? 8.000 -6.812 -14.156 1.00 97.31 357 VAL A C 1
ATOM 2704 O O . VAL A 1 357 ? 8.673 -6.223 -15.002 1.00 97.31 357 VAL A O 1
ATOM 2707 N N . ALA A 1 358 ? 6.974 -6.225 -13.543 1.00 97.50 358 ALA A N 1
ATOM 2708 C CA . ALA A 1 358 ? 6.638 -4.818 -13.708 1.00 97.50 358 ALA A CA 1
ATOM 2709 C C . ALA A 1 358 ? 7.517 -3.952 -12.796 1.00 97.50 358 ALA A C 1
ATOM 2711 O O . ALA A 1 358 ? 7.560 -4.158 -11.584 1.00 97.50 358 ALA A O 1
ATOM 2712 N N . VAL A 1 359 ? 8.184 -2.951 -13.361 1.00 97.12 359 VAL A N 1
ATOM 2713 C CA . VAL A 1 359 ? 9.056 -2.026 -12.633 1.00 97.12 359 VAL A CA 1
ATOM 2714 C C . VAL A 1 359 ? 8.492 -0.608 -12.765 1.00 97.12 359 VAL A C 1
ATOM 2716 O O . VAL A 1 359 ? 8.591 -0.013 -13.842 1.00 97.12 359 VAL A O 1
ATOM 2719 N N . PRO A 1 360 ? 7.848 -0.059 -11.717 1.00 96.75 360 PRO A N 1
ATOM 2720 C CA . PRO A 1 360 ? 7.328 1.296 -11.733 1.00 96.75 360 PRO A CA 1
ATOM 2721 C C . PRO A 1 360 ? 8.443 2.316 -11.469 1.00 96.75 360 PRO A C 1
ATOM 2723 O O . PRO A 1 360 ? 9.075 2.324 -10.413 1.00 96.75 360 PRO A O 1
ATOM 2726 N N . CYS A 1 361 ? 8.624 3.246 -12.399 1.00 94.50 361 CYS A N 1
ATOM 2727 C CA . CYS A 1 361 ? 9.393 4.467 -12.205 1.00 94.50 361 CYS A CA 1
ATOM 2728 C C . CYS A 1 361 ? 8.450 5.585 -11.747 1.00 94.50 361 CYS A C 1
ATOM 2730 O O . CYS A 1 361 ? 7.655 6.115 -12.535 1.00 94.50 361 CYS A O 1
ATOM 2732 N N . ASP A 1 362 ? 8.544 5.947 -10.470 1.00 93.06 362 ASP A N 1
ATOM 2733 C CA . ASP A 1 362 ? 7.687 6.963 -9.866 1.00 93.06 362 ASP A CA 1
ATOM 2734 C C . ASP A 1 362 ? 8.114 8.382 -10.268 1.00 93.06 362 ASP A C 1
ATOM 2736 O O . ASP A 1 362 ? 9.216 8.816 -9.960 1.00 93.06 362 ASP A O 1
ATOM 2740 N N . ARG A 1 363 ? 7.235 9.129 -10.939 1.00 91.31 363 ARG A N 1
ATOM 2741 C CA . ARG A 1 363 ? 7.389 10.559 -11.261 1.00 91.31 363 ARG A CA 1
ATOM 2742 C C . ARG A 1 363 ? 6.273 11.406 -10.666 1.00 91.31 363 ARG A C 1
ATOM 2744 O O . ARG A 1 363 ? 5.934 12.457 -11.210 1.00 91.31 363 ARG A O 1
ATOM 2751 N N . THR A 1 364 ? 5.646 10.914 -9.607 1.00 88.81 364 THR A N 1
ATOM 2752 C CA . THR A 1 364 ? 4.517 11.567 -8.952 1.00 88.81 364 THR A CA 1
ATOM 2753 C C . THR A 1 364 ? 4.873 12.995 -8.555 1.00 88.81 364 THR A C 1
ATOM 2755 O O . THR A 1 364 ? 5.943 13.266 -8.012 1.00 88.81 364 THR A O 1
ATOM 2758 N N . THR A 1 365 ? 3.958 13.919 -8.830 1.00 87.81 365 THR A N 1
ATOM 2759 C CA . THR A 1 365 ? 4.121 15.353 -8.557 1.00 87.81 365 THR A CA 1
ATOM 2760 C C . THR A 1 365 ? 3.000 15.866 -7.666 1.00 87.81 365 THR A C 1
ATOM 2762 O O . THR A 1 365 ? 1.912 15.297 -7.652 1.00 87.81 365 THR A O 1
ATOM 2765 N N . GLY A 1 366 ? 3.230 16.992 -6.993 1.00 88.88 366 GLY A N 1
ATOM 2766 C CA . GLY A 1 366 ? 2.239 17.613 -6.113 1.00 88.88 366 GLY A CA 1
ATOM 2767 C C . GLY A 1 366 ? 2.312 17.098 -4.676 1.00 88.88 366 GLY A C 1
ATOM 2768 O O . GLY A 1 366 ? 3.131 16.241 -4.344 1.00 88.88 366 GLY A O 1
ATOM 2769 N N . LEU A 1 367 ? 1.467 17.665 -3.818 1.00 86.31 367 LEU A N 1
ATOM 2770 C CA . LEU A 1 367 ? 1.412 17.389 -2.383 1.00 86.31 367 LEU A CA 1
ATOM 2771 C C . LEU A 1 367 ? -0.041 17.156 -1.954 1.00 86.31 367 LEU A C 1
ATOM 2773 O O . LEU A 1 367 ? -0.967 17.720 -2.535 1.00 86.31 367 LEU A O 1
ATOM 2777 N N . GLY A 1 368 ? -0.235 16.344 -0.913 1.00 87.00 368 GLY A N 1
ATOM 2778 C CA . GLY A 1 368 ? -1.551 16.111 -0.313 1.00 87.00 368 GLY A CA 1
ATOM 2779 C C . GLY A 1 368 ? -2.578 15.532 -1.292 1.00 87.00 368 GLY A C 1
ATOM 2780 O O . GLY A 1 368 ? -2.273 14.618 -2.055 1.00 87.00 368 GLY A O 1
ATOM 2781 N N . LYS A 1 369 ? -3.805 16.067 -1.267 1.00 86.38 369 LYS A N 1
ATOM 2782 C CA . LYS A 1 369 ? -4.929 15.623 -2.117 1.00 86.38 369 LYS A CA 1
ATOM 2783 C C . LYS A 1 369 ? -4.703 15.857 -3.615 1.00 86.38 369 LYS A C 1
ATOM 2785 O O . LYS A 1 369 ? -5.229 15.113 -4.438 1.00 86.38 369 LYS A O 1
ATOM 2790 N N . ASP A 1 370 ? -3.887 16.854 -3.952 1.00 88.62 370 ASP A N 1
ATOM 2791 C CA . ASP A 1 370 ? -3.566 17.234 -5.330 1.00 88.62 370 ASP A CA 1
ATOM 2792 C C . ASP A 1 370 ? -2.336 16.473 -5.853 1.00 88.62 370 ASP A C 1
ATOM 2794 O O . ASP A 1 370 ? -1.802 16.782 -6.921 1.00 88.62 370 ASP A O 1
ATOM 2798 N N . ARG A 1 371 ? -1.854 15.469 -5.103 1.00 91.75 371 ARG A N 1
ATOM 2799 C CA . ARG A 1 371 ? -0.760 14.599 -5.532 1.00 91.75 371 ARG A CA 1
ATOM 2800 C C . ARG A 1 371 ? -1.216 13.747 -6.719 1.00 91.75 371 ARG A C 1
ATOM 2802 O O . ARG A 1 371 ? -2.090 12.881 -6.618 1.00 91.75 371 ARG A O 1
ATOM 2809 N N . MET A 1 372 ? -0.606 14.015 -7.869 1.00 93.69 372 MET A N 1
ATOM 2810 C CA . MET A 1 372 ? -0.888 13.371 -9.147 1.00 93.69 372 MET A CA 1
ATOM 2811 C C . MET A 1 372 ? 0.104 12.239 -9.373 1.00 93.69 372 MET A C 1
ATOM 2813 O O . MET A 1 372 ? 1.296 12.489 -9.576 1.00 93.69 372 MET A O 1
ATOM 2817 N N . LEU A 1 373 ? -0.398 11.005 -9.368 1.00 95.00 373 LEU A N 1
ATOM 2818 C CA . LEU A 1 373 ? 0.399 9.823 -9.656 1.00 95.00 373 LEU A CA 1
ATOM 2819 C C . LEU A 1 373 ? 0.837 9.854 -11.122 1.00 95.00 373 LEU A C 1
ATOM 2821 O O . LEU A 1 373 ? 0.024 10.017 -12.041 1.00 95.00 373 LEU A O 1
ATOM 2825 N N . HIS A 1 374 ? 2.135 9.678 -11.332 1.00 94.12 374 HIS A N 1
ATOM 2826 C CA . HIS A 1 374 ? 2.715 9.571 -12.661 1.00 94.12 374 HIS A CA 1
ATOM 2827 C C . HIS A 1 374 ? 3.730 8.442 -12.667 1.00 94.12 374 HIS A C 1
ATOM 2829 O O . HIS A 1 374 ? 4.880 8.641 -12.295 1.00 94.12 374 HIS A O 1
ATOM 2835 N N . TRP A 1 375 ? 3.310 7.256 -13.086 1.00 95.50 375 TRP A N 1
ATOM 2836 C CA . TRP A 1 375 ? 4.184 6.094 -13.185 1.00 95.50 375 TRP A CA 1
ATOM 2837 C C . TRP A 1 375 ? 4.456 5.753 -14.645 1.00 95.50 375 TRP A C 1
ATOM 2839 O O . TRP A 1 375 ? 3.538 5.665 -15.465 1.00 95.50 375 TRP A O 1
ATOM 2849 N N . GLU A 1 376 ? 5.730 5.547 -14.953 1.00 94.06 376 GLU A N 1
ATOM 2850 C CA . GLU A 1 376 ? 6.163 4.828 -16.149 1.00 94.06 376 GLU A CA 1
ATOM 2851 C C . GLU A 1 376 ? 6.484 3.402 -15.719 1.00 94.06 376 GLU A C 1
ATOM 2853 O O . GLU A 1 376 ? 7.272 3.207 -14.803 1.00 94.06 376 GLU A O 1
ATOM 2858 N N . ILE A 1 377 ? 5.847 2.411 -16.327 1.00 95.56 377 ILE A N 1
ATOM 2859 C CA . ILE A 1 377 ? 5.984 1.011 -15.936 1.00 95.56 377 ILE A CA 1
ATOM 2860 C C . ILE A 1 377 ? 6.695 0.287 -17.068 1.00 95.56 377 ILE A C 1
ATOM 2862 O O . ILE A 1 377 ? 6.153 0.172 -18.174 1.00 95.56 377 ILE A O 1
ATOM 2866 N N . ALA A 1 378 ? 7.906 -0.177 -16.778 1.00 94.81 378 ALA A N 1
ATOM 2867 C CA . ALA A 1 378 ? 8.645 -1.088 -17.636 1.00 94.81 378 ALA A CA 1
ATOM 2868 C C . ALA A 1 378 ? 8.240 -2.530 -17.313 1.00 94.81 378 ALA A C 1
ATOM 2870 O O . ALA A 1 378 ? 7.996 -2.865 -16.156 1.00 94.81 378 ALA A O 1
ATOM 2871 N N . VAL A 1 379 ? 8.152 -3.379 -18.333 1.00 95.31 379 VAL A N 1
ATOM 2872 C CA . VAL A 1 379 ? 7.953 -4.824 -18.172 1.00 95.31 379 VAL A CA 1
ATOM 2873 C C . VAL A 1 379 ? 9.265 -5.479 -18.562 1.00 95.31 379 VAL A C 1
ATOM 287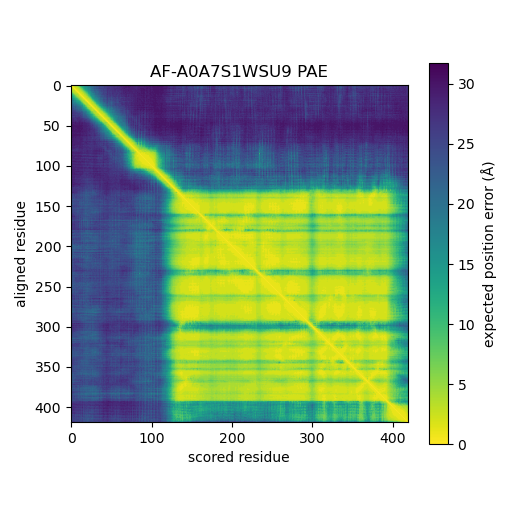5 O O . VAL A 1 379 ? 9.657 -5.361 -19.720 1.00 95.31 379 VAL A O 1
ATOM 2878 N N . LEU A 1 380 ? 9.947 -6.087 -17.592 1.00 95.44 380 LEU A N 1
ATOM 2879 C CA . LEU A 1 380 ? 11.297 -6.614 -17.768 1.00 95.44 380 LEU A CA 1
ATOM 2880 C C . LEU A 1 380 ? 11.349 -8.124 -17.540 1.00 95.44 380 LEU A C 1
ATOM 2882 O O . LEU A 1 380 ? 10.688 -8.627 -16.633 1.00 95.44 380 LEU A O 1
ATOM 2886 N N . ASP A 1 381 ? 12.148 -8.843 -18.323 1.00 95.75 381 ASP A N 1
ATOM 2887 C CA . ASP A 1 381 ? 12.464 -10.248 -18.040 1.00 95.75 381 ASP A CA 1
ATOM 2888 C C . ASP A 1 381 ? 13.617 -10.320 -17.022 1.00 95.75 381 ASP A C 1
ATOM 2890 O O . ASP A 1 381 ? 14.729 -9.877 -17.333 1.00 95.75 381 ASP A O 1
ATOM 2894 N N . PRO A 1 382 ? 13.393 -10.885 -15.818 1.00 96.44 382 PRO A N 1
ATOM 2895 C CA . PRO A 1 382 ? 14.421 -10.960 -14.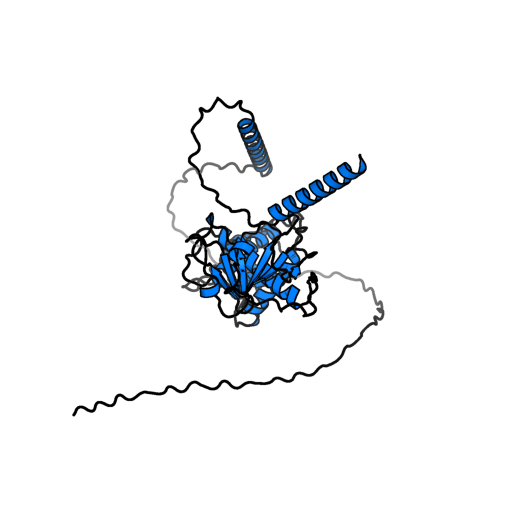783 1.00 96.44 382 PRO A CA 1
ATOM 2896 C C . PRO A 1 382 ? 15.666 -11.759 -15.194 1.00 96.44 382 PRO A C 1
ATOM 2898 O O . PRO A 1 382 ? 16.712 -11.585 -14.571 1.00 96.44 382 PRO A O 1
ATOM 2901 N N . ASN A 1 383 ? 15.586 -12.626 -16.210 1.00 95.69 383 ASN A N 1
ATOM 2902 C CA . ASN A 1 383 ? 16.715 -13.453 -16.651 1.00 95.69 383 ASN A CA 1
ATOM 2903 C C . ASN A 1 383 ? 17.660 -12.728 -17.613 1.00 95.69 383 ASN A C 1
ATOM 2905 O O . ASN A 1 383 ? 18.842 -13.062 -17.679 1.00 95.69 383 ASN A O 1
ATOM 2909 N N . SER A 1 384 ? 17.145 -11.772 -18.387 1.00 94.56 384 SER A N 1
ATOM 2910 C CA . SER A 1 384 ? 17.915 -11.083 -19.428 1.00 94.56 384 SER A CA 1
ATOM 2911 C C . SER A 1 384 ? 18.166 -9.608 -19.135 1.00 94.56 384 SER A C 1
ATOM 2913 O O . SER A 1 384 ? 19.008 -8.999 -19.793 1.00 94.56 384 SER A O 1
ATOM 2915 N N . GLU A 1 385 ? 17.439 -9.010 -18.191 1.00 94.56 385 GLU A N 1
ATOM 2916 C CA . GLU A 1 385 ? 17.444 -7.564 -17.974 1.00 94.56 385 GLU A CA 1
ATOM 2917 C C . GLU A 1 385 ? 17.760 -7.186 -16.524 1.00 94.56 385 GLU A C 1
ATOM 2919 O O . GLU A 1 385 ? 17.339 -7.836 -15.570 1.00 94.56 385 GLU A O 1
ATOM 2924 N N . ASP A 1 386 ? 18.497 -6.086 -16.357 1.00 94.81 386 ASP A N 1
ATOM 2925 C CA . ASP A 1 386 ? 18.871 -5.564 -15.044 1.00 94.81 386 ASP A CA 1
ATOM 2926 C C . ASP A 1 386 ? 17.721 -4.748 -14.428 1.00 94.81 386 ASP A C 1
ATOM 2928 O O . ASP A 1 386 ? 17.541 -3.555 -14.697 1.00 94.81 386 ASP A O 1
ATOM 2932 N N . ILE A 1 387 ? 16.921 -5.418 -13.596 1.00 95.81 387 ILE A N 1
ATOM 2933 C CA . ILE A 1 387 ? 15.795 -4.817 -12.867 1.00 95.81 387 ILE 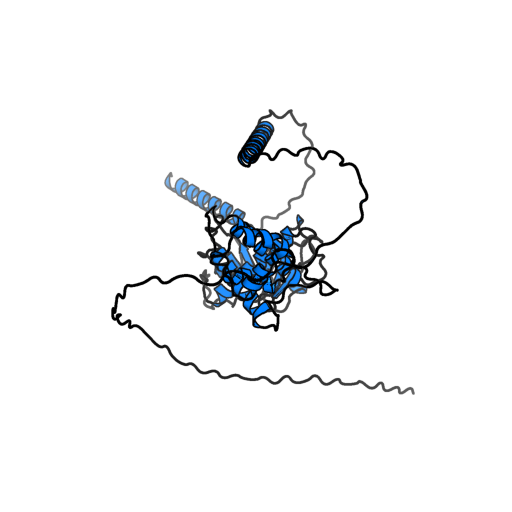A CA 1
ATOM 2934 C C . ILE A 1 387 ? 16.273 -3.758 -11.865 1.00 95.81 387 ILE A C 1
ATOM 2936 O O . ILE A 1 387 ? 15.590 -2.750 -11.668 1.00 95.81 387 ILE A O 1
ATOM 2940 N N . MET A 1 388 ? 17.441 -3.950 -11.248 1.00 95.38 388 MET A N 1
ATOM 2941 C CA . MET A 1 388 ? 17.957 -3.025 -10.238 1.00 95.38 388 MET A CA 1
ATOM 2942 C C . MET A 1 388 ? 18.398 -1.711 -10.870 1.00 95.38 388 MET A C 1
ATOM 2944 O O . MET A 1 388 ? 18.046 -0.647 -10.361 1.00 95.38 388 MET A O 1
ATOM 2948 N N . ALA A 1 389 ? 19.063 -1.764 -12.026 1.00 93.94 389 ALA A N 1
ATOM 2949 C CA . ALA A 1 389 ? 19.400 -0.564 -12.786 1.00 93.94 389 ALA A CA 1
ATOM 2950 C C . ALA A 1 389 ? 18.154 0.252 -13.178 1.00 93.94 389 ALA A C 1
ATOM 2952 O O . ALA A 1 389 ? 18.190 1.486 -13.157 1.00 93.94 389 ALA A O 1
ATOM 2953 N N . GLU A 1 390 ? 17.035 -0.408 -13.501 1.00 94.31 390 GLU A N 1
ATOM 2954 C CA . GLU A 1 390 ? 15.780 0.290 -13.808 1.00 94.31 390 GLU A CA 1
ATOM 2955 C C . GLU A 1 390 ? 15.094 0.850 -12.546 1.00 94.31 390 GLU A C 1
ATOM 2957 O O . GLU A 1 390 ? 14.545 1.949 -12.597 1.00 94.31 390 GLU A O 1
ATOM 2962 N N . LEU A 1 391 ? 15.168 0.168 -11.395 1.00 94.25 391 LEU A N 1
ATOM 2963 C CA . LEU A 1 391 ? 14.659 0.677 -10.108 1.00 94.25 391 LEU A CA 1
ATOM 2964 C C . LEU A 1 391 ? 15.465 1.864 -9.563 1.00 94.25 391 LEU A C 1
ATOM 2966 O O . LEU A 1 391 ? 14.914 2.788 -8.955 1.00 94.25 391 LEU A O 1
ATOM 2970 N N . GLU A 1 392 ? 16.785 1.847 -9.737 1.00 92.56 392 GLU A N 1
ATOM 2971 C CA . GLU A 1 392 ? 17.672 2.931 -9.309 1.00 92.56 392 GLU A CA 1
ATOM 2972 C C . GLU A 1 392 ? 17.525 4.189 -10.155 1.00 92.56 392 GLU A C 1
ATOM 2974 O O . GLU A 1 392 ? 17.961 5.268 -9.747 1.00 92.56 392 GLU A O 1
ATOM 2979 N N . ARG A 1 393 ? 16.895 4.059 -11.317 1.00 88.19 393 ARG A N 1
ATOM 2980 C CA . ARG A 1 393 ? 16.742 5.124 -12.286 1.00 88.19 393 ARG A CA 1
ATOM 2981 C C . ARG A 1 393 ? 16.033 6.334 -11.689 1.00 88.19 393 ARG A C 1
ATOM 2983 O O . ARG A 1 393 ? 14.808 6.370 -11.583 1.00 88.19 393 ARG A O 1
ATOM 2990 N N . ASP A 1 394 ? 16.810 7.368 -11.381 1.00 75.44 394 ASP A N 1
ATOM 2991 C CA . ASP A 1 394 ? 16.253 8.604 -10.853 1.00 75.44 394 ASP A CA 1
ATOM 2992 C C . ASP A 1 394 ? 15.487 9.361 -11.963 1.00 75.44 394 ASP A C 1
ATOM 2994 O O . ASP A 1 394 ? 16.065 9.739 -12.998 1.00 75.44 394 ASP A O 1
ATOM 2998 N N . PRO A 1 395 ? 14.174 9.597 -11.798 1.00 70.31 395 PRO A N 1
ATOM 2999 C CA . PRO A 1 395 ? 13.411 10.433 -12.718 1.00 70.31 395 PRO A CA 1
ATOM 3000 C C . PRO A 1 395 ? 13.908 11.886 -12.755 1.00 70.31 395 PRO A C 1
ATOM 3002 O O . PRO A 1 395 ? 13.771 12.549 -13.790 1.00 70.31 395 PRO A O 1
ATOM 3005 N N . VAL A 1 396 ? 14.494 12.390 -11.664 1.00 68.88 396 VAL A N 1
ATOM 3006 C CA . VAL A 1 396 ? 15.020 13.756 -11.549 1.00 68.88 396 VAL A CA 1
ATOM 3007 C C . VAL A 1 396 ? 16.244 13.926 -12.434 1.00 68.88 396 VAL A C 1
ATOM 3009 O O . VAL A 1 396 ? 16.305 14.889 -13.200 1.00 68.88 396 VAL A O 1
ATOM 3012 N N . ASP A 1 397 ? 17.162 12.960 -12.431 1.00 65.31 397 ASP A N 1
ATOM 3013 C CA . ASP A 1 397 ? 18.326 12.981 -13.321 1.00 65.31 397 ASP A CA 1
ATOM 3014 C C . ASP A 1 397 ? 17.922 12.960 -14.794 1.00 65.31 397 ASP A C 1
ATOM 3016 O O . ASP A 1 397 ? 18.599 13.553 -15.635 1.00 65.31 397 ASP A O 1
ATOM 3020 N N . ARG A 1 398 ? 16.815 12.291 -15.128 1.00 62.12 398 ARG A N 1
ATOM 3021 C CA . ARG A 1 398 ? 16.232 12.339 -16.475 1.00 62.12 398 ARG A CA 1
ATOM 3022 C C . ARG A 1 398 ? 15.690 13.726 -16.798 1.00 62.12 398 ARG A C 1
ATOM 3024 O O . ARG A 1 398 ? 15.986 14.246 -17.866 1.00 62.12 398 ARG A O 1
ATOM 3031 N N . ARG A 1 399 ? 14.918 14.339 -15.895 1.00 66.31 399 ARG A N 1
ATOM 3032 C CA . ARG A 1 399 ? 14.360 15.681 -16.127 1.00 66.31 399 ARG A CA 1
ATOM 3033 C C . ARG A 1 399 ? 15.462 16.727 -16.267 1.00 66.31 399 ARG A C 1
ATOM 3035 O O . ARG A 1 399 ? 15.385 17.561 -17.160 1.00 66.31 399 ARG A O 1
ATOM 3042 N N . ARG A 1 400 ? 16.491 16.654 -15.418 1.00 73.88 400 ARG A N 1
ATOM 3043 C CA . ARG A 1 400 ? 17.660 17.536 -15.477 1.00 73.88 400 ARG A CA 1
ATOM 3044 C C . ARG A 1 400 ? 18.425 17.356 -16.785 1.00 73.88 400 ARG A C 1
ATOM 3046 O O . ARG A 1 400 ? 18.738 18.356 -17.413 1.00 73.88 400 ARG A O 1
ATOM 3053 N N . ARG A 1 401 ? 18.665 16.113 -17.217 1.00 72.00 401 ARG A N 1
ATOM 3054 C CA . ARG A 1 401 ? 19.309 15.825 -18.509 1.00 72.00 401 ARG A CA 1
ATOM 3055 C C . ARG A 1 401 ? 18.498 16.344 -19.687 1.00 72.00 401 ARG A C 1
ATOM 3057 O O . ARG A 1 401 ? 19.030 17.132 -20.446 1.00 72.00 401 ARG A O 1
ATOM 3064 N N . ASN A 1 402 ? 17.208 16.023 -19.764 1.00 68.12 402 ASN A N 1
ATOM 3065 C CA . ASN A 1 402 ? 16.353 16.501 -20.851 1.00 68.12 402 ASN A CA 1
ATOM 3066 C C . ASN A 1 402 ? 16.330 18.037 -20.931 1.00 68.12 402 ASN A C 1
ATOM 3068 O O . ASN A 1 402 ? 16.374 18.593 -22.020 1.00 68.12 402 ASN A O 1
ATOM 3072 N N . LEU A 1 403 ? 16.288 18.721 -19.781 1.00 74.38 403 LEU A N 1
ATOM 3073 C CA . LEU A 1 403 ? 16.312 20.183 -19.729 1.00 74.38 403 LEU A CA 1
ATOM 3074 C C . LEU A 1 403 ? 17.686 20.745 -20.129 1.00 74.38 403 LEU A C 1
ATOM 3076 O O . LEU A 1 403 ? 17.752 21.758 -20.815 1.00 74.38 403 LEU A O 1
ATOM 3080 N N . CYS A 1 404 ? 18.781 20.080 -19.749 1.00 76.75 404 CYS A N 1
ATOM 3081 C CA . CYS A 1 404 ? 20.118 20.407 -20.242 1.00 76.75 404 CYS A CA 1
ATOM 3082 C C . CYS A 1 404 ? 20.237 20.198 -21.759 1.00 76.75 404 CYS A C 1
ATOM 3084 O O . CYS A 1 404 ? 20.781 21.067 -22.430 1.00 76.75 404 CYS A O 1
ATOM 3086 N N . ASP A 1 405 ? 19.707 19.104 -22.302 1.00 74.38 405 ASP A N 1
ATOM 3087 C CA . ASP A 1 405 ? 19.759 18.788 -23.733 1.00 74.38 405 ASP A CA 1
ATOM 3088 C C . ASP A 1 405 ? 18.928 19.789 -24.552 1.00 74.38 405 ASP A C 1
ATOM 3090 O O . ASP A 1 405 ? 19.397 20.292 -25.572 1.00 74.38 405 ASP A O 1
ATOM 3094 N N . GLU A 1 406 ? 17.733 20.155 -24.076 1.00 80.44 406 GLU A N 1
ATOM 3095 C CA . GLU A 1 406 ? 16.877 21.177 -24.695 1.00 80.44 406 GLU A CA 1
ATOM 3096 C C . GLU A 1 406 ? 17.538 22.563 -24.672 1.00 80.44 406 GLU A C 1
ATOM 3098 O O . GLU A 1 406 ? 17.539 23.276 -25.682 1.00 80.44 406 GLU A O 1
ATOM 3103 N N . LEU A 1 407 ? 18.162 22.938 -23.549 1.00 87.62 407 LEU A N 1
ATOM 3104 C CA . LEU A 1 407 ? 18.930 24.180 -23.447 1.00 87.62 407 LEU A CA 1
ATOM 3105 C C . LEU A 1 407 ? 20.128 24.174 -24.401 1.00 87.62 407 LEU A C 1
ATOM 3107 O O . LEU A 1 407 ? 20.325 25.151 -25.123 1.00 87.62 407 LEU A O 1
ATOM 3111 N N . THR A 1 408 ? 20.893 23.083 -24.456 1.00 89.94 408 THR A N 1
ATOM 3112 C CA . THR A 1 408 ? 22.036 22.941 -25.370 1.00 89.94 408 THR A CA 1
ATOM 3113 C C . THR A 1 408 ? 21.594 23.020 -26.831 1.00 89.94 408 THR A C 1
ATOM 3115 O O . THR A 1 408 ? 22.202 23.758 -27.606 1.00 89.94 408 THR A O 1
ATOM 3118 N N . ALA A 1 409 ? 20.508 22.340 -27.207 1.00 85.88 409 ALA A N 1
ATOM 3119 C CA . ALA A 1 409 ? 19.955 22.398 -28.559 1.00 85.88 409 ALA A CA 1
ATOM 3120 C C . ALA A 1 409 ? 19.485 23.816 -28.928 1.00 85.88 409 ALA A C 1
ATOM 3122 O O . ALA A 1 409 ? 19.790 24.312 -30.013 1.00 85.88 409 ALA A O 1
ATOM 3123 N N . THR A 1 410 ? 18.811 24.506 -28.005 1.00 87.69 410 THR A N 1
ATOM 3124 C CA . THR A 1 410 ? 18.342 25.886 -28.213 1.00 87.69 410 THR A CA 1
ATOM 3125 C C . THR A 1 410 ? 19.511 26.861 -28.368 1.00 87.69 410 THR A C 1
ATOM 3127 O O . THR A 1 410 ? 19.475 27.754 -29.218 1.00 87.69 410 THR A O 1
ATOM 3130 N N . LEU A 1 411 ? 20.569 26.698 -27.569 1.00 93.19 411 LEU A N 1
ATOM 3131 C CA . LEU A 1 411 ? 21.785 27.508 -27.670 1.00 93.19 411 LEU A CA 1
ATOM 3132 C C . LEU A 1 411 ? 22.515 27.265 -28.995 1.00 93.19 411 LEU A C 1
ATOM 3134 O O . LEU A 1 411 ? 22.922 28.232 -29.637 1.00 93.19 411 LEU A O 1
ATOM 3138 N N . ALA A 1 412 ? 22.619 26.009 -29.437 1.00 91.19 412 ALA A N 1
ATOM 3139 C CA . ALA A 1 412 ? 23.201 25.664 -30.732 1.00 91.19 412 ALA A CA 1
ATOM 3140 C C . ALA A 1 412 ? 22.404 26.277 -31.897 1.00 91.19 412 ALA A C 1
ATOM 3142 O O . ALA A 1 412 ? 22.988 26.878 -32.799 1.00 91.19 412 ALA A O 1
ATOM 3143 N N . GLN A 1 413 ? 21.069 26.209 -31.842 1.00 91.81 413 GLN A N 1
ATOM 3144 C CA . GLN A 1 413 ? 20.204 26.815 -32.853 1.00 91.81 413 GLN A CA 1
ATOM 3145 C C . GLN A 1 413 ? 20.380 28.339 -32.912 1.00 91.81 413 GLN A C 1
ATOM 3147 O O . GLN A 1 413 ? 20.528 28.897 -33.997 1.00 91.81 413 GLN A O 1
ATOM 3152 N N . ARG A 1 414 ? 20.421 29.022 -31.762 1.00 92.56 414 ARG A N 1
ATOM 3153 C CA . ARG A 1 414 ? 20.652 30.476 -31.722 1.00 92.56 414 ARG A CA 1
ATOM 3154 C C . ARG A 1 414 ? 22.025 30.851 -32.254 1.00 92.56 414 ARG A C 1
ATOM 3156 O O . ARG A 1 414 ? 22.109 31.773 -33.053 1.00 92.56 414 ARG A O 1
ATOM 3163 N N . ALA A 1 415 ? 23.070 30.113 -31.879 1.00 93.88 415 ALA A N 1
ATOM 3164 C CA . ALA A 1 415 ? 24.415 30.343 -32.397 1.00 93.88 415 ALA A CA 1
ATOM 3165 C C . ALA A 1 415 ? 24.435 30.283 -33.933 1.00 93.88 415 ALA A C 1
ATOM 3167 O O . ALA A 1 415 ? 24.987 31.183 -34.559 1.00 93.88 415 ALA A O 1
ATOM 3168 N N . SER A 1 416 ? 23.744 29.304 -34.530 1.00 94.00 416 SER A N 1
ATOM 3169 C CA . SER A 1 416 ? 23.647 29.156 -35.990 1.00 94.00 416 SER A CA 1
ATOM 3170 C C . SER A 1 416 ? 22.832 30.238 -36.715 1.00 94.00 416 SER A C 1
ATOM 3172 O O . SER A 1 416 ? 22.943 30.342 -37.926 1.00 94.00 416 SER A O 1
ATOM 3174 N N . GLN A 1 417 ? 22.023 31.037 -36.010 1.00 92.75 417 GLN A N 1
ATOM 3175 C CA . GLN A 1 417 ? 21.253 32.147 -36.599 1.00 92.75 417 GLN A CA 1
ATOM 3176 C C . GLN A 1 417 ? 21.992 33.493 -36.555 1.00 92.75 417 GLN A C 1
ATOM 3178 O O . GLN A 1 417 ? 21.541 34.459 -37.163 1.00 92.75 417 GLN A O 1
ATOM 3183 N N . THR A 1 418 ? 23.091 33.578 -35.801 1.00 88.31 418 THR A N 1
ATOM 3184 C CA . THR A 1 418 ? 23.870 34.819 -35.610 1.00 88.31 418 THR A CA 1
ATOM 3185 C C . THR A 1 418 ? 25.060 34.963 -36.560 1.00 88.31 418 THR A C 1
ATOM 3187 O O . THR A 1 418 ? 25.716 36.003 -36.536 1.00 88.31 418 THR A O 1
ATOM 3190 N N . PHE A 1 419 ? 25.330 33.948 -37.379 1.00 67.19 419 PHE A N 1
ATOM 3191 C CA . PHE A 1 419 ? 26.345 33.933 -38.434 1.00 67.19 419 PHE A CA 1
ATOM 3192 C C . PHE A 1 419 ? 25.655 33.692 -39.772 1.00 67.19 419 PHE A C 1
ATOM 3194 O O . PHE A 1 419 ? 26.143 34.255 -40.777 1.00 67.19 419 PHE A O 1
#

Solvent-accessible surface area (backbone atoms only — not comparable to full-atom values): 26215 Å² total; per-residue (Å²): 143,85,90,81,89,80,85,84,84,84,84,80,80,83,86,81,82,85,81,85,79,88,79,80,90,80,81,89,80,89,80,88,79,88,81,86,86,84,92,83,79,93,81,82,90,77,95,79,83,89,91,87,78,90,88,90,86,89,87,88,85,86,90,89,84,90,81,92,75,84,84,77,88,73,82,83,75,77,81,73,52,74,69,57,57,52,52,55,51,56,49,54,53,52,50,54,53,51,54,56,54,58,72,74,67,66,85,79,77,88,76,78,89,72,83,81,80,81,78,81,75,79,73,72,81,72,66,89,78,78,61,78,92,66,70,41,43,31,39,59,97,37,43,40,66,59,28,33,48,47,10,47,48,51,49,34,46,67,64,40,74,76,44,100,65,68,56,49,62,76,56,57,44,99,85,67,47,69,68,46,70,79,18,39,69,58,51,36,32,43,56,60,68,74,45,58,81,89,79,55,57,59,67,58,45,51,50,24,44,79,36,53,77,67,53,52,55,56,39,38,36,57,55,44,60,77,40,68,88,68,78,73,92,52,74,94,41,50,44,57,51,53,36,50,53,52,43,51,50,47,28,22,26,47,43,31,60,69,27,51,47,77,88,68,68,78,53,90,50,62,68,57,33,22,55,47,19,50,50,51,28,33,51,39,10,46,54,52,38,44,76,72,60,60,52,47,79,56,80,67,89,56,93,63,80,80,79,77,83,48,58,35,30,49,40,77,47,58,43,95,67,32,58,71,40,17,39,36,27,42,35,31,61,78,82,56,38,31,34,63,33,61,35,87,79,50,64,56,36,81,79,46,74,91,55,51,33,27,38,64,39,74,59,58,44,75,60,79,88,67,18,33,33,28,32,42,31,41,72,40,46,47,85,84,42,69,63,63,65,57,64,66,53,55,56,63,62,48,53,52,46,54,52,52,50,52,50,51,53,52,51,54,54,51,58,66,72,76,113

Mean predicted aligned error: 14.78 Å

Foldseek 3Di:
DDDDDDDDDDDDDDDDDDDDDDDDDDDDDDDDDDDDDDDDDDDDDDDDDDDDDDDDDDDDDDDDDDDDDDDDDDDPPPPDPPVNVVVVVVVVVVVVVVVVVVVVPDDDDDDDDDDDDDPPPPPPPPDPPPDPLFWKWKQFPAWLLQLLLLLLVLCLCVVPVPDPDPLLDADADPVRHGLQDQLNVVLNCLSVVVDDLVPDDLVSLQRRQVVLLRHALNNLSSNCNRCSVPDDPDPVCVSVVSSNVSSLLNNQLRLLVVQEDDDFDDFPDSVQSSVVSSVLSSVLSVLVCVVVVSIDTPDPVDPDDDDRAAQKAKAAGDQVRGPQSFGIWIARNPVRHIYGAHDPQGQPCVVDVPAWYWYWDWPWDDDDRPTITITIIGTGRSVPDRSVVSNVDHVVVVVVVVVVVVVVVVVVVVVVVVD

Organism: Alexandrium catenella (NCBI:txid2925)

Nearest PDB structures (foldseek):
  3him-assembly1_A  TM=2.536E-01  e=1.592E+00  Rhodococcus jostii
  6ayh-assembly1_A-2  TM=2.782E-01  e=3.264E+00  Salmonella enterica
  7r8b-assembly1_B  TM=1.738E-01  e=2.765E+00  Homo sapiens
  2hku-assembly1_A  TM=2.638E-01  e=8.346E+00  Rhodococcus jostii RHA1

Sequence (419 aa):
AGGGRAAVSSAKAPRVSVYEASLRRSPERDERLTPELPKVGRLTTGSVQAQRALAYESACKTTPGAVEKTPQEVPKVARMSVGSAQQAYGEAIRRRQQEAASLLGGPSPGFEKTPPLGRSSLRRGLDASERPDRPLRKLSNITEQRVLKTGILKMQEALVAGQDVSVAELPRGPGGAPKVLQGSSFLHKLLSNQLELKGCMETDVASAQSDVRYLTPEQLLSIRGRTLDFATESQSHSARNSFLETVDKHLFTKLARRLLRGSVAEPERPEVLHALGVRLAVALGASELIKRGWFKEIAVNSAGGLPQVPPCWALKLLEDEWPDGCQAALFHTEELWVEPLPGRSPNVAASYSAGPVAVPCDRTTGLGKDRMLHWEIAVLDPNSEDIMAELERDPVDRRRRNLCDELTATLAQRASQTF